Protein AF-0000000074168386 (afdb_homodimer)

Radius of gyration: 26.24 Å; Cα contacts (8 Å, |Δi|>4): 1570; chains: 2; bounding box: 63×74×77 Å

InterPro domains:
  IPR004839 Aminotransferase, class I/classII, large domain [PF00155] (37-364)
  IPR015421 Pyridoxal phosphate-dependent transferase, major domain [G3DSA:3.40.640.10] (59-270)
  IPR015422 Pyridoxal phosphate-dependent transferase, small domain [G3DSA:3.90.1150.10] (2-58)
  IPR015422 Pyridoxal phosphate-dependent transferase, small domain [G3DSA:3.90.1150.10] (271-374)
  IPR015424 Pyridoxal phosphate-dependent transferase [SSF53383] (4-369)
  IPR050087 8-amino-7-oxononanoate synthase class-II [PTHR13693] (8-369)

Structure (mmCIF, N/CA/C/O backbone):
data_AF-0000000074168386-model_v1
#
loop_
_entity.id
_entity.type
_entity.pdbx_description
1 polymer 'Aminotransferase, class II'
#
loop_
_atom_site.group_PDB
_atom_site.id
_atom_site.type_symbol
_atom_site.label_atom_id
_atom_site.label_alt_id
_atom_site.label_comp_id
_atom_site.label_asym_id
_atom_site.label_entity_id
_atom_site.label_seq_id
_atom_site.pdbx_PDB_ins_code
_atom_site.Cartn_x
_atom_site.Cartn_y
_atom_site.Cartn_z
_atom_site.occupancy
_atom_site.B_iso_or_equiv
_atom_site.auth_seq_id
_atom_site.auth_comp_id
_atom_site.auth_asym_id
_atom_site.auth_atom_id
_atom_site.pdbx_PDB_model_num
ATOM 1 N N . MET A 1 1 ? 26.641 -6.391 9.758 1 78.12 1 MET A N 1
ATOM 2 C CA . MET A 1 1 ? 25.781 -5.285 10.156 1 78.12 1 MET A CA 1
ATOM 3 C C . MET A 1 1 ? 25.312 -5.453 11.602 1 78.12 1 MET A C 1
ATOM 5 O O . MET A 1 1 ? 24.922 -6.547 12 1 78.12 1 MET A O 1
ATOM 9 N N . ASP A 1 2 ? 25.531 -4.457 12.367 1 86.94 2 ASP A N 1
ATOM 10 C CA . ASP A 1 2 ? 25.094 -4.504 13.758 1 86.94 2 ASP A CA 1
ATOM 11 C C . ASP A 1 2 ? 23.766 -3.752 13.938 1 86.94 2 ASP A C 1
ATOM 13 O O . ASP A 1 2 ? 23.75 -2.523 14.031 1 86.94 2 ASP A O 1
ATOM 17 N N . ILE A 1 3 ? 22.656 -4.504 13.992 1 91.44 3 ILE A N 1
ATOM 18 C CA . ILE A 1 3 ? 21.297 -3.977 14.102 1 91.44 3 ILE A CA 1
ATOM 19 C C . ILE A 1 3 ? 21.141 -3.234 15.43 1 91.44 3 ILE A C 1
ATOM 21 O O . ILE A 1 3 ? 20.594 -2.131 15.469 1 91.44 3 ILE A O 1
ATOM 25 N N . LYS A 1 4 ? 21.641 -3.781 16.469 1 92.94 4 LYS A N 1
ATOM 26 C CA . LYS A 1 4 ? 21.547 -3.172 17.797 1 92.94 4 LYS A CA 1
ATOM 27 C C . LYS A 1 4 ? 22.312 -1.85 17.844 1 92.94 4 LYS A C 1
ATOM 29 O O . LYS A 1 4 ? 21.859 -0.891 18.469 1 92.94 4 LYS A O 1
ATOM 34 N N . ALA A 1 5 ? 23.422 -1.897 17.172 1 93.69 5 ALA A N 1
ATOM 35 C CA . ALA A 1 5 ? 24.203 -0.673 17.125 1 93.69 5 ALA A CA 1
ATOM 36 C C . ALA A 1 5 ? 23.469 0.43 16.375 1 93.69 5 ALA A C 1
ATOM 38 O O . ALA A 1 5 ? 23.531 1.601 16.75 1 93.69 5 ALA A O 1
ATOM 39 N N . GLN A 1 6 ? 22.781 0.085 15.281 1 94 6 GLN A N 1
ATOM 40 C CA . GLN A 1 6 ? 22 1.057 14.531 1 94 6 GLN A CA 1
ATOM 41 C C . GLN A 1 6 ? 20.875 1.626 15.391 1 94 6 GLN A C 1
ATOM 43 O O . GLN A 1 6 ? 20.641 2.836 15.391 1 94 6 GLN A O 1
ATOM 48 N N . LEU A 1 7 ? 20.203 0.778 16.094 1 95.69 7 LEU A N 1
ATOM 49 C CA . LEU A 1 7 ? 19.109 1.202 16.953 1 95.69 7 LEU A CA 1
ATOM 50 C C . LEU A 1 7 ? 19.625 2.129 18.062 1 95.69 7 LEU A C 1
ATOM 52 O O . LEU A 1 7 ? 19 3.143 18.359 1 95.69 7 LEU A O 1
ATOM 56 N N . LYS A 1 8 ? 20.75 1.78 18.625 1 95.44 8 LYS A N 1
ATOM 57 C CA . LYS A 1 8 ? 21.359 2.607 19.672 1 95.44 8 LYS A CA 1
ATOM 58 C C . LYS A 1 8 ? 21.719 3.99 19.125 1 95.44 8 LYS A C 1
ATOM 60 O O . LYS A 1 8 ? 21.516 4.996 19.812 1 95.44 8 LYS A O 1
ATOM 65 N N . GLN A 1 9 ? 22.219 4.016 17.953 1 93 9 GLN A N 1
ATOM 66 C CA . GLN A 1 9 ? 22.562 5.289 17.328 1 93 9 GLN A CA 1
ATOM 67 C C . GLN A 1 9 ? 21.328 6.164 17.156 1 93 9 GLN A C 1
ATOM 69 O O . GLN A 1 9 ? 21.375 7.371 17.406 1 93 9 GLN A O 1
ATOM 74 N N . ILE A 1 10 ? 20.266 5.543 16.688 1 91.81 10 ILE A N 1
ATOM 75 C CA . ILE A 1 10 ? 19 6.262 16.5 1 91.81 10 ILE A CA 1
ATOM 76 C C . ILE A 1 10 ? 18.516 6.785 17.859 1 91.81 10 ILE A C 1
ATOM 78 O O . ILE A 1 10 ? 18.094 7.941 17.969 1 91.81 10 ILE A O 1
ATOM 82 N N . GLN A 1 11 ? 18.594 5.98 18.875 1 92.12 11 GLN A N 1
ATOM 83 C CA . GLN A 1 11 ? 18.172 6.355 20.234 1 92.12 11 GLN A CA 1
ATOM 84 C C . GLN A 1 11 ? 19.047 7.48 20.781 1 92.12 11 GLN A C 1
ATOM 86 O O . GLN A 1 11 ? 18.547 8.438 21.375 1 92.12 11 GLN A O 1
ATOM 91 N N . ASP A 1 12 ? 20.328 7.367 20.562 1 92 12 ASP A N 1
ATOM 92 C CA . ASP A 1 12 ? 21.281 8.359 21.062 1 92 12 ASP A CA 1
ATOM 93 C C . ASP A 1 12 ? 21.031 9.727 20.422 1 92 12 ASP A C 1
ATOM 95 O O . ASP A 1 12 ? 21.266 10.758 21.062 1 92 12 ASP A O 1
ATOM 99 N N . LYS A 1 13 ? 20.547 9.719 19.219 1 85.69 13 LYS A N 1
ATOM 100 C CA . LYS A 1 13 ? 20.266 10.969 18.516 1 85.69 13 LYS A CA 1
ATOM 101 C C . LYS A 1 13 ? 18.875 11.5 18.875 1 85.69 13 LYS A C 1
ATOM 103 O O . LYS A 1 13 ? 18.484 12.555 18.391 1 85.69 13 LYS A O 1
ATOM 108 N N . GLY A 1 14 ? 18.156 10.75 19.672 1 82.19 14 GLY A N 1
ATOM 109 C CA . GLY A 1 14 ? 16.828 11.172 20.047 1 82.19 14 GLY A CA 1
ATOM 110 C C . GLY A 1 14 ? 15.82 11.039 18.906 1 82.19 14 GLY A C 1
ATOM 111 O O . GLY A 1 14 ? 14.82 11.766 18.875 1 82.19 14 GLY A O 1
ATOM 112 N N . LEU A 1 15 ? 16.062 10.102 17.969 1 85.12 15 LEU A N 1
ATOM 113 C CA . LEU A 1 15 ? 15.242 10.016 16.766 1 85.12 15 LEU A CA 1
ATOM 114 C C . LEU A 1 15 ? 14.391 8.75 16.781 1 85.12 15 LEU A C 1
ATOM 116 O O . LEU A 1 15 ? 13.633 8.492 15.836 1 85.12 15 LEU A O 1
ATOM 120 N N . TYR A 1 16 ? 14.539 7.973 17.859 1 90.81 16 TYR A N 1
ATOM 121 C CA . TYR A 1 16 ? 13.859 6.684 17.938 1 90.81 16 TYR A CA 1
ATOM 122 C C . TYR A 1 16 ? 12.352 6.867 17.953 1 90.81 16 TYR A C 1
ATOM 124 O O . TYR A 1 16 ? 11.82 7.66 18.734 1 90.81 16 TYR A O 1
ATOM 132 N N . ARG A 1 17 ? 11.656 6.18 17.031 1 90.19 17 ARG A N 1
ATOM 133 C CA . ARG A 1 17 ? 10.195 6.203 16.938 1 90.19 17 ARG A CA 1
ATOM 134 C C . ARG A 1 17 ? 9.594 4.883 17.406 1 90.19 17 ARG A C 1
ATOM 136 O O . ARG A 1 17 ? 10.18 3.818 17.188 1 90.19 17 ARG A O 1
ATOM 143 N N . GLU A 1 18 ? 8.5 4.977 18.047 1 92.56 18 GLU A N 1
ATOM 144 C CA . GLU A 1 18 ? 7.719 3.822 18.484 1 92.56 18 GLU A CA 1
ATOM 145 C C . GLU A 1 18 ? 6.23 4.035 18.219 1 92.56 18 GLU A C 1
ATOM 147 O O . GLU A 1 18 ? 5.766 5.172 18.125 1 92.56 18 GLU A O 1
ATOM 152 N N . PHE A 1 19 ? 5.539 2.967 18.109 1 94.94 19 PHE A N 1
ATOM 153 C CA . PHE A 1 19 ? 4.098 3.029 17.906 1 94.94 19 PHE A CA 1
ATOM 154 C C . PHE A 1 19 ? 3.391 3.475 19.188 1 94.94 19 PHE A C 1
ATOM 156 O O . PHE A 1 19 ? 3.674 2.959 20.266 1 94.94 19 PHE A O 1
ATOM 163 N N . GLN A 1 20 ? 2.574 4.5 19.047 1 93.62 20 GLN A N 1
ATOM 164 C CA . GLN A 1 20 ? 1.646 4.852 20.109 1 93.62 20 GLN A CA 1
ATOM 165 C C . GLN A 1 20 ? 0.346 4.062 20 1 93.62 20 GLN A C 1
ATOM 167 O O . GLN A 1 20 ? -0.432 4.273 19.062 1 93.62 20 GLN A O 1
ATOM 172 N N . PRO A 1 21 ? 0.055 3.139 20.969 1 94.44 21 PRO A N 1
ATOM 173 C CA . PRO A 1 21 ? -1.185 2.367 20.859 1 94.44 21 PRO A CA 1
ATOM 174 C C . PRO A 1 21 ? -2.434 3.236 20.984 1 94.44 21 PRO A C 1
ATOM 176 O O . PRO A 1 21 ? -2.521 4.07 21.891 1 94.44 21 PRO A O 1
ATOM 179 N N . ILE A 1 22 ? -3.346 3.094 20.094 1 95.19 22 ILE A N 1
ATOM 180 C CA . ILE A 1 22 ? -4.609 3.82 20.062 1 95.19 22 ILE A CA 1
ATOM 181 C C . ILE A 1 22 ? -5.773 2.836 20.141 1 95.19 22 ILE A C 1
ATOM 183 O O . ILE A 1 22 ? -5.844 1.879 19.375 1 95.19 22 ILE A O 1
ATOM 187 N N . GLN A 1 23 ? -6.707 3.1 20.953 1 92.75 23 GLN A N 1
ATOM 188 C CA . GLN A 1 23 ? -7.867 2.225 21.094 1 92.75 23 GLN A CA 1
ATOM 189 C C . GLN A 1 23 ? -8.953 2.572 20.078 1 92.75 23 GLN A C 1
ATOM 191 O O . GLN A 1 23 ? -9.508 1.685 19.438 1 92.75 23 GLN A O 1
ATOM 196 N N . SER A 1 24 ? -9.195 3.844 19.984 1 92.06 24 SER A N 1
ATOM 197 C CA . SER A 1 24 ? -10.273 4.277 19.094 1 92.06 24 SER A CA 1
ATOM 198 C C . SER A 1 24 ? -10.242 5.789 18.891 1 92.06 24 SER A C 1
ATOM 200 O O . SER A 1 24 ? -9.5 6.5 19.578 1 92.06 24 SER A O 1
ATOM 202 N N . VAL A 1 25 ? -10.922 6.199 17.906 1 92.88 25 VAL A N 1
ATOM 203 C CA . VAL A 1 25 ? -11.18 7.613 17.641 1 92.88 25 VAL A CA 1
ATOM 204 C C . VAL A 1 25 ? -12.688 7.848 17.531 1 92.88 25 VAL A C 1
ATOM 206 O O . VAL A 1 25 ? -13.406 7.043 16.938 1 92.88 25 VAL A O 1
ATOM 209 N N . GLU A 1 26 ? -13.188 8.812 18.156 1 92.81 26 GLU A N 1
ATOM 210 C CA . GLU A 1 26 ? -14.578 9.242 18.109 1 92.81 26 GLU A CA 1
ATOM 211 C C . GLU A 1 26 ? -14.68 10.758 17.938 1 92.81 26 GLU A C 1
ATOM 213 O O . GLU A 1 26 ? -14.406 11.516 18.859 1 92.81 26 GLU A O 1
ATOM 218 N N . LYS A 1 27 ? -15.094 11.086 16.688 1 94.5 27 LYS A N 1
ATOM 219 C CA . LYS A 1 27 ? -15.125 12.508 16.359 1 94.5 27 LYS A CA 1
ATOM 220 C C . LYS A 1 27 ? -13.773 13.164 16.609 1 94.5 27 LYS A C 1
ATOM 222 O O . LYS A 1 27 ? -12.75 12.703 16.094 1 94.5 27 LYS A O 1
ATOM 227 N N . GLN A 1 28 ? -13.711 14.203 17.453 1 96.69 28 GLN A N 1
ATOM 228 C CA . GLN A 1 28 ? -12.461 14.914 17.672 1 96.69 28 GLN A CA 1
ATOM 229 C C . GLN A 1 28 ? -11.633 14.266 18.766 1 96.69 28 GLN A C 1
ATOM 231 O O . GLN A 1 28 ? -10.516 14.703 19.062 1 96.69 28 GLN A O 1
ATOM 236 N N . TYR A 1 29 ? -12.07 13.18 19.344 1 96.5 29 TYR A N 1
ATOM 237 C CA . TYR A 1 29 ? -11.352 12.586 20.469 1 96.5 29 TYR A CA 1
ATOM 238 C C . TYR A 1 29 ? -10.617 11.32 20.031 1 96.5 29 TYR A C 1
ATOM 240 O O . TYR A 1 29 ? -11.094 10.586 19.156 1 96.5 29 TYR A O 1
ATOM 248 N N . ILE A 1 30 ? -9.492 11.109 20.641 1 95.69 30 ILE A N 1
ATOM 249 C CA . ILE A 1 30 ? -8.688 9.898 20.469 1 95.69 30 ILE A CA 1
ATOM 250 C C . ILE A 1 30 ? -8.398 9.273 21.828 1 95.69 30 ILE A C 1
ATOM 252 O O . ILE A 1 30 ? -8.156 9.984 22.812 1 95.69 30 ILE A O 1
ATOM 256 N N . TYR A 1 31 ? -8.492 7.996 21.906 1 95.44 31 TYR A N 1
ATOM 257 C CA . TYR A 1 31 ? -8.391 7.297 23.172 1 95.44 31 TYR A CA 1
ATOM 258 C C . TYR A 1 31 ? -7.082 6.527 23.266 1 95.44 31 TYR A C 1
ATOM 260 O O . TYR A 1 31 ? -6.824 5.621 22.469 1 95.44 31 TYR A O 1
ATOM 268 N N . ILE A 1 32 ? -6.246 6.918 24.25 1 94.19 32 ILE A N 1
ATOM 269 C CA . ILE A 1 32 ? -4.945 6.328 24.547 1 94.19 32 ILE A CA 1
ATOM 270 C C . ILE A 1 32 ? -4.926 5.844 26 1 94.19 32 ILE A C 1
ATOM 272 O O . ILE A 1 32 ? -5.102 6.633 26.922 1 94.19 32 ILE A O 1
ATOM 276 N N . ASN A 1 33 ? -4.68 4.527 26.203 1 91.56 33 ASN A N 1
ATOM 277 C CA . ASN A 1 33 ? -4.684 3.947 27.531 1 91.56 33 ASN A CA 1
ATOM 278 C C . ASN A 1 33 ? -5.934 4.348 28.312 1 91.56 33 ASN A C 1
ATOM 280 O O . ASN A 1 33 ? -5.836 4.848 29.438 1 91.56 33 ASN A O 1
ATOM 284 N N . ASP A 1 34 ? -7.066 4.391 27.656 1 91.12 34 ASP A N 1
ATOM 285 C CA . ASP A 1 34 ? -8.398 4.605 28.219 1 91.12 34 ASP A CA 1
ATOM 286 C C . ASP A 1 34 ? -8.602 6.066 28.609 1 91.12 34 ASP A C 1
ATOM 288 O O . ASP A 1 34 ? -9.508 6.383 29.391 1 91.12 34 ASP A O 1
ATOM 292 N N . GLN A 1 35 ? -7.746 6.844 28.203 1 96 35 GLN A N 1
ATOM 293 C CA . GLN A 1 35 ? -7.895 8.281 28.391 1 96 35 GLN A CA 1
ATOM 294 C C . GLN A 1 35 ? -8.195 8.984 27.078 1 96 35 GLN A C 1
ATOM 296 O O . GLN A 1 35 ? -7.633 8.633 26.031 1 96 35 GLN A O 1
ATOM 301 N N . SER A 1 36 ? -9.062 9.969 27.172 1 96.81 36 SER A N 1
ATOM 302 C CA . SER A 1 36 ? -9.461 10.711 25.984 1 96.81 36 SER A CA 1
ATOM 303 C C . SER A 1 36 ? -8.602 11.961 25.797 1 96.81 36 SER A C 1
ATOM 305 O O . SER A 1 36 ? -8.32 12.672 26.766 1 96.81 36 SER A O 1
ATOM 307 N N . TYR A 1 37 ? -8.18 12.18 24.625 1 97.88 37 TYR A N 1
ATOM 308 C CA . TYR A 1 37 ? -7.434 13.367 24.219 1 97.88 37 TYR A CA 1
ATOM 309 C C . TYR A 1 37 ? -8.125 14.062 23.062 1 97.88 37 TYR A C 1
ATOM 311 O O . TYR A 1 37 ? -8.742 13.414 22.219 1 97.88 37 TYR A O 1
ATOM 319 N N . ILE A 1 38 ? -8.078 15.422 23.031 1 98.44 38 ILE A N 1
ATOM 320 C CA . ILE A 1 38 ? -8.438 16.109 21.797 1 98.44 38 ILE A CA 1
ATOM 321 C C . ILE A 1 38 ? -7.418 15.781 20.703 1 98.44 38 ILE A C 1
ATOM 323 O O . ILE A 1 38 ? -6.215 15.992 20.891 1 98.44 38 ILE A O 1
ATOM 327 N N . ASN A 1 39 ? -7.902 15.281 19.609 1 97.25 39 ASN A N 1
ATOM 328 C CA . ASN A 1 39 ? -7.047 14.766 18.562 1 97.25 39 ASN A CA 1
ATOM 329 C C . ASN A 1 39 ? -6.723 15.836 17.516 1 97.25 39 ASN A C 1
ATOM 331 O O . ASN A 1 39 ? -7.559 16.172 16.672 1 97.25 39 ASN A O 1
ATOM 335 N N . PHE A 1 40 ? -5.492 16.328 17.531 1 97.94 40 PHE A N 1
ATOM 336 C CA . PHE A 1 40 ? -5.035 17.297 16.547 1 97.94 40 PHE A CA 1
ATOM 337 C C . PHE A 1 40 ? -4.008 16.672 15.609 1 97.94 40 PHE A C 1
ATOM 339 O O . PHE A 1 40 ? -3.152 17.359 15.062 1 97.94 40 PHE A O 1
ATOM 346 N N . THR A 1 41 ? -4.078 15.32 15.438 1 95.62 41 THR A N 1
ATOM 347 C CA . THR A 1 41 ? -3.08 14.648 14.617 1 95.62 41 THR A CA 1
ATOM 348 C C . THR A 1 41 ? -3.729 14.039 13.375 1 95.62 41 THR A C 1
ATOM 350 O O . THR A 1 41 ? -3.033 13.617 12.445 1 95.62 41 THR A O 1
ATOM 353 N N . SER A 1 42 ? -5.004 13.953 13.281 1 93.19 42 SER A N 1
ATOM 354 C CA . SER A 1 42 ? -5.711 13.227 12.234 1 93.19 42 SER A CA 1
ATOM 355 C C . SER A 1 42 ? -5.707 14 10.922 1 93.19 42 SER A C 1
ATOM 357 O O . SER A 1 42 ? -5.887 15.219 10.914 1 93.19 42 SER A O 1
ATOM 359 N N . ASN A 1 43 ? -5.484 13.266 9.789 1 95.69 43 ASN A N 1
ATOM 360 C CA . ASN A 1 43 ? -5.613 13.867 8.469 1 95.69 43 ASN A CA 1
ATOM 361 C C . ASN A 1 43 ? -7.035 13.734 7.926 1 95.69 43 ASN A C 1
ATOM 363 O O . ASN A 1 43 ? -7.301 14.07 6.77 1 95.69 43 ASN A O 1
ATOM 367 N N . ASP A 1 44 ? -7.957 13.195 8.781 1 95.31 44 ASP A N 1
ATOM 368 C CA . ASP A 1 44 ? -9.367 13.141 8.398 1 95.31 44 ASP A CA 1
ATOM 369 C C . ASP A 1 44 ? -10.016 14.523 8.5 1 95.31 44 ASP A C 1
ATOM 371 O O . ASP A 1 44 ? -10.914 14.734 9.312 1 95.31 44 ASP A O 1
ATOM 375 N N . TYR A 1 45 ? -9.625 15.383 7.566 1 97.19 45 TYR A N 1
ATOM 376 C CA . TYR A 1 45 ? -9.953 16.797 7.633 1 97.19 45 TYR A CA 1
ATOM 377 C C . TYR A 1 45 ? -11.469 17 7.629 1 97.19 45 TYR A C 1
ATOM 379 O O . TYR A 1 45 ? -11.992 17.812 8.398 1 97.19 45 TYR A O 1
ATOM 387 N N . LEU A 1 46 ? -12.141 16.266 6.812 1 97.31 46 LEU A N 1
ATOM 388 C CA . LEU A 1 46 ? -13.57 16.5 6.621 1 97.31 46 LEU A CA 1
ATOM 389 C C . LEU A 1 46 ? -14.391 15.562 7.508 1 97.31 46 LEU A C 1
ATOM 391 O O . LEU A 1 46 ? -15.625 15.609 7.484 1 97.31 46 LEU A O 1
ATOM 395 N N . GLY A 1 47 ? -13.75 14.703 8.297 1 96.19 47 GLY A N 1
ATOM 396 C CA . GLY A 1 47 ? -14.438 13.789 9.203 1 96.19 47 GLY A CA 1
ATOM 397 C C . GLY A 1 47 ? -15.188 12.688 8.477 1 96.19 47 GLY A C 1
ATOM 398 O O . GLY A 1 47 ? -16.016 12 9.07 1 96.19 47 GLY A O 1
ATOM 399 N N . ILE A 1 48 ? -14.914 12.523 7.238 1 95.5 48 ILE A N 1
ATOM 400 C CA . ILE A 1 48 ? -15.656 11.555 6.43 1 95.5 48 ILE A CA 1
ATOM 401 C C . ILE A 1 48 ? -15.203 10.141 6.777 1 95.5 48 ILE A C 1
ATOM 403 O O . ILE A 1 48 ? -15.961 9.18 6.602 1 95.5 48 ILE A O 1
ATOM 407 N N . GLY A 1 49 ? -13.992 9.938 7.305 1 92.88 49 GLY A N 1
ATOM 408 C CA . GLY A 1 49 ? -13.5 8.641 7.746 1 92.88 49 GLY A CA 1
ATOM 409 C C . GLY A 1 49 ? -14.32 8.055 8.883 1 92.88 49 GLY A C 1
ATOM 410 O O . GLY A 1 49 ? -14.18 6.871 9.203 1 92.88 49 GLY A O 1
ATOM 411 N N . GLN A 1 50 ? -15.258 8.875 9.453 1 91.94 50 GLN A N 1
ATOM 412 C CA . GLN A 1 50 ? -16.047 8.422 10.594 1 91.94 50 GLN A CA 1
ATOM 413 C C . GLN A 1 50 ? -17.531 8.414 10.266 1 91.94 50 GLN A C 1
ATOM 415 O O . GLN A 1 50 ? -18.359 8.258 11.156 1 91.94 50 GLN A O 1
ATOM 420 N N . VAL A 1 51 ? -17.859 8.633 9.047 1 90.56 51 VAL A N 1
ATOM 421 C CA . VAL A 1 51 ? -19.266 8.617 8.672 1 90.56 51 VAL A CA 1
ATOM 422 C C . VAL A 1 51 ? -19.828 7.211 8.836 1 90.56 51 VAL A C 1
ATOM 424 O O . VAL A 1 51 ? -19.156 6.227 8.562 1 90.56 51 VAL A O 1
ATOM 427 N N . GLU A 1 52 ? -21.094 7.27 9.297 1 83.94 52 GLU A N 1
ATOM 428 C CA . GLU A 1 52 ? -21.766 5.984 9.461 1 83.94 52 GLU A CA 1
ATOM 429 C C . GLU A 1 52 ? -22.047 5.328 8.109 1 83.94 52 GLU A C 1
ATOM 431 O O . GLU A 1 52 ? -22.453 6.004 7.16 1 83.94 52 GLU A O 1
ATOM 436 N N . TYR A 1 53 ? -21.656 4.129 7.977 1 79.25 53 TYR A N 1
ATOM 437 C CA . TYR A 1 53 ? -22.047 3.428 6.754 1 79.25 53 TYR A CA 1
ATOM 438 C C . TYR A 1 53 ? -23.297 2.594 6.973 1 79.25 53 TYR A C 1
ATOM 440 O O . TYR A 1 53 ? -23.719 2.371 8.109 1 79.25 53 TYR A O 1
ATOM 448 N N . GLN A 1 54 ? -23.906 2.203 5.949 1 87.12 54 GLN A N 1
ATOM 449 C CA . GLN A 1 54 ? -25.141 1.418 5.965 1 87.12 54 GLN A CA 1
ATOM 450 C C . GLN A 1 54 ? -24.844 -0.07 5.793 1 87.12 54 GLN A C 1
ATOM 452 O O . GLN A 1 54 ? -24.562 -0.532 4.684 1 87.12 54 GLN A O 1
ATOM 457 N N . PRO A 1 55 ? -25 -0.837 6.93 1 88.06 55 PRO A N 1
ATOM 458 C CA . PRO A 1 55 ? -24.609 -2.25 6.891 1 88.06 55 PRO A CA 1
ATOM 459 C C . PRO A 1 55 ? -25.281 -3.016 5.754 1 88.06 55 PRO A C 1
ATOM 461 O O . PRO A 1 55 ? -24.641 -3.848 5.105 1 88.06 55 PRO A O 1
ATOM 464 N N . GLN A 1 56 ? -26.547 -2.727 5.492 1 91.06 56 GLN A N 1
ATOM 465 C CA . GLN A 1 56 ? -27.266 -3.455 4.445 1 91.06 56 GLN A CA 1
ATOM 466 C C . GLN A 1 56 ? -26.703 -3.111 3.066 1 91.06 56 GLN A C 1
ATOM 468 O O . GLN A 1 56 ? -26.562 -3.988 2.211 1 91.06 56 GLN A O 1
ATOM 473 N N . ASN A 1 57 ? -26.391 -1.851 2.883 1 91.69 57 ASN A N 1
ATOM 474 C CA . ASN A 1 57 ? -25.797 -1.445 1.611 1 91.69 57 ASN A CA 1
ATOM 475 C C . ASN A 1 57 ? -24.453 -2.111 1.387 1 91.69 57 ASN A C 1
ATOM 477 O O . ASN A 1 57 ? -24.125 -2.498 0.263 1 91.69 57 ASN A O 1
ATOM 481 N N . PHE A 1 58 ? -23.766 -2.219 2.5 1 90.94 58 PHE A N 1
ATOM 482 C CA . PHE A 1 58 ? -22.453 -2.873 2.436 1 90.94 58 PHE A CA 1
ATOM 483 C C . PHE A 1 58 ? -22.609 -4.348 2.078 1 90.94 58 PHE A C 1
ATOM 485 O O . PHE A 1 58 ? -21.906 -4.855 1.207 1 90.94 58 PHE A O 1
ATOM 492 N N . LEU A 1 59 ? -23.5 -4.969 2.676 1 87.62 59 LEU A N 1
ATOM 493 C CA . LEU A 1 59 ? -23.75 -6.387 2.432 1 87.62 59 LEU A CA 1
ATOM 494 C C . LEU A 1 59 ? -24.203 -6.621 0.992 1 87.62 59 LEU A C 1
ATOM 496 O O . LEU A 1 59 ? -23.75 -7.57 0.346 1 87.62 59 LEU A O 1
ATOM 500 N N . ASP A 1 60 ? -25.094 -5.781 0.533 1 91.06 60 ASP A N 1
ATOM 501 C CA . ASP A 1 60 ? -25.578 -5.898 -0.841 1 91.06 60 ASP A CA 1
ATOM 502 C C . ASP A 1 60 ? -24.438 -5.707 -1.838 1 91.06 60 ASP A C 1
ATOM 504 O O . ASP A 1 60 ? -24.359 -6.398 -2.855 1 91.06 60 ASP A O 1
ATOM 508 N N . PHE A 1 61 ? -23.562 -4.805 -1.504 1 91.44 61 PHE A N 1
ATOM 509 C CA . PHE A 1 61 ? -22.422 -4.504 -2.355 1 91.44 61 PHE A CA 1
ATOM 510 C C . PHE A 1 61 ? -21.484 -5.711 -2.471 1 91.44 61 PHE A C 1
ATOM 512 O O . PHE A 1 61 ? -21.109 -6.102 -3.576 1 91.44 61 PHE A O 1
ATOM 519 N N . ILE A 1 62 ? -21.125 -6.336 -1.386 1 86.88 62 ILE A N 1
ATOM 520 C CA . ILE A 1 62 ? -20.156 -7.422 -1.388 1 86.88 62 ILE A CA 1
ATOM 521 C C . ILE A 1 62 ? -20.781 -8.68 -1.981 1 86.88 62 ILE A C 1
ATOM 523 O O . ILE A 1 62 ? -20.078 -9.531 -2.525 1 86.88 62 ILE A O 1
ATOM 527 N N . LYS A 1 63 ? -22.094 -8.766 -1.865 1 85.56 63 LYS A N 1
ATOM 528 C CA . LYS A 1 63 ? -22.797 -9.875 -2.508 1 85.56 63 LYS A CA 1
ATOM 529 C C . LYS A 1 63 ? -22.766 -9.742 -4.027 1 85.56 63 LYS A C 1
ATOM 531 O O . LYS A 1 63 ? -22.703 -10.742 -4.742 1 85.56 63 LYS A O 1
ATOM 536 N N . THR A 1 64 ? -22.906 -8.516 -4.387 1 87.44 64 THR A N 1
ATOM 537 C CA . THR A 1 64 ? -22.938 -8.242 -5.82 1 87.44 64 THR A CA 1
ATOM 538 C C . THR A 1 64 ? -21.547 -8.367 -6.43 1 87.44 64 THR A C 1
ATOM 540 O O . THR A 1 64 ? -21.391 -8.938 -7.512 1 87.44 64 THR A O 1
ATOM 543 N N . TYR A 1 65 ? -20.625 -7.785 -5.637 1 85.62 65 TYR A N 1
ATOM 544 C CA . TYR A 1 65 ? -19.266 -7.727 -6.148 1 85.62 65 TYR A CA 1
ATOM 545 C C . TYR A 1 65 ? -18.328 -8.602 -5.324 1 85.62 65 TYR A C 1
ATOM 547 O O . TYR A 1 65 ? -18.516 -8.734 -4.109 1 85.62 65 TYR A O 1
ATOM 555 N N . SER A 1 66 ? -17.812 -9.664 -5.848 1 80.06 66 SER A N 1
ATOM 556 C CA . SER A 1 66 ? -16.891 -10.531 -5.117 1 80.06 66 SER A CA 1
ATOM 557 C C . SER A 1 66 ? -16.031 -9.727 -4.148 1 80.06 66 SER A C 1
ATOM 559 O O . SER A 1 66 ? -15.727 -8.555 -4.398 1 80.06 66 SER A O 1
ATOM 561 N N . ILE A 1 67 ? -15.711 -10.242 -2.986 1 76.31 67 ILE A N 1
ATOM 562 C CA . ILE A 1 67 ? -14.953 -9.57 -1.933 1 76.31 67 ILE A CA 1
ATOM 563 C C . ILE A 1 67 ? -13.531 -9.289 -2.412 1 76.31 67 ILE A C 1
ATOM 565 O O . ILE A 1 67 ? -13.039 -8.172 -2.291 1 76.31 67 ILE A O 1
ATOM 569 N N . HIS A 1 68 ? -12.906 -10.289 -2.955 1 80.5 68 HIS A N 1
ATOM 570 C CA . HIS A 1 68 ? -11.492 -10.164 -3.291 1 80.5 68 HIS A CA 1
ATOM 571 C C . HIS A 1 68 ? -11.172 -10.891 -4.59 1 80.5 68 HIS A C 1
ATOM 573 O O . HIS A 1 68 ? -11.609 -12.023 -4.797 1 80.5 68 HIS A O 1
ATOM 579 N N . LEU A 1 69 ? -10.383 -10.188 -5.488 1 82.25 69 LEU A N 1
ATOM 580 C CA . LEU A 1 69 ? -9.938 -10.852 -6.707 1 82.25 69 LEU A CA 1
ATOM 581 C C . LEU A 1 69 ? -8.555 -11.469 -6.52 1 82.25 69 LEU A C 1
ATOM 583 O O . LEU A 1 69 ? -8.086 -12.219 -7.371 1 82.25 69 LEU A O 1
ATOM 587 N N . SER A 1 70 ? -7.883 -11.18 -5.469 1 86.81 70 SER A N 1
ATOM 588 C CA . SER A 1 70 ? -6.668 -11.805 -4.949 1 86.81 70 SER A CA 1
ATOM 589 C C . SER A 1 70 ? -5.543 -11.75 -5.977 1 86.81 70 SER A C 1
ATOM 591 O O . SER A 1 70 ? -4.828 -12.742 -6.172 1 86.81 70 SER A O 1
ATOM 593 N N . SER A 1 71 ? -5.383 -10.75 -6.695 1 90.06 71 SER A N 1
ATOM 594 C CA . SER A 1 71 ? -4.305 -10.492 -7.645 1 90.06 71 SER A CA 1
ATOM 595 C C . SER A 1 71 ? -4.246 -9.016 -8.016 1 90.06 71 SER A C 1
ATOM 597 O O . SER A 1 71 ? -5.023 -8.203 -7.504 1 90.06 71 SER A O 1
ATOM 599 N N . SER A 1 72 ? -3.236 -8.703 -8.82 1 92.69 72 SER A N 1
ATOM 600 C CA . SER A 1 72 ? -3.254 -7.363 -9.398 1 92.69 72 SER A CA 1
ATOM 601 C C . SER A 1 72 ? -4.414 -7.199 -10.375 1 92.69 72 SER A C 1
ATOM 603 O O . SER A 1 72 ? -4.984 -8.188 -10.836 1 92.69 72 SER A O 1
ATOM 605 N N . ARG A 1 73 ? -4.758 -5.992 -10.695 1 94.69 73 ARG A N 1
ATOM 606 C CA . ARG A 1 73 ? -5.863 -5.688 -11.602 1 94.69 73 ARG A CA 1
ATOM 607 C C . ARG A 1 73 ? -5.594 -6.23 -13 1 94.69 73 ARG A C 1
ATOM 609 O O . ARG A 1 73 ? -6.52 -6.387 -13.797 1 94.69 73 ARG A O 1
ATOM 616 N N . LEU A 1 74 ? -4.316 -6.547 -13.289 1 92.44 74 LEU A N 1
ATOM 617 C CA . LEU A 1 74 ? -3.941 -6.957 -14.641 1 92.44 74 LEU A CA 1
ATOM 618 C C . LEU A 1 74 ? -3.881 -8.477 -14.742 1 92.44 74 LEU A C 1
ATOM 620 O O . LEU A 1 74 ? -3.834 -9.023 -15.852 1 92.44 74 LEU A O 1
ATOM 624 N N . VAL A 1 75 ? -3.928 -9.227 -13.594 1 88.94 75 VAL A N 1
ATOM 625 C CA . VAL A 1 75 ? -3.734 -10.672 -13.625 1 88.94 75 VAL A CA 1
ATOM 626 C C . VAL A 1 75 ? -5.09 -11.375 -13.648 1 88.94 75 VAL A C 1
ATOM 628 O O . VAL A 1 75 ? -5.445 -12.016 -14.633 1 88.94 75 VAL A O 1
ATOM 631 N N . SER A 1 76 ? -5.84 -11.141 -12.625 1 88.19 76 SER A N 1
ATOM 632 C CA . SER A 1 76 ? -7.137 -11.797 -12.547 1 88.19 76 SER A CA 1
ATOM 633 C C . SER A 1 76 ? -8.25 -10.898 -13.078 1 88.19 76 SER A C 1
ATOM 635 O O . SER A 1 76 ? -9.422 -11.281 -13.086 1 88.19 76 SER A O 1
ATOM 637 N N . GLY A 1 77 ? -7.855 -9.672 -13.43 1 91.12 77 GLY A N 1
ATOM 638 C CA . GLY A 1 77 ? -8.836 -8.766 -13.992 1 91.12 77 GLY A CA 1
ATOM 639 C C . GLY A 1 77 ? -9.125 -7.57 -13.102 1 91.12 77 GLY A C 1
ATOM 640 O O . GLY A 1 77 ? -8.5 -7.41 -12.055 1 91.12 77 GLY A O 1
ATOM 641 N N . ASN A 1 78 ? -9.961 -6.73 -13.578 1 94.69 78 ASN A N 1
ATOM 642 C CA . ASN A 1 78 ? -10.336 -5.457 -12.969 1 94.69 78 ASN A CA 1
ATOM 643 C C . ASN A 1 78 ? -11.828 -5.398 -12.664 1 94.69 78 ASN A C 1
ATOM 645 O O . ASN A 1 78 ? -12.648 -5.359 -13.578 1 94.69 78 ASN A O 1
ATOM 649 N N . SER A 1 79 ? -12.133 -5.387 -11.32 1 94.56 79 SER A N 1
ATOM 650 C CA . SER A 1 79 ? -13.539 -5.246 -10.961 1 94.56 79 SER A CA 1
ATOM 651 C C . SER A 1 79 ? -14.18 -4.059 -11.672 1 94.56 79 SER A C 1
ATOM 653 O O . SER A 1 79 ? -13.586 -2.984 -11.75 1 94.56 79 SER A O 1
ATOM 655 N N . VAL A 1 80 ? -15.383 -4.195 -12.078 1 95.38 80 VAL A N 1
ATOM 656 C CA . VAL A 1 80 ? -16.094 -3.141 -12.797 1 95.38 80 VAL A CA 1
ATOM 657 C C . VAL A 1 80 ? -16.312 -1.946 -11.867 1 95.38 80 VAL A C 1
ATOM 659 O O . VAL A 1 80 ? -16.516 -0.821 -12.336 1 95.38 80 VAL A O 1
ATOM 662 N N . VAL A 1 81 ? -16.266 -2.191 -10.57 1 96 81 VAL A N 1
ATOM 663 C CA . VAL A 1 81 ? -16.469 -1.125 -9.594 1 96 81 VAL A CA 1
ATOM 664 C C . VAL A 1 81 ? -15.359 -0.081 -9.734 1 96 81 VAL A C 1
ATOM 666 O O . VAL A 1 81 ? -15.602 1.115 -9.555 1 96 81 VAL A O 1
ATOM 669 N N . TYR A 1 82 ? -14.125 -0.517 -10.039 1 97.12 82 TYR A N 1
ATOM 670 C CA . TYR A 1 82 ? -13.031 0.424 -10.266 1 97.12 82 TYR A CA 1
ATOM 671 C C . TYR A 1 82 ? -13.398 1.43 -11.352 1 97.12 82 TYR A C 1
ATOM 673 O O . TYR A 1 82 ? -13.25 2.639 -11.156 1 97.12 82 TYR A O 1
ATOM 681 N N . GLN A 1 83 ? -13.812 0.918 -12.445 1 95.94 83 GLN A N 1
ATOM 682 C CA . GLN A 1 83 ? -14.148 1.773 -13.578 1 95.94 83 GLN A CA 1
ATOM 683 C C . GLN A 1 83 ? -15.266 2.752 -13.219 1 95.94 83 GLN A C 1
ATOM 685 O O . GLN A 1 83 ? -15.203 3.928 -13.586 1 95.94 83 GLN A O 1
ATOM 690 N N . GLN A 1 84 ? -16.25 2.242 -12.547 1 96.56 84 GLN A N 1
ATOM 691 C CA . GLN A 1 84 ? -17.375 3.08 -12.133 1 96.56 84 GLN A CA 1
ATOM 692 C C . GLN A 1 84 ? -16.906 4.223 -11.234 1 96.56 84 GLN A C 1
ATOM 694 O O . GLN A 1 84 ? -17.25 5.383 -11.469 1 96.56 84 GLN A O 1
ATOM 699 N N . LEU A 1 85 ? -16.125 3.893 -10.25 1 97.88 85 LEU A N 1
ATOM 700 C CA . LEU A 1 85 ? -15.641 4.891 -9.305 1 97.88 85 LEU A CA 1
ATOM 701 C C . LEU A 1 85 ? -14.711 5.883 -9.992 1 97.88 85 LEU A C 1
ATOM 703 O O . LEU A 1 85 ? -14.789 7.09 -9.742 1 97.88 85 LEU A O 1
ATOM 707 N N . GLU A 1 86 ? -13.773 5.355 -10.805 1 98.38 86 GLU A N 1
ATOM 708 C CA . GLU A 1 86 ? -12.844 6.207 -11.539 1 98.38 86 GLU A CA 1
ATOM 709 C C . GLU A 1 86 ? -13.586 7.195 -12.43 1 98.38 86 GLU A C 1
ATOM 711 O O . GLU A 1 86 ? -13.227 8.375 -12.492 1 98.38 86 GLU A O 1
ATOM 716 N N . GLN A 1 87 ? -14.617 6.77 -13.086 1 97.81 87 GLN A N 1
ATOM 717 C CA . GLN A 1 87 ? -15.422 7.648 -13.938 1 97.81 87 GLN A CA 1
ATOM 718 C C . GLN A 1 87 ? -16.125 8.711 -13.102 1 97.81 87 GLN A C 1
ATOM 720 O O . GLN A 1 87 ? -16.188 9.883 -13.5 1 97.81 87 GLN A O 1
ATOM 725 N N . GLU A 1 88 ? -16.688 8.328 -12.008 1 97.25 88 GLU A N 1
ATOM 726 C CA . GLU A 1 88 ? -17.359 9.281 -11.133 1 97.25 88 GLU A CA 1
ATOM 727 C C . GLU A 1 88 ? -16.375 10.344 -10.625 1 97.25 88 GLU A C 1
ATOM 729 O O . GLU A 1 88 ? -16.719 11.523 -10.555 1 97.25 88 GLU A O 1
ATOM 734 N N . MET A 1 89 ? -15.219 9.906 -10.281 1 96 89 MET A N 1
ATOM 735 C CA . MET A 1 89 ? -14.203 10.844 -9.812 1 96 89 MET A CA 1
ATOM 736 C C . MET A 1 89 ? -13.805 11.812 -10.914 1 96 89 MET A C 1
ATOM 738 O O . MET A 1 89 ? -13.602 13 -10.664 1 96 89 MET A O 1
ATOM 742 N N . CYS A 1 90 ? -13.648 11.297 -12.141 1 95.12 90 CYS A N 1
ATOM 743 C CA . CYS A 1 90 ? -13.336 12.148 -13.289 1 95.12 90 CYS A CA 1
ATOM 744 C C . CYS A 1 90 ? -14.406 13.219 -13.477 1 95.12 90 CYS A C 1
ATOM 746 O O . CYS A 1 90 ? -14.086 14.391 -13.68 1 95.12 90 CYS A O 1
ATOM 748 N N . ASN A 1 91 ? -15.617 12.805 -13.383 1 94.25 91 ASN A N 1
ATOM 749 C CA . ASN A 1 91 ? -16.734 13.742 -13.539 1 94.25 91 ASN A CA 1
ATOM 750 C C . ASN A 1 91 ? -16.703 14.82 -12.469 1 94.25 91 ASN A C 1
ATOM 752 O O . ASN A 1 91 ? -16.938 16 -12.758 1 94.25 91 ASN A O 1
ATOM 756 N N . TYR A 1 92 ? -16.438 14.469 -11.289 1 92.38 92 TYR A N 1
ATOM 757 C CA . TYR A 1 92 ? -16.438 15.398 -10.164 1 92.38 92 TYR A CA 1
ATOM 758 C C . TYR A 1 92 ? -15.25 16.344 -10.219 1 92.38 92 TYR A C 1
ATOM 760 O O . TYR A 1 92 ? -15.375 17.531 -9.953 1 92.38 92 TYR A O 1
ATOM 768 N N . LEU A 1 93 ? -14.078 15.773 -10.57 1 92.31 93 LEU A N 1
ATOM 769 C CA . LEU A 1 93 ? -12.828 16.531 -10.461 1 92.31 93 LEU A CA 1
ATOM 770 C C . LEU A 1 93 ? -12.453 17.156 -11.797 1 92.31 93 LEU A C 1
ATOM 772 O O . LEU A 1 93 ? -11.469 17.891 -11.891 1 92.31 93 LEU A O 1
ATOM 776 N N . ASN A 1 94 ? -13.242 16.891 -12.844 1 91.19 94 ASN A N 1
ATOM 777 C CA . ASN A 1 94 ? -13.086 17.469 -14.172 1 91.19 94 ASN A CA 1
ATOM 778 C C . ASN A 1 94 ? -11.75 17.062 -14.797 1 91.19 94 ASN A C 1
ATOM 780 O O . ASN A 1 94 ? -10.977 17.938 -15.219 1 91.19 94 ASN A O 1
ATOM 784 N N . PHE A 1 95 ? -11.445 15.828 -14.836 1 94.06 95 PHE A N 1
ATOM 785 C CA . PHE A 1 95 ? -10.312 15.227 -15.531 1 94.06 95 PHE A CA 1
ATOM 786 C C . PHE A 1 95 ? -10.789 14.211 -16.562 1 94.06 95 PHE A C 1
ATOM 788 O O . PHE A 1 95 ? -11.914 13.711 -16.469 1 94.06 95 PHE A O 1
ATOM 795 N N . GLU A 1 96 ? -10.023 14.016 -17.547 1 95.88 96 GLU A N 1
ATOM 796 C CA . GLU A 1 96 ? -10.391 13.086 -18.609 1 95.88 96 GLU A CA 1
ATOM 797 C C . GLU A 1 96 ? -10.445 11.648 -18.094 1 95.88 96 GLU A C 1
ATOM 799 O O . GLU A 1 96 ? -11.352 10.891 -18.438 1 95.88 96 GLU A O 1
ATOM 804 N N . ASP A 1 97 ? -9.5 11.258 -17.25 1 97.38 97 ASP A N 1
ATOM 805 C CA . ASP A 1 97 ? -9.453 9.891 -16.75 1 97.38 97 ASP A CA 1
ATOM 806 C C . ASP A 1 97 ? -8.844 9.844 -15.344 1 97.38 97 ASP A C 1
ATOM 808 O O . ASP A 1 97 ? -8.273 10.836 -14.875 1 97.38 97 ASP A O 1
ATOM 812 N N . ALA A 1 98 ? -9.039 8.703 -14.688 1 97.94 98 ALA A N 1
ATOM 813 C CA . ALA A 1 98 ? -8.578 8.469 -13.32 1 97.94 98 ALA A CA 1
ATOM 814 C C . ALA A 1 98 ? -8.18 7.012 -13.117 1 97.94 98 ALA A C 1
ATOM 816 O O . ALA A 1 98 ? -8.68 6.121 -13.805 1 97.94 98 ALA A O 1
ATOM 817 N N . LEU A 1 99 ? -7.281 6.824 -12.234 1 98.62 99 LEU A N 1
ATOM 818 C CA . LEU A 1 99 ? -6.812 5.488 -11.883 1 98.62 99 LEU A CA 1
ATOM 819 C C . LEU A 1 99 ? -6.648 5.344 -10.375 1 98.62 99 LEU A C 1
ATOM 821 O O . LEU A 1 99 ? -5.891 6.098 -9.758 1 98.62 99 LEU A O 1
ATOM 825 N N . ILE A 1 100 ? -7.359 4.387 -9.789 1 98.44 100 ILE A N 1
ATOM 826 C CA . ILE A 1 100 ? -7.289 4.137 -8.352 1 98.44 100 ILE A CA 1
ATOM 827 C C . ILE A 1 100 ? -6.105 3.221 -8.047 1 98.44 100 ILE A C 1
ATOM 829 O O . ILE A 1 100 ? -5.859 2.25 -8.766 1 98.44 100 ILE A O 1
ATOM 833 N N . PHE A 1 101 ? -5.332 3.564 -7.055 1 98.25 101 PHE A N 1
ATOM 834 C CA . PHE A 1 101 ? -4.188 2.807 -6.566 1 98.25 101 PHE A CA 1
ATOM 835 C C . PHE A 1 101 ? -4.414 2.344 -5.133 1 98.25 101 PHE A C 1
ATOM 837 O O . PHE A 1 101 ? -5.395 2.738 -4.496 1 98.25 101 PHE A O 1
ATOM 844 N N . ASN A 1 102 ? -3.508 1.513 -4.641 1 97.38 102 ASN A N 1
ATOM 845 C CA . ASN A 1 102 ? -3.602 0.989 -3.283 1 97.38 102 ASN A CA 1
ATOM 846 C C . ASN A 1 102 ? -3.389 2.086 -2.244 1 97.38 102 ASN A C 1
ATOM 848 O O . ASN A 1 102 ? -3.922 2.01 -1.136 1 97.38 102 ASN A O 1
ATOM 852 N N . SER A 1 103 ? -2.582 3.059 -2.523 1 97.81 103 SER A N 1
ATOM 853 C CA . SER A 1 103 ? -2.312 4.195 -1.65 1 97.81 103 SER A CA 1
ATOM 854 C C . SER A 1 103 ? -1.778 5.387 -2.441 1 97.81 103 SER A C 1
ATOM 856 O O . SER A 1 103 ? -1.453 5.258 -3.623 1 97.81 103 SER A O 1
ATOM 858 N N . GLY A 1 104 ? -1.789 6.543 -1.781 1 98 104 GLY A N 1
ATOM 859 C CA . GLY A 1 104 ? -1.111 7.676 -2.391 1 98 104 GLY A CA 1
ATOM 860 C C . GLY A 1 104 ? 0.371 7.434 -2.609 1 98 104 GLY A C 1
ATOM 861 O O . GLY A 1 104 ? 0.939 7.898 -3.602 1 98 104 GLY A O 1
ATOM 862 N N . TYR A 1 105 ? 1.021 6.719 -1.682 1 98.38 105 TYR A N 1
ATOM 863 C CA . TYR A 1 105 ? 2.42 6.336 -1.819 1 98.38 105 TYR A CA 1
ATOM 864 C C . TYR A 1 105 ? 2.645 5.547 -3.104 1 98.38 105 TYR A C 1
ATOM 866 O O . TYR A 1 105 ? 3.547 5.859 -3.883 1 98.38 105 TYR A O 1
ATOM 874 N N . ASP A 1 106 ? 1.794 4.602 -3.396 1 98.5 106 ASP A N 1
ATOM 875 C CA . ASP A 1 106 ? 1.905 3.756 -4.582 1 98.5 106 ASP A CA 1
ATOM 876 C C . ASP A 1 106 ? 1.661 4.562 -5.855 1 98.5 106 ASP A C 1
ATOM 878 O O . ASP A 1 106 ? 2.281 4.305 -6.891 1 98.5 106 ASP A O 1
ATOM 882 N N . ALA A 1 107 ? 0.703 5.453 -5.766 1 98.69 107 ALA A N 1
ATOM 883 C CA . ALA A 1 107 ? 0.447 6.316 -6.918 1 98.69 107 ALA A CA 1
ATOM 884 C C . ALA A 1 107 ? 1.691 7.117 -7.293 1 98.69 107 ALA A C 1
ATOM 886 O O . ALA A 1 107 ? 2.055 7.195 -8.469 1 98.69 107 ALA A O 1
ATOM 887 N N . ASN A 1 108 ? 2.363 7.668 -6.305 1 98.69 108 ASN A N 1
ATOM 888 C CA . ASN A 1 108 ? 3.564 8.461 -6.547 1 98.69 108 ASN A CA 1
ATOM 889 C C . ASN A 1 108 ? 4.727 7.594 -7.012 1 98.69 108 ASN A C 1
ATOM 891 O O . ASN A 1 108 ? 5.586 8.047 -7.77 1 98.69 108 ASN A O 1
ATOM 895 N N . LEU A 1 109 ? 4.766 6.359 -6.555 1 98.19 109 LEU A N 1
ATOM 896 C CA . LEU A 1 109 ? 5.777 5.445 -7.066 1 98.19 109 LEU A CA 1
ATOM 897 C C . LEU A 1 109 ? 5.551 5.156 -8.547 1 98.19 109 LEU A C 1
ATOM 899 O O . LEU A 1 109 ? 6.508 5.012 -9.312 1 98.19 109 LEU A O 1
ATOM 903 N N . ALA A 1 110 ? 4.371 5.082 -8.977 1 98.12 110 ALA A N 1
ATOM 904 C CA . ALA A 1 110 ? 4.008 4.605 -10.305 1 98.12 110 ALA A CA 1
ATOM 905 C C . ALA A 1 110 ? 4.148 5.719 -11.344 1 98.12 110 ALA A C 1
ATOM 907 O O . ALA A 1 110 ? 4.539 5.469 -12.484 1 98.12 110 ALA A O 1
ATOM 908 N N . VAL A 1 111 ? 3.855 6.902 -10.945 1 98.12 111 VAL A N 1
ATOM 909 C CA . VAL A 1 111 ? 3.604 7.973 -11.906 1 98.12 111 VAL A CA 1
ATOM 910 C C . VAL A 1 111 ? 4.875 8.273 -12.695 1 98.12 111 VAL A C 1
ATOM 912 O O . VAL A 1 111 ? 4.816 8.57 -13.891 1 98.12 111 VAL A O 1
ATOM 915 N N . PHE A 1 112 ? 6.039 8.117 -12.156 1 97.56 112 PHE A N 1
ATOM 916 C CA . PHE A 1 112 ? 7.281 8.516 -12.805 1 97.56 112 PHE A CA 1
ATOM 917 C C . PHE A 1 112 ? 7.754 7.438 -13.781 1 97.56 112 PHE A C 1
ATOM 919 O O . PHE A 1 112 ? 8.633 7.688 -14.609 1 97.56 112 PHE A O 1
ATOM 926 N N . ASN A 1 113 ? 7.191 6.258 -13.688 1 95.75 113 ASN A N 1
ATOM 927 C CA . ASN A 1 113 ? 7.566 5.164 -14.586 1 95.75 113 ASN A CA 1
ATOM 928 C C . ASN A 1 113 ? 7.301 5.516 -16.047 1 95.75 113 ASN A C 1
ATOM 930 O O . ASN A 1 113 ? 7.965 5 -16.938 1 95.75 113 ASN A O 1
ATOM 934 N N . ILE A 1 114 ? 6.383 6.367 -16.312 1 95.44 114 ILE A N 1
ATOM 935 C CA . ILE A 1 114 ? 5.98 6.668 -17.688 1 95.44 114 ILE A CA 1
ATOM 936 C C . ILE A 1 114 ? 7.09 7.453 -18.391 1 95.44 114 ILE A C 1
ATOM 938 O O . ILE A 1 114 ? 7.102 7.555 -19.625 1 95.44 114 ILE A O 1
ATOM 942 N N . PHE A 1 115 ? 8.055 7.988 -17.625 1 96.06 115 PHE A N 1
ATOM 943 C CA . PHE A 1 115 ? 9.117 8.812 -18.172 1 96.06 115 PHE A CA 1
ATOM 944 C C . PHE A 1 115 ? 10.391 8 -18.375 1 96.06 115 PHE A C 1
ATOM 946 O O . PHE A 1 115 ? 11.375 8.5 -18.922 1 96.06 115 PHE A O 1
ATOM 953 N N . LYS A 1 116 ? 10.391 6.777 -17.859 1 89.62 116 LYS A N 1
ATOM 954 C CA . LYS A 1 116 ? 11.594 5.957 -17.906 1 89.62 116 LYS A CA 1
ATOM 955 C C . LYS A 1 116 ? 12.07 5.77 -19.344 1 89.62 116 LYS A C 1
ATOM 957 O O . LYS A 1 116 ? 11.258 5.672 -20.266 1 89.62 116 LYS A O 1
ATOM 962 N N . ASN A 1 117 ? 13.422 5.648 -19.531 1 83.81 117 ASN A N 1
ATOM 963 C CA . ASN A 1 117 ? 14.094 5.426 -20.812 1 83.81 117 ASN A CA 1
ATOM 964 C C . ASN A 1 117 ? 13.922 6.613 -21.75 1 83.81 117 ASN A C 1
ATOM 966 O O . ASN A 1 117 ? 14.023 6.465 -22.969 1 83.81 117 ASN A O 1
ATOM 970 N N . ASN A 1 118 ? 13.5 7.734 -21.344 1 89.19 118 ASN A N 1
ATOM 971 C CA . ASN A 1 118 ? 13.445 9.008 -22.047 1 89.19 118 ASN A CA 1
ATOM 972 C C . ASN A 1 118 ? 14.391 10.031 -21.438 1 89.19 118 ASN A C 1
ATOM 974 O O . ASN A 1 118 ? 14.883 9.844 -20.328 1 89.19 118 ASN A O 1
ATOM 978 N N . ASN A 1 119 ? 14.773 10.953 -22.25 1 93.44 119 ASN A N 1
ATOM 979 C CA . ASN A 1 119 ? 15.594 12.055 -21.766 1 93.44 119 ASN A CA 1
ATOM 980 C C . ASN A 1 119 ? 14.758 13.07 -20.984 1 93.44 119 ASN A C 1
ATOM 982 O O . ASN A 1 119 ? 14.242 14.023 -21.562 1 93.44 119 ASN A O 1
ATOM 986 N N . VAL A 1 120 ? 14.688 12.844 -19.688 1 96.44 120 VAL A N 1
ATOM 987 C CA . VAL A 1 120 ? 13.789 13.625 -18.828 1 96.44 120 VAL A CA 1
ATOM 988 C C . VAL A 1 120 ? 14.562 14.148 -17.625 1 96.44 120 VAL A C 1
ATOM 990 O O . VAL A 1 120 ? 15.438 13.469 -17.094 1 96.44 120 VAL A O 1
ATOM 993 N N . VAL A 1 121 ? 14.289 15.391 -17.234 1 97.81 121 VAL A N 1
ATOM 994 C CA . VAL A 1 121 ? 14.766 15.961 -15.984 1 97.81 121 VAL A CA 1
ATOM 995 C C . VAL A 1 121 ? 13.578 16.391 -15.117 1 97.81 121 VAL A C 1
ATOM 997 O O . VAL A 1 121 ? 12.688 17.094 -15.594 1 97.81 121 VAL A O 1
ATOM 1000 N N . ILE A 1 122 ? 13.562 15.898 -13.898 1 98.62 122 ILE A N 1
ATOM 1001 C CA . ILE A 1 122 ? 12.492 16.234 -12.961 1 98.62 122 ILE A CA 1
ATOM 1002 C C . ILE A 1 122 ? 12.93 17.406 -12.086 1 98.62 122 ILE A C 1
ATOM 1004 O O . ILE A 1 122 ? 14.016 17.391 -11.508 1 98.62 122 ILE A O 1
ATOM 1008 N N . PHE A 1 123 ? 12.148 18.453 -12.039 1 98.88 123 PHE A N 1
ATOM 1009 C CA . PHE A 1 123 ? 12.336 19.578 -11.133 1 98.88 123 PHE A CA 1
ATOM 1010 C C . PHE A 1 123 ? 11.398 19.469 -9.93 1 98.88 123 PHE A C 1
ATOM 1012 O O . PHE A 1 123 ? 10.188 19.609 -10.07 1 98.88 123 PHE A O 1
ATOM 1019 N N . SER A 1 124 ? 11.969 19.203 -8.789 1 98.81 124 SER A N 1
ATOM 1020 C CA . SER A 1 124 ? 11.211 18.828 -7.598 1 98.81 124 SER A CA 1
ATOM 1021 C C . SER A 1 124 ? 11.43 19.812 -6.465 1 98.81 124 SER A C 1
ATOM 1023 O O . SER A 1 124 ? 12.562 20.219 -6.184 1 98.81 124 SER A O 1
ATOM 1025 N N . ASP A 1 125 ? 10.344 20.219 -5.816 1 98.56 125 ASP A N 1
ATOM 1026 C CA . ASP A 1 125 ? 10.445 21.062 -4.629 1 98.56 125 ASP A CA 1
ATOM 1027 C C . ASP A 1 125 ? 11.242 20.359 -3.527 1 98.56 125 ASP A C 1
ATOM 1029 O O . ASP A 1 125 ? 11.07 19.172 -3.299 1 98.56 125 ASP A O 1
ATOM 1033 N N . GLN A 1 126 ? 11.969 21.125 -2.812 1 96.44 126 GLN A N 1
ATOM 1034 C CA . GLN A 1 126 ? 12.875 20.625 -1.783 1 96.44 126 GLN A CA 1
ATOM 1035 C C . GLN A 1 126 ? 12.109 19.906 -0.674 1 96.44 126 GLN A C 1
ATOM 1037 O O . GLN A 1 126 ? 12.625 18.984 -0.059 1 96.44 126 GLN A O 1
ATOM 1042 N N . GLN A 1 127 ? 10.875 20.266 -0.451 1 95.38 127 GLN A N 1
ATOM 1043 C CA . GLN A 1 127 ? 10.141 19.734 0.694 1 95.38 127 GLN A CA 1
ATOM 1044 C C . GLN A 1 127 ? 9.008 18.812 0.246 1 95.38 127 GLN A C 1
ATOM 1046 O O . GLN A 1 127 ? 8.07 18.562 1.003 1 95.38 127 GLN A O 1
ATOM 1051 N N . ASN A 1 128 ? 9.117 18.328 -0.985 1 97.31 128 ASN A N 1
ATOM 1052 C CA . ASN A 1 128 ? 8.117 17.375 -1.455 1 97.31 128 ASN A CA 1
ATOM 1053 C C . ASN A 1 128 ? 8.023 16.156 -0.536 1 97.31 128 ASN A C 1
ATOM 1055 O O . ASN A 1 128 ? 9.016 15.758 0.079 1 97.31 128 ASN A O 1
ATOM 1059 N N . HIS A 1 129 ? 6.844 15.633 -0.448 1 96.38 129 HIS A N 1
ATOM 1060 C CA . HIS A 1 129 ? 6.574 14.438 0.35 1 96.38 129 HIS A CA 1
ATOM 1061 C C . HIS A 1 129 ? 7.527 13.305 -0.015 1 96.38 129 HIS A C 1
ATOM 1063 O O . HIS A 1 129 ? 7.922 13.172 -1.176 1 96.38 129 HIS A O 1
ATOM 1069 N N . ALA A 1 130 ? 7.805 12.461 0.935 1 95.44 130 ALA A N 1
ATOM 1070 C CA . ALA A 1 130 ? 8.742 11.344 0.805 1 95.44 130 ALA A CA 1
ATOM 1071 C C . ALA A 1 130 ? 8.336 10.414 -0.332 1 95.44 130 ALA A C 1
ATOM 1073 O O . ALA A 1 130 ? 9.188 9.844 -1.013 1 95.44 130 ALA A O 1
ATOM 1074 N N . SER A 1 131 ? 7.031 10.172 -0.544 1 97.56 131 SER A N 1
ATOM 1075 C CA . SER A 1 131 ? 6.578 9.273 -1.597 1 97.56 131 SER A CA 1
ATOM 1076 C C . SER A 1 131 ? 6.957 9.797 -2.977 1 97.56 131 SER A C 1
ATOM 1078 O O . SER A 1 131 ? 7.227 9.016 -3.893 1 97.56 131 SER A O 1
ATOM 1080 N N . ILE A 1 132 ? 6.922 11.117 -3.184 1 98.5 132 ILE A N 1
ATOM 1081 C CA . ILE A 1 132 ? 7.379 11.719 -4.434 1 98.5 132 ILE A CA 1
ATOM 1082 C C . ILE A 1 132 ? 8.883 11.477 -4.598 1 98.5 132 ILE A C 1
ATOM 1084 O O . ILE A 1 132 ? 9.328 11.031 -5.656 1 98.5 132 ILE A O 1
ATOM 1088 N N . ILE A 1 133 ? 9.633 11.758 -3.557 1 97.56 133 ILE A N 1
ATOM 1089 C CA . ILE A 1 133 ? 11.078 11.578 -3.553 1 97.56 133 ILE A CA 1
ATOM 1090 C C . ILE A 1 133 ? 11.414 10.133 -3.902 1 97.56 133 ILE A C 1
ATOM 1092 O O . ILE A 1 133 ? 12.266 9.875 -4.762 1 97.56 133 ILE A O 1
ATOM 1096 N N . ASP A 1 134 ? 10.758 9.227 -3.275 1 97.88 134 ASP A N 1
ATOM 1097 C CA . ASP A 1 134 ? 11 7.805 -3.51 1 97.88 134 ASP A CA 1
ATOM 1098 C C . ASP A 1 134 ? 10.625 7.41 -4.938 1 97.88 134 ASP A C 1
ATOM 1100 O O . ASP A 1 134 ? 11.312 6.598 -5.562 1 97.88 134 ASP A O 1
ATOM 1104 N N . GLY A 1 135 ? 9.461 7.902 -5.422 1 98.12 135 GLY A N 1
ATOM 1105 C CA . GLY A 1 135 ? 9.086 7.641 -6.801 1 98.12 135 GLY A CA 1
ATOM 1106 C C . GLY A 1 135 ? 10.141 8.086 -7.797 1 98.12 135 GLY A C 1
ATOM 1107 O O . GLY A 1 135 ? 10.469 7.352 -8.734 1 98.12 135 GLY A O 1
ATOM 1108 N N . ILE A 1 136 ? 10.688 9.289 -7.605 1 97.94 136 ILE A N 1
ATOM 1109 C CA . ILE A 1 136 ? 11.734 9.812 -8.477 1 97.94 136 ILE A CA 1
ATOM 1110 C C . ILE A 1 136 ? 12.969 8.914 -8.383 1 97.94 136 ILE A C 1
ATOM 1112 O O . ILE A 1 136 ? 13.539 8.523 -9.406 1 97.94 136 ILE A O 1
ATOM 1116 N N . LYS A 1 137 ? 13.352 8.602 -7.188 1 96.56 137 LYS A N 1
ATOM 1117 C CA . LYS A 1 137 ? 14.523 7.762 -6.973 1 96.56 137 LYS A CA 1
ATOM 1118 C C . LYS A 1 137 ? 14.359 6.406 -7.648 1 96.56 137 LYS A C 1
ATOM 1120 O O . LYS A 1 137 ? 15.273 5.926 -8.32 1 96.56 137 LYS A O 1
ATOM 1125 N N . LEU A 1 138 ? 13.25 5.797 -7.453 1 96.31 138 LEU A N 1
ATOM 1126 C CA . LEU A 1 138 ? 12.977 4.473 -8.008 1 96.31 138 LEU A CA 1
ATOM 1127 C C . LEU A 1 138 ? 13 4.504 -9.531 1 96.31 138 LEU A C 1
ATOM 1129 O O . LEU A 1 138 ? 13.398 3.525 -10.164 1 96.31 138 LEU A O 1
ATOM 1133 N N . SER A 1 139 ? 12.562 5.555 -10.117 1 94.81 139 SER A N 1
ATOM 1134 C CA . SER A 1 139 ? 12.516 5.676 -11.57 1 94.81 139 SER A CA 1
ATOM 1135 C C . SER A 1 139 ? 13.914 5.797 -12.156 1 94.81 139 SER A C 1
ATOM 1137 O O . SER A 1 139 ? 14.133 5.5 -13.336 1 94.81 139 SER A O 1
ATOM 1139 N N . GLY A 1 140 ? 14.891 6.297 -11.398 1 94.31 140 GLY A N 1
ATOM 1140 C CA . GLY A 1 140 ? 16.25 6.5 -11.867 1 94.31 140 GLY A CA 1
ATOM 1141 C C . GLY A 1 140 ? 16.406 7.75 -12.711 1 94.31 140 GLY A C 1
ATOM 1142 O O . GLY A 1 140 ? 17.469 7.98 -13.297 1 94.31 140 GLY A O 1
ATOM 1143 N N . LEU A 1 141 ? 15.383 8.586 -12.766 1 96 141 LEU A N 1
ATOM 1144 C CA . LEU A 1 141 ? 15.414 9.789 -13.586 1 96 141 LEU A CA 1
ATOM 1145 C C . LEU A 1 141 ? 16.312 10.852 -12.961 1 96 141 LEU A C 1
ATOM 1147 O O . LEU A 1 141 ? 16.484 10.883 -11.742 1 96 141 LEU A O 1
ATOM 1151 N N . SER A 1 142 ? 16.906 11.664 -13.812 1 96.75 142 SER A N 1
ATOM 1152 C CA . SER A 1 142 ? 17.625 12.828 -13.312 1 96.75 142 SER A CA 1
ATOM 1153 C C . SER A 1 142 ? 16.688 13.82 -12.641 1 96.75 142 SER A C 1
ATOM 1155 O O . SER A 1 142 ? 15.531 13.953 -13.031 1 96.75 142 SER A O 1
ATOM 1157 N N . LYS A 1 143 ? 17.219 14.453 -11.617 1 98.06 143 LYS A N 1
ATOM 1158 C CA . LYS A 1 143 ? 16.375 15.422 -10.914 1 98.06 143 LYS A CA 1
ATOM 1159 C C . LYS A 1 143 ? 17.172 16.656 -10.5 1 98.06 143 LYS A C 1
ATOM 1161 O O . LYS A 1 143 ? 18.391 16.594 -10.367 1 98.06 143 LYS A O 1
ATOM 1166 N N . VAL A 1 144 ? 16.562 17.719 -10.445 1 98.56 144 VAL A N 1
ATOM 1167 C CA . VAL A 1 144 ? 17.031 18.984 -9.875 1 98.56 144 VAL A CA 1
ATOM 1168 C C . VAL A 1 144 ? 16.094 19.422 -8.75 1 98.56 144 VAL A C 1
ATOM 1170 O O . VAL A 1 144 ? 14.875 19.453 -8.922 1 98.56 144 VAL A O 1
ATOM 1173 N N . ILE A 1 145 ? 16.688 19.656 -7.633 1 98.62 145 ILE A N 1
ATOM 1174 C CA . ILE A 1 145 ? 15.906 20.125 -6.492 1 98.62 145 ILE A CA 1
ATOM 1175 C C . ILE A 1 145 ? 15.938 21.641 -6.434 1 98.62 145 ILE A C 1
ATOM 1177 O O . ILE A 1 145 ? 17.016 22.25 -6.438 1 98.62 145 ILE A O 1
ATOM 1181 N N . TYR A 1 146 ? 14.797 22.25 -6.496 1 98.69 146 TYR A N 1
ATOM 1182 C CA . TYR A 1 146 ? 14.75 23.688 -6.293 1 98.69 146 TYR A CA 1
ATOM 1183 C C . TYR A 1 146 ? 14.32 24.031 -4.871 1 98.69 146 TYR A C 1
ATOM 1185 O O . TYR A 1 146 ? 13.68 23.219 -4.203 1 98.69 146 TYR A O 1
ATOM 1193 N N . GLN A 1 147 ? 14.695 25.219 -4.414 1 98.12 147 GLN A N 1
ATOM 1194 C CA . GLN A 1 147 ? 14.414 25.656 -3.051 1 98.12 147 GLN A CA 1
ATOM 1195 C C . GLN A 1 147 ? 12.914 25.719 -2.793 1 98.12 147 GLN A C 1
ATOM 1197 O O . GLN A 1 147 ? 12.141 26.125 -3.664 1 98.12 147 GLN A O 1
ATOM 1202 N N . HIS A 1 148 ? 12.508 25.344 -1.603 1 96.69 148 HIS A N 1
ATOM 1203 C CA . HIS A 1 148 ? 11.109 25.219 -1.219 1 96.69 148 HIS A CA 1
ATOM 1204 C C . HIS A 1 148 ? 10.336 26.5 -1.549 1 96.69 148 HIS A C 1
ATOM 1206 O O . HIS A 1 148 ? 10.648 27.578 -1.034 1 96.69 148 HIS A O 1
ATOM 1212 N N . LEU A 1 149 ? 9.352 26.359 -2.404 1 97.25 149 LEU A N 1
ATOM 1213 C CA . LEU A 1 149 ? 8.406 27.391 -2.811 1 97.25 149 LEU A CA 1
ATOM 1214 C C . LEU A 1 149 ? 9.125 28.578 -3.443 1 97.25 149 LEU A C 1
ATOM 1216 O O . LEU A 1 149 ? 8.594 29.688 -3.482 1 97.25 149 LEU A O 1
ATOM 1220 N N . ASN A 1 150 ? 10.305 28.391 -3.854 1 98.5 150 ASN A N 1
ATOM 1221 C CA . ASN A 1 150 ? 11.07 29.422 -4.547 1 98.5 150 ASN A CA 1
ATOM 1222 C C . ASN A 1 150 ? 10.992 29.266 -6.059 1 98.5 150 ASN A C 1
ATOM 1224 O O . ASN A 1 150 ? 11.844 28.609 -6.668 1 98.5 150 ASN A O 1
ATOM 1228 N N . TYR A 1 151 ? 10.07 29.938 -6.609 1 98.62 151 TYR A N 1
ATOM 1229 C CA . TYR A 1 151 ? 9.75 29.75 -8.016 1 98.62 151 TYR A CA 1
ATOM 1230 C C . TYR A 1 151 ? 10.773 30.469 -8.906 1 98.62 151 TYR A C 1
ATOM 1232 O O . TYR A 1 151 ? 10.938 30.109 -10.078 1 98.62 151 TYR A O 1
ATOM 1240 N N . ASP A 1 152 ? 11.422 31.5 -8.367 1 98.62 152 ASP A N 1
ATOM 1241 C CA . ASP A 1 152 ? 12.531 32.094 -9.109 1 98.62 152 ASP A CA 1
ATOM 1242 C C . ASP A 1 152 ? 13.695 31.125 -9.234 1 98.62 152 ASP A C 1
ATOM 1244 O O . ASP A 1 152 ? 14.328 31.031 -10.289 1 98.62 152 ASP A O 1
ATOM 1248 N N . ASP A 1 153 ? 13.938 30.438 -8.156 1 98.81 153 ASP A N 1
ATOM 1249 C CA . ASP A 1 153 ? 14.953 29.406 -8.203 1 98.81 153 ASP A CA 1
ATOM 1250 C C . ASP A 1 153 ? 14.57 28.297 -9.195 1 98.81 153 ASP A C 1
ATOM 1252 O O . ASP A 1 153 ? 15.398 27.875 -10 1 98.81 153 ASP A O 1
ATOM 1256 N N . LEU A 1 154 ? 13.344 27.844 -9.156 1 98.88 154 LEU A N 1
ATOM 1257 C CA . LEU A 1 154 ? 12.836 26.859 -10.117 1 98.88 154 LEU A CA 1
ATOM 1258 C C . LEU A 1 154 ? 13.039 27.359 -11.547 1 98.88 154 LEU A C 1
ATOM 1260 O O . LEU A 1 154 ? 13.562 26.625 -12.391 1 98.88 154 LEU A O 1
ATOM 1264 N N . GLU A 1 155 ? 12.633 28.547 -11.758 1 98.75 155 GLU A N 1
ATOM 1265 C CA . GLU A 1 155 ? 12.742 29.094 -13.102 1 98.75 155 GLU A CA 1
ATOM 1266 C C . GLU A 1 155 ? 14.195 29.156 -13.555 1 98.75 155 GLU A C 1
ATOM 1268 O O . GLU A 1 155 ? 14.5 28.906 -14.727 1 98.75 155 GLU A O 1
ATOM 1273 N N . SER A 1 156 ? 15.07 29.594 -12.664 1 98.62 156 SER A N 1
ATOM 1274 C CA . SER A 1 156 ? 16.5 29.625 -12.992 1 98.62 156 SER A CA 1
ATOM 1275 C C . SER A 1 156 ? 17 28.266 -13.445 1 98.62 156 SER A C 1
ATOM 1277 O O . SER A 1 156 ? 17.766 28.156 -14.398 1 98.62 156 SER A O 1
ATOM 1279 N N . HIS A 1 157 ? 16.625 27.219 -12.719 1 98.5 157 HIS A N 1
ATOM 1280 C CA . HIS A 1 157 ? 17 25.859 -13.078 1 98.5 157 HIS A CA 1
ATOM 1281 C C . HIS A 1 157 ? 16.406 25.453 -14.43 1 98.5 157 HIS A C 1
ATOM 1283 O O . HIS A 1 157 ? 17.094 24.828 -15.25 1 98.5 157 HIS A O 1
ATOM 1289 N N . LEU A 1 158 ? 15.156 25.766 -14.648 1 98.44 158 LEU A N 1
ATOM 1290 C CA . LEU A 1 158 ? 14.5 25.469 -15.906 1 98.44 158 LEU A CA 1
ATOM 1291 C C . LEU A 1 158 ? 15.219 26.125 -17.078 1 98.44 158 LEU A C 1
ATOM 1293 O O . LEU A 1 158 ? 15.445 25.5 -18.109 1 98.44 158 LEU A O 1
ATOM 1297 N N . ALA A 1 159 ? 15.586 27.375 -16.891 1 97.75 159 ALA A N 1
ATOM 1298 C CA . ALA A 1 159 ? 16.219 28.172 -17.938 1 97.75 159 ALA A CA 1
ATOM 1299 C C . ALA A 1 159 ? 17.578 27.609 -18.312 1 97.75 159 ALA A C 1
ATOM 1301 O O . ALA A 1 159 ? 18.047 27.781 -19.438 1 97.75 159 ALA A O 1
ATOM 1302 N N . ARG A 1 160 ? 18.188 26.938 -17.438 1 96.69 160 ARG A N 1
ATOM 1303 C CA . ARG A 1 160 ? 19.516 26.375 -17.672 1 96.69 160 ARG A CA 1
ATOM 1304 C C . ARG A 1 160 ? 19.438 25.141 -18.547 1 96.69 160 ARG A C 1
ATOM 1306 O O . ARG A 1 160 ? 20.438 24.734 -19.141 1 96.69 160 ARG A O 1
ATOM 1313 N N . HIS A 1 161 ? 18.328 24.5 -18.562 1 94.94 161 HIS A N 1
ATOM 1314 C CA . HIS A 1 161 ? 18.156 23.312 -19.375 1 94.94 161 HIS A CA 1
ATOM 1315 C C . HIS A 1 161 ? 17.562 23.656 -20.734 1 94.94 161 HIS A C 1
ATOM 1317 O O . HIS A 1 161 ? 16.359 23.5 -20.953 1 94.94 161 HIS A O 1
ATOM 1323 N N . THR A 1 162 ? 18.375 23.922 -21.75 1 92 162 THR A N 1
ATOM 1324 C CA . THR A 1 162 ? 17.938 24.5 -23.031 1 92 162 THR A CA 1
ATOM 1325 C C . THR A 1 162 ? 17.875 23.422 -24.109 1 92 162 THR A C 1
ATOM 1327 O O . THR A 1 162 ? 17.344 23.656 -25.188 1 92 162 THR A O 1
ATOM 1330 N N . ASN A 1 163 ? 18.391 22.266 -23.766 1 93 163 ASN A N 1
ATOM 1331 C CA . ASN A 1 163 ? 18.344 21.188 -24.75 1 93 163 ASN A CA 1
ATOM 1332 C C . ASN A 1 163 ? 16.922 20.797 -25.094 1 93 163 ASN A C 1
ATOM 1334 O O . ASN A 1 163 ? 16.188 20.297 -24.234 1 93 163 ASN A O 1
ATOM 1338 N N . PRO A 1 164 ? 16.531 20.969 -26.312 1 89.69 164 PRO A N 1
ATOM 1339 C CA . PRO A 1 164 ? 15.141 20.719 -26.688 1 89.69 164 PRO A CA 1
ATOM 1340 C C . PRO A 1 164 ? 14.789 19.234 -26.641 1 89.69 164 PRO A C 1
ATOM 1342 O O . PRO A 1 164 ? 13.602 18.875 -26.656 1 89.69 164 PRO A O 1
ATOM 1345 N N . ASP A 1 165 ? 15.773 18.406 -26.578 1 91 165 ASP A N 1
ATOM 1346 C CA . ASP A 1 165 ? 15.531 16.969 -26.562 1 91 165 ASP A CA 1
ATOM 1347 C C . ASP A 1 165 ? 15.266 16.484 -25.141 1 91 165 ASP A C 1
ATOM 1349 O O . ASP A 1 165 ? 14.914 15.312 -24.938 1 91 165 ASP A O 1
ATOM 1353 N N . VAL A 1 166 ? 15.383 17.375 -24.234 1 94.12 166 VAL A N 1
ATOM 1354 C CA . VAL A 1 166 ? 15.156 17 -22.844 1 94.12 166 VAL A CA 1
ATOM 1355 C C . VAL A 1 166 ? 13.742 17.406 -22.422 1 94.12 166 VAL A C 1
ATOM 1357 O O . VAL A 1 166 ? 13.359 18.578 -22.562 1 94.12 166 VAL A O 1
ATOM 1360 N N . GLN A 1 167 ? 12.953 16.453 -22 1 95.94 167 GLN A N 1
ATOM 1361 C CA . GLN A 1 167 ? 11.641 16.734 -21.438 1 95.94 167 GLN A CA 1
ATOM 1362 C C . GLN A 1 167 ? 11.75 17.188 -19.984 1 95.94 167 GLN A C 1
ATOM 1364 O O . GLN A 1 167 ? 12.359 16.5 -19.172 1 95.94 167 GLN A O 1
ATOM 1369 N N . LYS A 1 168 ? 11.211 18.375 -19.719 1 97.88 168 LYS A N 1
ATOM 1370 C CA . LYS A 1 168 ? 11.18 18.906 -18.359 1 97.88 168 LYS A CA 1
ATOM 1371 C C . LYS A 1 168 ? 9.891 18.516 -17.656 1 97.88 168 LYS A C 1
ATOM 1373 O O . LYS A 1 168 ? 8.812 18.531 -18.25 1 97.88 168 LYS A O 1
ATOM 1378 N N . VAL A 1 169 ? 10 18.047 -16.375 1 98.44 169 VAL A N 1
ATOM 1379 C CA . VAL A 1 169 ? 8.859 17.719 -15.539 1 98.44 169 VAL A CA 1
ATOM 1380 C C . VAL A 1 169 ? 8.953 18.469 -14.219 1 98.44 169 VAL A C 1
ATOM 1382 O O . VAL A 1 169 ? 9.961 18.375 -13.508 1 98.44 169 VAL A O 1
ATOM 1385 N N . ILE A 1 170 ? 7.941 19.266 -13.914 1 98.75 170 ILE A N 1
ATOM 1386 C CA . ILE A 1 170 ? 7.848 19.938 -12.625 1 98.75 170 ILE A CA 1
ATOM 1387 C C . ILE A 1 170 ? 6.926 19.156 -11.695 1 98.75 170 ILE A C 1
ATOM 1389 O O . ILE A 1 170 ? 5.824 18.766 -12.086 1 98.75 170 ILE A O 1
ATOM 1393 N N . VAL A 1 171 ? 7.406 18.891 -10.453 1 98.75 171 VAL A N 1
ATOM 1394 C CA . VAL A 1 171 ? 6.57 18.172 -9.5 1 98.75 171 VAL A CA 1
ATOM 1395 C C . VAL A 1 171 ? 6.562 18.906 -8.156 1 98.75 171 VAL A C 1
ATOM 1397 O O . VAL A 1 171 ? 7.594 19.406 -7.719 1 98.75 171 VAL A O 1
ATOM 1400 N N . SER A 1 172 ? 5.387 19 -7.531 1 98.06 172 SER A N 1
ATOM 1401 C CA . SER A 1 172 ? 5.242 19.641 -6.23 1 98.06 172 SER A CA 1
ATOM 1402 C C . SER A 1 172 ? 4.027 19.094 -5.48 1 98.06 172 SER A C 1
ATOM 1404 O O . SER A 1 172 ? 3.037 18.703 -6.102 1 98.06 172 SER A O 1
ATOM 1406 N N . ASP A 1 173 ? 4.168 19.078 -4.199 1 97.38 173 ASP A N 1
ATOM 1407 C CA . ASP A 1 173 ? 2.957 19.016 -3.389 1 97.38 173 ASP A CA 1
ATOM 1408 C C . ASP A 1 173 ? 2.1 20.266 -3.58 1 97.38 173 ASP A C 1
ATOM 1410 O O . ASP A 1 173 ? 2.625 21.344 -3.812 1 97.38 173 ASP A O 1
ATOM 1414 N N . SER A 1 174 ? 0.768 20.078 -3.512 1 96.19 174 SER A N 1
ATOM 1415 C CA . SER A 1 174 ? -0.111 21.234 -3.486 1 96.19 174 SER A CA 1
ATOM 1416 C C . SER A 1 174 ? -0.106 21.906 -2.115 1 96.19 174 SER A C 1
ATOM 1418 O O . SER A 1 174 ? -0.095 23.141 -2.018 1 96.19 174 SER A O 1
ATOM 1420 N N . VAL A 1 175 ? -0.252 21.125 -1.082 1 96.25 175 VAL A N 1
ATOM 1421 C CA . VAL A 1 175 ? -0.12 21.516 0.317 1 96.25 175 VAL A CA 1
ATOM 1422 C C . VAL A 1 175 ? 0.933 20.641 1.002 1 96.25 175 VAL A C 1
ATOM 1424 O O . VAL A 1 175 ? 0.893 19.406 0.903 1 96.25 175 VAL A O 1
ATOM 1427 N N . PHE A 1 176 ? 1.871 21.297 1.602 1 95.31 176 PHE A N 1
ATOM 1428 C CA . PHE A 1 176 ? 2.969 20.562 2.221 1 95.31 176 PHE A CA 1
ATOM 1429 C C . PHE A 1 176 ? 2.582 20.094 3.617 1 95.31 176 PHE A C 1
ATOM 1431 O O . PHE A 1 176 ? 2.086 20.875 4.43 1 95.31 176 PHE A O 1
ATOM 1438 N N . SER A 1 177 ? 2.816 18.859 3.941 1 92.81 177 SER A N 1
ATOM 1439 C CA . SER A 1 177 ? 2.248 18.125 5.062 1 92.81 177 SER A CA 1
ATOM 1440 C C . SER A 1 177 ? 2.834 18.594 6.391 1 92.81 177 SER A C 1
ATOM 1442 O O . SER A 1 177 ? 2.24 18.375 7.449 1 92.81 177 SER A O 1
ATOM 1444 N N . THR A 1 178 ? 3.973 19.188 6.434 1 89.38 178 THR A N 1
ATOM 1445 C CA . THR A 1 178 ? 4.676 19.453 7.684 1 89.38 178 THR A CA 1
ATOM 1446 C C . THR A 1 178 ? 4.32 20.844 8.211 1 89.38 178 THR A C 1
ATOM 1448 O O . THR A 1 178 ? 4.336 21.078 9.422 1 89.38 178 THR A O 1
ATOM 1451 N N . ASN A 1 179 ? 3.955 21.75 7.258 1 91.56 179 ASN A N 1
ATOM 1452 C CA . ASN A 1 179 ? 3.75 23.109 7.719 1 91.56 179 ASN A CA 1
ATOM 1453 C C . ASN A 1 179 ? 2.494 23.734 7.109 1 91.56 179 ASN A C 1
ATOM 1455 O O . ASN A 1 179 ? 2.127 24.859 7.441 1 91.56 179 ASN A O 1
ATOM 1459 N N . GLY A 1 180 ? 1.908 23.031 6.25 1 93.75 180 GLY A N 1
ATOM 1460 C CA . GLY A 1 180 ? 0.631 23.484 5.719 1 93.75 180 GLY A CA 1
ATOM 1461 C C . GLY A 1 180 ? 0.771 24.531 4.641 1 93.75 180 GLY A C 1
ATOM 1462 O O . GLY A 1 180 ? -0.228 25.062 4.141 1 93.75 180 GLY A O 1
ATOM 1463 N N . THR A 1 181 ? 1.962 24.875 4.234 1 93.88 181 THR A N 1
ATOM 1464 C CA . THR A 1 181 ? 2.158 25.844 3.166 1 93.88 181 THR A CA 1
ATOM 1465 C C . THR A 1 181 ? 1.611 25.328 1.843 1 93.88 181 THR A C 1
ATOM 1467 O O . THR A 1 181 ? 1.557 24.109 1.628 1 93.88 181 THR A O 1
ATOM 1470 N N . LYS A 1 182 ? 1.171 26.25 0.978 1 94.5 182 LYS A N 1
ATOM 1471 C CA . LYS A 1 182 ? 0.571 25.891 -0.306 1 94.5 182 LYS A CA 1
ATOM 1472 C C . LYS A 1 182 ? 1.494 26.266 -1.464 1 94.5 182 LYS A C 1
ATOM 1474 O O . LYS A 1 182 ? 2.125 27.328 -1.448 1 94.5 182 LYS A O 1
ATOM 1479 N N . ALA A 1 183 ? 1.573 25.375 -2.391 1 95.38 183 ALA A N 1
ATOM 1480 C CA . ALA A 1 183 ? 2.25 25.719 -3.639 1 95.38 183 ALA A CA 1
ATOM 1481 C C . ALA A 1 183 ? 1.453 26.75 -4.426 1 95.38 183 ALA A C 1
ATOM 1483 O O . ALA A 1 183 ? 0.222 26.781 -4.367 1 95.38 183 ALA A O 1
ATOM 1484 N N . ASP A 1 184 ? 2.123 27.672 -5.113 1 94.81 184 ASP A N 1
ATOM 1485 C CA . ASP A 1 184 ? 1.487 28.578 -6.066 1 94.81 184 ASP A CA 1
ATOM 1486 C C . ASP A 1 184 ? 1.249 27.891 -7.406 1 94.81 184 ASP A C 1
ATOM 1488 O O . ASP A 1 184 ? 2.062 28.016 -8.328 1 94.81 184 ASP A O 1
ATOM 1492 N N . ILE A 1 185 ? 0.103 27.266 -7.555 1 95 185 ILE A N 1
ATOM 1493 C CA . ILE A 1 185 ? -0.214 26.438 -8.711 1 95 185 ILE A CA 1
ATOM 1494 C C . ILE A 1 185 ? -0.226 27.312 -9.977 1 95 185 ILE A C 1
ATOM 1496 O O . ILE A 1 185 ? 0.209 26.859 -11.039 1 95 185 ILE A O 1
ATOM 1500 N N . ASN A 1 186 ? -0.736 28.516 -9.859 1 93.81 186 ASN A N 1
ATOM 1501 C CA . ASN A 1 186 ? -0.76 29.422 -11.008 1 93.81 186 ASN A CA 1
ATOM 1502 C C . ASN A 1 186 ? 0.646 29.688 -11.531 1 93.81 186 ASN A C 1
ATOM 1504 O O . ASN A 1 186 ? 0.873 29.672 -12.742 1 93.81 186 ASN A O 1
ATOM 1508 N N . ARG A 1 187 ? 1.507 29.984 -10.617 1 95.88 187 ARG A N 1
ATOM 1509 C CA . ARG A 1 187 ? 2.893 30.219 -11.016 1 95.88 187 ARG A CA 1
ATOM 1510 C C . ARG A 1 187 ? 3.506 28.969 -11.633 1 95.88 187 ARG A C 1
ATOM 1512 O O . ARG A 1 187 ? 4.238 29.047 -12.625 1 95.88 187 ARG A O 1
ATOM 1519 N N . LEU A 1 188 ? 3.246 27.844 -11.086 1 97.19 188 LEU A N 1
ATOM 1520 C CA . LEU A 1 188 ? 3.756 26.578 -11.625 1 97.19 188 LEU A CA 1
ATOM 1521 C C . LEU A 1 188 ? 3.217 26.328 -13.023 1 97.19 188 LEU A C 1
ATOM 1523 O O . LEU A 1 188 ? 3.953 25.875 -13.906 1 97.19 188 LEU A O 1
ATOM 1527 N N . VAL A 1 189 ? 1.925 26.562 -13.227 1 95.81 189 VAL A N 1
ATOM 1528 C CA . VAL A 1 189 ? 1.297 26.406 -14.539 1 95.81 189 VAL A CA 1
ATOM 1529 C C . VAL A 1 189 ? 1.954 27.328 -15.547 1 95.81 189 VAL A C 1
ATOM 1531 O O . VAL A 1 189 ? 2.236 26.938 -16.688 1 95.81 189 VAL A O 1
ATOM 1534 N N . HIS A 1 190 ? 2.158 28.562 -15.125 1 96.81 190 HIS A N 1
ATOM 1535 C CA . HIS A 1 190 ? 2.826 29.531 -15.992 1 96.81 190 HIS A CA 1
ATOM 1536 C C . HIS A 1 190 ? 4.203 29.031 -16.406 1 96.81 190 HIS A C 1
ATOM 1538 O O . HIS A 1 190 ? 4.559 29.094 -17.594 1 96.81 190 HIS A O 1
ATOM 1544 N N . LEU A 1 191 ? 4.949 28.562 -15.492 1 97.94 191 LEU A N 1
ATOM 1545 C CA . LEU A 1 191 ? 6.293 28.062 -15.766 1 97.94 191 LEU A CA 1
ATOM 1546 C C . LEU A 1 191 ? 6.25 26.844 -16.672 1 97.94 191 LEU A C 1
ATOM 1548 O O . LEU A 1 191 ? 7.082 26.688 -17.562 1 97.94 191 LEU A O 1
ATOM 1552 N N . LYS A 1 192 ? 5.293 25.938 -16.391 1 96.88 192 LYS A N 1
ATOM 1553 C CA . LYS A 1 192 ? 5.137 24.75 -17.25 1 96.88 192 LYS A CA 1
ATOM 1554 C C . LYS A 1 192 ? 4.914 25.156 -18.703 1 96.88 192 LYS A C 1
ATOM 1556 O O . LYS A 1 192 ? 5.496 24.562 -19.609 1 96.88 192 LYS A O 1
ATOM 1561 N N . GLN A 1 193 ? 4.078 26.141 -18.922 1 96.31 193 GLN A N 1
ATOM 1562 C CA . GLN A 1 193 ? 3.77 26.609 -20.266 1 96.31 193 GLN A CA 1
ATOM 1563 C C . GLN A 1 193 ? 4.98 27.281 -20.906 1 96.31 193 GLN A C 1
ATOM 1565 O O . GLN A 1 193 ? 5.305 27.016 -22.078 1 96.31 193 GLN A O 1
ATOM 1570 N N . ARG A 1 194 ? 5.598 28.141 -20.172 1 97 194 ARG A N 1
ATOM 1571 C CA . ARG A 1 194 ? 6.734 28.906 -20.672 1 97 194 ARG A CA 1
ATOM 1572 C C . ARG A 1 194 ? 7.875 27.984 -21.078 1 97 194 ARG A C 1
ATOM 1574 O O . ARG A 1 194 ? 8.57 28.234 -22.062 1 97 194 ARG A O 1
ATOM 1581 N N . TYR A 1 195 ? 8.07 26.891 -20.406 1 97.5 195 TYR A N 1
ATOM 1582 C CA . TYR A 1 195 ? 9.25 26.062 -20.625 1 97.5 195 TYR A CA 1
ATOM 1583 C C . TYR A 1 195 ? 8.859 24.703 -21.203 1 97.5 195 TYR A C 1
ATOM 1585 O O . TYR A 1 195 ? 9.672 23.781 -21.234 1 97.5 195 TYR A O 1
ATOM 1593 N N . ASN A 1 196 ? 7.59 24.562 -21.609 1 95.25 196 ASN A N 1
ATOM 1594 C CA . ASN A 1 196 ? 7.074 23.328 -22.203 1 95.25 196 ASN A CA 1
ATOM 1595 C C . ASN A 1 196 ? 7.352 22.125 -21.328 1 95.25 196 ASN A C 1
ATOM 1597 O O . ASN A 1 196 ? 7.922 21.125 -21.781 1 95.25 196 ASN A O 1
ATOM 1601 N N . ALA A 1 197 ? 6.996 22.25 -20.062 1 97.19 197 ALA A N 1
ATOM 1602 C CA . ALA A 1 197 ? 7.191 21.188 -19.078 1 97.19 197 ALA A CA 1
ATOM 1603 C C . ALA A 1 197 ? 5.887 20.438 -18.797 1 97.19 197 ALA A C 1
ATOM 1605 O O . ALA A 1 197 ? 4.809 20.906 -19.156 1 97.19 197 ALA A O 1
ATOM 1606 N N . ILE A 1 198 ? 5.973 19.25 -18.328 1 97.38 198 ILE A N 1
ATOM 1607 C CA . ILE A 1 198 ? 4.859 18.516 -17.734 1 97.38 198 ILE A CA 1
ATOM 1608 C C . ILE A 1 198 ? 4.742 18.875 -16.25 1 97.38 198 ILE A C 1
ATOM 1610 O O . ILE A 1 198 ? 5.75 18.984 -15.547 1 97.38 198 ILE A O 1
ATOM 1614 N N . LEU A 1 199 ? 3.533 19.109 -15.797 1 97.81 199 LEU A N 1
ATOM 1615 C CA . LEU A 1 199 ? 3.307 19.469 -14.406 1 97.81 199 LEU A CA 1
ATOM 1616 C C . LEU A 1 199 ? 2.582 18.359 -13.656 1 97.81 199 LEU A C 1
ATOM 1618 O O . LEU A 1 199 ? 1.494 17.938 -14.055 1 97.81 199 LEU A O 1
ATOM 1622 N N . ILE A 1 200 ? 3.188 17.859 -12.562 1 98.31 200 ILE A N 1
ATOM 1623 C CA . ILE A 1 200 ? 2.613 16.875 -11.648 1 98.31 200 ILE A CA 1
ATOM 1624 C C . ILE A 1 200 ? 2.373 17.516 -10.281 1 98.31 200 ILE A C 1
ATOM 1626 O O . ILE A 1 200 ? 3.289 18.094 -9.688 1 98.31 200 ILE A O 1
ATOM 1630 N N . ILE A 1 201 ? 1.181 17.422 -9.797 1 97.56 201 ILE A N 1
ATOM 1631 C CA . ILE A 1 201 ? 0.84 17.969 -8.484 1 97.56 201 ILE A CA 1
ATOM 1632 C C . ILE A 1 201 ? 0.298 16.859 -7.586 1 97.56 201 ILE A C 1
ATOM 1634 O O . ILE A 1 201 ? -0.658 16.172 -7.949 1 97.56 201 ILE A O 1
ATOM 1638 N N . ASP A 1 202 ? 0.933 16.641 -6.461 1 97.56 202 ASP A N 1
ATOM 1639 C CA . ASP A 1 202 ? 0.346 15.789 -5.43 1 97.56 202 ASP A CA 1
ATOM 1640 C C . ASP A 1 202 ? -0.665 16.562 -4.59 1 97.56 202 ASP A C 1
ATOM 1642 O O . ASP A 1 202 ? -0.291 17.453 -3.828 1 97.56 202 ASP A O 1
ATOM 1646 N N . ALA A 1 203 ? -1.872 16.141 -4.676 1 96.56 203 ALA A N 1
ATOM 1647 C CA . ALA A 1 203 ? -2.963 16.859 -4.027 1 96.56 203 ALA A CA 1
ATOM 1648 C C . ALA A 1 203 ? -3.445 16.125 -2.779 1 96.56 203 ALA A C 1
ATOM 1650 O O . ALA A 1 203 ? -4.59 16.297 -2.359 1 96.56 203 ALA A O 1
ATOM 1651 N N . SER A 1 204 ? -2.645 15.305 -2.135 1 96.62 204 SER A N 1
ATOM 1652 C CA . SER A 1 204 ? -3.047 14.445 -1.026 1 96.62 204 SER A CA 1
ATOM 1653 C C . SER A 1 204 ? -3.629 15.258 0.122 1 96.62 204 SER A C 1
ATOM 1655 O O . SER A 1 204 ? -4.574 14.828 0.785 1 96.62 204 SER A O 1
ATOM 1657 N N . HIS A 1 205 ? -3.076 16.422 0.354 1 96.44 205 HIS A N 1
ATOM 1658 C CA . HIS A 1 205 ? -3.525 17.234 1.482 1 96.44 205 HIS A CA 1
ATOM 1659 C C . HIS A 1 205 ? -4.496 18.312 1.031 1 96.44 205 HIS A C 1
ATOM 1661 O O . HIS A 1 205 ? -4.883 19.188 1.823 1 96.44 205 HIS A O 1
ATOM 1667 N N . SER A 1 206 ? -4.902 18.328 -0.269 1 94.62 206 SER A N 1
ATOM 1668 C CA . SER A 1 206 ? -5.773 19.391 -0.735 1 94.62 206 SER A CA 1
ATOM 1669 C C . SER A 1 206 ? -7.004 18.844 -1.445 1 94.62 206 SER A C 1
ATOM 1671 O O . SER A 1 206 ? -7.996 19.547 -1.625 1 94.62 206 SER A O 1
ATOM 1673 N N . LEU A 1 207 ? -6.902 17.625 -1.917 1 92.12 207 LEU A N 1
ATOM 1674 C CA . LEU A 1 207 ? -8.016 17.062 -2.678 1 92.12 207 LEU A CA 1
ATOM 1675 C C . LEU A 1 207 ? -9.281 17.031 -1.828 1 92.12 207 LEU A C 1
ATOM 1677 O O . LEU A 1 207 ? -9.266 16.531 -0.7 1 92.12 207 LEU A O 1
ATOM 1681 N N . GLY A 1 208 ? -10.344 17.5 -2.324 1 88 208 GLY A N 1
ATOM 1682 C CA . GLY A 1 208 ? -11.617 17.531 -1.614 1 88 208 GLY A CA 1
ATOM 1683 C C . GLY A 1 208 ? -11.797 18.781 -0.778 1 88 208 GLY A C 1
ATOM 1684 O O . GLY A 1 208 ? -12.891 19.047 -0.266 1 88 208 GLY A O 1
ATOM 1685 N N . LEU A 1 209 ? -10.766 19.594 -0.566 1 91.56 209 LEU A N 1
ATOM 1686 C CA . LEU A 1 209 ? -10.82 20.766 0.318 1 91.56 209 LEU A CA 1
ATOM 1687 C C . LEU A 1 209 ? -10.922 22.047 -0.486 1 91.56 209 LEU A C 1
ATOM 1689 O O . LEU A 1 209 ? -10.93 23.141 0.086 1 91.56 209 LEU A O 1
ATOM 1693 N N . ASN A 1 210 ? -11.031 21.984 -1.788 1 81.19 210 ASN A N 1
ATOM 1694 C CA . ASN A 1 210 ? -11.117 23.156 -2.652 1 81.19 210 ASN A CA 1
ATOM 1695 C C . ASN A 1 210 ? -10 24.156 -2.363 1 81.19 210 ASN A C 1
ATOM 1697 O O . ASN A 1 210 ? -10.25 25.344 -2.193 1 81.19 210 ASN A O 1
ATOM 1701 N N . LEU A 1 211 ? -8.859 23.672 -2.27 1 75.38 211 LEU A N 1
ATOM 1702 C CA . LEU A 1 211 ? -7.738 24.516 -1.888 1 75.38 211 LEU A CA 1
ATOM 1703 C C . LEU A 1 211 ? -6.973 24.984 -3.119 1 75.38 211 LEU A C 1
ATOM 1705 O O . LEU A 1 211 ? -5.934 25.641 -2.996 1 75.38 211 LEU A O 1
ATOM 1709 N N . PHE A 1 212 ? -7.297 24.562 -4.277 1 69.06 212 PHE A N 1
ATOM 1710 C CA . PHE A 1 212 ? -6.719 25.188 -5.461 1 69.06 212 PHE A CA 1
ATOM 1711 C C . PHE A 1 212 ? -7.727 25.219 -6.602 1 69.06 212 PHE A C 1
ATOM 1713 O O . PHE A 1 212 ? -8.633 24.391 -6.664 1 69.06 212 PHE A O 1
ATOM 1720 N N . GLU A 1 213 ? -7.766 26.297 -7.32 1 60.41 213 GLU A N 1
ATOM 1721 C CA . GLU A 1 213 ? -8.773 26.656 -8.312 1 60.41 213 GLU A CA 1
ATOM 1722 C C . GLU A 1 213 ? -8.531 25.938 -9.633 1 60.41 213 GLU A C 1
ATOM 1724 O O . GLU A 1 213 ? -9.469 25.719 -10.406 1 60.41 213 GLU A O 1
ATOM 1729 N N . TYR A 1 214 ? -7.223 25.719 -10 1 63.22 214 TYR A N 1
ATOM 1730 C CA . TYR A 1 214 ? -6.988 25.391 -11.398 1 63.22 214 TYR A CA 1
ATOM 1731 C C . TYR A 1 214 ? -6.449 23.969 -11.539 1 63.22 214 TYR A C 1
ATOM 1733 O O . TYR A 1 214 ? -5.281 23.719 -11.234 1 63.22 214 TYR A O 1
ATOM 1741 N N . HIS A 1 215 ? -7.445 23.016 -11.922 1 70.31 215 HIS A N 1
ATOM 1742 C CA . HIS A 1 215 ? -7 21.656 -12.141 1 70.31 215 HIS A CA 1
ATOM 1743 C C . HIS A 1 215 ? -6.789 21.359 -13.625 1 70.31 215 HIS A C 1
ATOM 1745 O O . HIS A 1 215 ? -5.934 20.562 -13.992 1 70.31 215 HIS A O 1
ATOM 1751 N N . ALA A 1 216 ? -7.277 22.266 -14.516 1 77.44 216 ALA A N 1
ATOM 1752 C CA . ALA A 1 216 ? -7.297 21.906 -15.93 1 77.44 216 ALA A CA 1
ATOM 1753 C C . ALA A 1 216 ? -5.906 22.031 -16.547 1 77.44 216 ALA A C 1
ATOM 1755 O O . ALA A 1 216 ? -5.602 21.391 -17.547 1 77.44 216 ALA A O 1
ATOM 1756 N N . ASP A 1 217 ? -5.055 22.781 -15.969 1 89.94 217 ASP A N 1
ATOM 1757 C CA . ASP A 1 217 ? -3.742 22.984 -16.578 1 89.94 217 ASP A CA 1
ATOM 1758 C C . ASP A 1 217 ? -2.688 22.109 -15.914 1 89.94 217 ASP A C 1
ATOM 1760 O O . ASP A 1 217 ? -1.498 22.219 -16.219 1 89.94 217 ASP A O 1
ATOM 1764 N N . ILE A 1 218 ? -3.141 21.281 -15.055 1 95.56 218 ILE A N 1
ATOM 1765 C CA . ILE A 1 218 ? -2.246 20.297 -14.445 1 95.56 218 ILE A CA 1
ATOM 1766 C C . ILE A 1 218 ? -2.287 19 -15.25 1 95.56 218 ILE A C 1
ATOM 1768 O O . ILE A 1 218 ? -3.367 18.484 -15.555 1 95.56 218 ILE A O 1
ATOM 1772 N N . ASP A 1 219 ? -1.167 18.469 -15.656 1 96.75 219 ASP A N 1
ATOM 1773 C CA . ASP A 1 219 ? -1.126 17.297 -16.516 1 96.75 219 ASP A CA 1
ATOM 1774 C C . ASP A 1 219 ? -1.457 16.031 -15.75 1 96.75 219 ASP A C 1
ATOM 1776 O O . ASP A 1 219 ? -2.146 15.148 -16.266 1 96.75 219 ASP A O 1
ATOM 1780 N N . ILE A 1 220 ? -0.918 15.906 -14.562 1 97.56 220 ILE A N 1
ATOM 1781 C CA . ILE A 1 220 ? -1.133 14.742 -13.711 1 97.56 220 ILE A CA 1
ATOM 1782 C C . ILE A 1 220 ? -1.356 15.188 -12.266 1 97.56 220 ILE A C 1
ATOM 1784 O O . ILE A 1 220 ? -0.609 16.016 -11.75 1 97.56 220 ILE A O 1
ATOM 1788 N N . VAL A 1 221 ? -2.355 14.695 -11.656 1 97 221 VAL A N 1
ATOM 1789 C CA . VAL A 1 221 ? -2.59 14.875 -10.227 1 97 221 VAL A CA 1
ATOM 1790 C C . VAL A 1 221 ? -2.52 13.523 -9.523 1 97 221 VAL A C 1
ATOM 1792 O O . VAL A 1 221 ? -3.115 12.547 -9.977 1 97 221 VAL A O 1
ATOM 1795 N N . THR A 1 222 ? -1.724 13.422 -8.516 1 97.88 222 THR A N 1
ATOM 1796 C CA . THR A 1 222 ? -1.753 12.273 -7.613 1 97.88 222 THR A CA 1
ATOM 1797 C C . THR A 1 222 ? -2.373 12.656 -6.27 1 97.88 222 THR A C 1
ATOM 1799 O O . THR A 1 222 ? -2.393 13.836 -5.902 1 97.88 222 THR A O 1
ATOM 1802 N N . SER A 1 223 ? -2.883 11.633 -5.605 1 97.06 223 SER A N 1
ATOM 1803 C CA . SER A 1 223 ? -3.463 11.953 -4.305 1 97.06 223 SER A CA 1
ATOM 1804 C C . SER A 1 223 ? -3.658 10.688 -3.467 1 97.06 223 SER A C 1
ATOM 1806 O O . SER A 1 223 ? -3.869 9.602 -4.012 1 97.06 223 SER A O 1
ATOM 1808 N N . SER A 1 224 ? -3.561 10.852 -2.189 1 97.19 224 SER A N 1
ATOM 1809 C CA . SER A 1 224 ? -4.098 9.883 -1.236 1 97.19 224 SER A CA 1
ATOM 1810 C C . SER A 1 224 ? -5.598 10.07 -1.046 1 97.19 224 SER A C 1
ATOM 1812 O O . SER A 1 224 ? -6.094 11.203 -1.04 1 97.19 224 SER A O 1
ATOM 1814 N N . LEU A 1 225 ? -6.312 9.016 -0.87 1 97 225 LEU A N 1
ATOM 1815 C CA . LEU A 1 225 ? -7.73 9.078 -0.54 1 97 225 LEU A CA 1
ATOM 1816 C C . LEU A 1 225 ? -7.949 8.875 0.957 1 97 225 LEU A C 1
ATOM 1818 O O . LEU A 1 225 ? -9.086 8.906 1.432 1 97 225 LEU A O 1
ATOM 1822 N N . SER A 1 226 ? -6.883 8.797 1.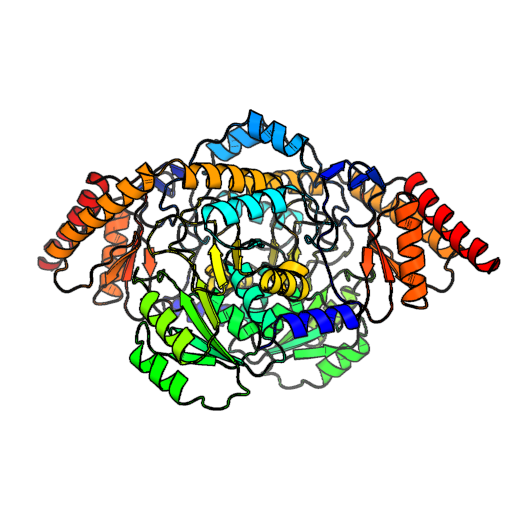709 1 95.56 226 SER A N 1
ATOM 1823 C CA . SER A 1 226 ? -6.969 8.422 3.115 1 95.56 226 SER A CA 1
ATOM 1824 C C . SER A 1 226 ? -7.07 9.648 4.012 1 95.56 226 SER A C 1
ATOM 1826 O O . SER A 1 226 ? -7.102 9.531 5.238 1 95.56 226 SER A O 1
ATOM 1828 N N . LYS A 1 227 ? -7.082 10.852 3.434 1 95.56 227 LYS A N 1
ATOM 1829 C CA . LYS A 1 227 ? -7.074 12.086 4.207 1 95.56 227 LYS A CA 1
ATOM 1830 C C . LYS A 1 227 ? -8.43 12.781 4.152 1 95.56 227 LYS A C 1
ATOM 1832 O O . LYS A 1 227 ? -9.438 12.227 4.605 1 95.56 227 LYS A O 1
ATOM 1837 N N . ALA A 1 228 ? -8.609 13.812 3.439 1 94.94 228 ALA A N 1
ATOM 1838 C CA . ALA A 1 228 ? -9.891 14.523 3.396 1 94.94 228 ALA A CA 1
ATOM 1839 C C . ALA A 1 228 ? -11.008 13.609 2.893 1 94.94 228 ALA A C 1
ATOM 1841 O O . ALA A 1 228 ? -12.156 13.727 3.324 1 94.94 228 ALA A O 1
ATOM 1842 N N . TRP A 1 229 ? -10.672 12.641 2.068 1 94.06 229 TRP A N 1
ATOM 1843 C CA . TRP A 1 229 ? -11.672 11.758 1.476 1 94.06 229 TRP A CA 1
ATOM 1844 C C . TRP A 1 229 ? -12.109 10.695 2.471 1 94.06 229 TRP A C 1
ATOM 1846 O O . TRP A 1 229 ? -13.156 10.062 2.289 1 94.06 229 TRP A O 1
ATOM 1856 N N . GLY A 1 230 ? -11.305 10.391 3.475 1 93.81 230 GLY A N 1
ATOM 1857 C CA . GLY A 1 230 ? -11.695 9.492 4.551 1 93.81 230 GLY A CA 1
ATOM 1858 C C . GLY A 1 230 ? -11.781 8.047 4.121 1 93.81 230 GLY A C 1
ATOM 1859 O O . GLY A 1 230 ? -12.461 7.238 4.766 1 93.81 230 GLY A O 1
ATOM 1860 N N . ALA A 1 231 ? -11.258 7.703 3.07 1 93.88 231 ALA A N 1
ATOM 1861 C CA . ALA A 1 231 ? -11.188 6.332 2.576 1 93.88 231 ALA A CA 1
ATOM 1862 C C . ALA A 1 231 ? -9.75 5.828 2.562 1 93.88 231 ALA A C 1
ATOM 1864 O O . ALA A 1 231 ? -8.883 6.383 3.244 1 93.88 231 ALA A O 1
ATOM 1865 N N . HIS A 1 232 ? -9.445 4.707 2.072 1 94.94 232 HIS A N 1
ATOM 1866 C CA . HIS A 1 232 ? -8.102 4.184 1.854 1 94.94 232 HIS A CA 1
ATOM 1867 C C . HIS A 1 232 ? -7.844 3.938 0.372 1 94.94 232 HIS A C 1
ATOM 1869 O O . HIS A 1 232 ? -8.703 3.416 -0.337 1 94.94 232 HIS A O 1
ATOM 1875 N N . GLY A 1 233 ? -6.695 4.395 -0.083 1 96.62 233 GLY A N 1
ATOM 1876 C CA . GLY A 1 233 ? -6.34 4.254 -1.486 1 96.62 233 GLY A CA 1
ATOM 1877 C C . GLY A 1 233 ? -5.547 5.426 -2.025 1 96.62 233 GLY A C 1
ATOM 1878 O O . GLY A 1 233 ? -5.141 6.309 -1.266 1 96.62 233 GLY A O 1
ATOM 1879 N N . GLY A 1 234 ? -5.188 5.332 -3.219 1 98 234 GLY A N 1
ATOM 1880 C CA . GLY A 1 234 ? -4.551 6.398 -3.977 1 98 234 GLY A CA 1
ATOM 1881 C C . GLY A 1 234 ? -5.258 6.711 -5.281 1 98 234 GLY A C 1
ATOM 1882 O O . GLY A 1 234 ? -6.18 5.996 -5.68 1 98 234 GLY A O 1
ATOM 1883 N N . LEU A 1 235 ? -4.875 7.773 -5.867 1 97.94 235 LEU A N 1
ATOM 1884 C CA . LEU A 1 235 ? -5.539 8.242 -7.074 1 97.94 235 LEU A CA 1
ATOM 1885 C C . LEU A 1 235 ? -4.551 8.938 -8 1 97.94 235 LEU A C 1
ATOM 1887 O O . LEU A 1 235 ? -3.686 9.688 -7.547 1 97.94 235 LEU A O 1
ATOM 1891 N N . ILE A 1 236 ? -4.672 8.648 -9.258 1 98.5 236 ILE A N 1
ATOM 1892 C CA . ILE A 1 236 ? -4.031 9.461 -10.281 1 98.5 236 ILE A CA 1
ATOM 1893 C C . ILE A 1 236 ? -5.086 10 -11.25 1 98.5 236 ILE A C 1
ATOM 1895 O O . ILE A 1 236 ? -5.93 9.242 -11.742 1 98.5 236 ILE A O 1
ATOM 1899 N N . LEU A 1 237 ? -5.129 11.266 -11.438 1 97.06 237 LEU A N 1
ATOM 1900 C CA . LEU A 1 237 ? -5.934 11.938 -12.453 1 97.06 237 LEU A CA 1
ATOM 1901 C C . LEU A 1 237 ? -5.066 12.406 -13.617 1 97.06 237 LEU A C 1
ATOM 1903 O O . LEU A 1 237 ? -4.008 13 -13.406 1 97.06 237 LEU A O 1
ATOM 1907 N N . SER A 1 238 ? -5.496 12.156 -14.844 1 97.12 238 SER A N 1
ATOM 1908 C CA . SER A 1 238 ? -4.691 12.484 -16.016 1 97.12 238 SER A CA 1
ATOM 1909 C C . SER A 1 238 ? -5.508 12.359 -17.297 1 97.12 238 SER A C 1
ATOM 1911 O O . SER A 1 238 ? -6.719 12.141 -17.25 1 97.12 238 SER A O 1
ATOM 1913 N N . SER A 1 239 ? -4.82 12.617 -18.422 1 96.62 239 SER A N 1
ATOM 1914 C CA . SER A 1 239 ? -5.398 12.273 -19.719 1 96.62 239 SER A CA 1
ATOM 1915 C C . SER A 1 239 ? -5.508 10.766 -19.891 1 96.62 239 SER A C 1
ATOM 1917 O O . SER A 1 239 ? -4.891 10 -19.141 1 96.62 239 SER A O 1
ATOM 1919 N N . LYS A 1 240 ? -6.316 10.375 -20.906 1 97.19 240 LYS A N 1
ATOM 1920 C CA . LYS A 1 240 ? -6.504 8.961 -21.203 1 97.19 240 LYS A CA 1
ATOM 1921 C C . LYS A 1 240 ? -5.184 8.305 -21.609 1 97.19 240 LYS A C 1
ATOM 1923 O O . LYS A 1 240 ? -4.883 7.191 -21.172 1 97.19 240 LYS A O 1
ATOM 1928 N N . ASP A 1 241 ? -4.398 8.984 -22.391 1 97.44 241 ASP A N 1
ATOM 1929 C CA . ASP A 1 241 ? -3.133 8.43 -22.875 1 97.44 241 ASP A CA 1
ATOM 1930 C C . ASP A 1 241 ? -2.168 8.195 -21.703 1 97.44 241 ASP A C 1
ATOM 1932 O O . ASP A 1 241 ? -1.467 7.184 -21.672 1 97.44 241 ASP A O 1
ATOM 1936 N N . ILE A 1 242 ? -2.102 9.133 -20.766 1 97.44 242 ILE A N 1
ATOM 1937 C CA . ILE A 1 242 ? -1.225 8.992 -19.609 1 97.44 242 ILE A CA 1
ATOM 1938 C C . ILE A 1 242 ? -1.691 7.824 -18.75 1 97.44 242 ILE A C 1
ATOM 1940 O O . ILE A 1 242 ? -0.877 7.016 -18.297 1 97.44 242 ILE A O 1
ATOM 1944 N N . LYS A 1 243 ? -2.986 7.723 -18.516 1 98.06 243 LYS A N 1
ATOM 1945 C CA . LYS A 1 243 ? -3.535 6.59 -17.781 1 98.06 243 LYS A CA 1
ATOM 1946 C C . LYS A 1 243 ? -3.121 5.266 -18.422 1 98.06 243 LYS A C 1
ATOM 1948 O O . LYS A 1 243 ? -2.662 4.352 -17.734 1 98.06 243 LYS A O 1
ATOM 1953 N N . ASP A 1 244 ? -3.295 5.172 -19.766 1 97.75 244 ASP A N 1
ATOM 1954 C CA . ASP A 1 244 ? -2.947 3.947 -20.469 1 97.75 244 ASP A CA 1
ATOM 1955 C C . ASP A 1 244 ? -1.468 3.611 -20.297 1 97.75 244 ASP A C 1
ATOM 1957 O O . ASP A 1 244 ? -1.104 2.445 -20.141 1 97.75 244 ASP A O 1
ATOM 1961 N N . LEU A 1 245 ? -0.695 4.617 -20.375 1 97.44 245 LEU A N 1
ATOM 1962 C CA . LEU A 1 245 ? 0.737 4.395 -20.219 1 97.44 245 LEU A CA 1
ATOM 1963 C C . LEU A 1 245 ? 1.058 3.92 -18.812 1 97.44 245 LEU A C 1
ATOM 1965 O O . LEU A 1 245 ? 1.929 3.068 -18.609 1 97.44 245 LEU A O 1
ATOM 1969 N N . ILE A 1 246 ? 0.389 4.477 -17.781 1 98 246 ILE A N 1
ATOM 1970 C CA . ILE A 1 246 ? 0.604 4.055 -16.406 1 98 246 ILE A CA 1
ATOM 1971 C C . ILE A 1 246 ? 0.169 2.602 -16.234 1 98 246 ILE A C 1
ATOM 1973 O O . ILE A 1 246 ? 0.841 1.823 -15.547 1 98 246 ILE A O 1
ATOM 1977 N N . ILE A 1 247 ? -0.923 2.205 -16.812 1 97.38 247 ILE A N 1
ATOM 1978 C CA . ILE A 1 247 ? -1.401 0.828 -16.766 1 97.38 247 ILE A CA 1
ATOM 1979 C C . ILE A 1 247 ? -0.324 -0.115 -17.297 1 97.38 247 ILE A C 1
ATOM 1981 O O . ILE A 1 247 ? -0.156 -1.226 -16.781 1 97.38 247 ILE A O 1
ATOM 1985 N N . ASN A 1 248 ? 0.452 0.351 -18.219 1 95.06 248 ASN A N 1
ATOM 1986 C CA . ASN A 1 248 ? 1.424 -0.5 -18.906 1 95.06 248 ASN A CA 1
ATOM 1987 C C . ASN A 1 248 ? 2.809 -0.38 -18.281 1 95.06 248 ASN A C 1
ATOM 1989 O O . ASN A 1 248 ? 3.678 -1.223 -18.516 1 95.06 248 ASN A O 1
ATOM 1993 N N . LYS A 1 249 ? 3.012 0.688 -17.453 1 95.62 249 LYS A N 1
ATOM 1994 C CA . LYS A 1 249 ? 4.375 0.91 -16.969 1 95.62 249 LYS A CA 1
ATOM 1995 C C . LYS A 1 249 ? 4.41 1.088 -15.461 1 95.62 249 LYS A C 1
ATOM 1997 O O . LYS A 1 249 ? 5.473 0.999 -14.844 1 95.62 249 LYS A O 1
ATOM 2002 N N . GLY A 1 250 ? 3.299 1.465 -14.883 1 96.94 250 GLY A N 1
ATOM 2003 C CA . GLY A 1 250 ? 3.266 1.754 -13.461 1 96.94 250 GLY A CA 1
ATOM 2004 C C . GLY A 1 250 ? 3.469 0.523 -12.594 1 96.94 250 GLY A C 1
ATOM 2005 O O . GLY A 1 250 ? 2.516 -0.195 -12.289 1 96.94 250 GLY A O 1
ATOM 2006 N N . ARG A 1 251 ? 4.551 0.292 -12.07 1 96.12 251 ARG A N 1
ATOM 2007 C CA . ARG A 1 251 ? 4.984 -0.974 -11.492 1 96.12 251 ARG A CA 1
ATOM 2008 C C . ARG A 1 251 ? 4.184 -1.302 -10.234 1 96.12 251 ARG A C 1
ATOM 2010 O O . ARG A 1 251 ? 3.816 -2.457 -10.008 1 96.12 251 ARG A O 1
ATOM 2017 N N . SER A 1 252 ? 3.916 -0.243 -9.375 1 97.38 252 SER A N 1
ATOM 2018 C CA . SER A 1 252 ? 3.186 -0.517 -8.141 1 97.38 252 SER A CA 1
ATOM 2019 C C . SER A 1 252 ? 1.739 -0.908 -8.43 1 97.38 252 SER A C 1
ATOM 2021 O O . SER A 1 252 ? 1.046 -1.433 -7.555 1 97.38 252 SER A O 1
ATOM 2023 N N . LEU A 1 253 ? 1.236 -0.587 -9.617 1 97.06 253 LEU A N 1
ATOM 2024 C CA . LEU A 1 253 ? -0.062 -1.067 -10.078 1 97.06 253 LEU A CA 1
ATOM 2025 C C . LEU A 1 253 ? 0.049 -2.48 -10.641 1 97.06 253 LEU A C 1
ATOM 2027 O O . LEU A 1 253 ? -0.761 -3.35 -10.312 1 97.06 253 LEU A O 1
ATOM 2031 N N . ILE A 1 254 ? 1.025 -2.709 -11.445 1 94.5 254 ILE A N 1
ATOM 2032 C CA . ILE A 1 254 ? 1.203 -3.941 -12.203 1 94.5 254 ILE A CA 1
ATOM 2033 C C . ILE A 1 254 ? 1.565 -5.086 -11.258 1 94.5 254 ILE A C 1
ATOM 2035 O O . ILE A 1 254 ? 1.075 -6.207 -11.414 1 94.5 254 ILE A O 1
ATOM 2039 N N . TYR A 1 255 ? 2.381 -4.82 -10.188 1 94.38 255 TYR A N 1
ATOM 2040 C CA . TYR A 1 255 ? 3.021 -5.91 -9.461 1 94.38 255 TYR A CA 1
ATOM 2041 C C . TYR A 1 255 ? 2.537 -5.953 -8.016 1 94.38 255 TYR A C 1
ATOM 2043 O O . TYR A 1 255 ? 3.242 -6.453 -7.133 1 94.38 255 TYR A O 1
ATOM 2051 N N . SER A 1 256 ? 1.388 -5.375 -7.77 1 95.44 256 SER A N 1
ATOM 2052 C CA . SER A 1 256 ? 0.76 -5.449 -6.453 1 95.44 256 SER A CA 1
ATOM 2053 C C . SER A 1 256 ? -0.698 -5.883 -6.559 1 95.44 256 SER A C 1
ATOM 2055 O O . SER A 1 256 ? -1.4 -5.496 -7.496 1 95.44 256 SER A O 1
ATOM 2057 N N . SER A 1 257 ? -1.074 -6.68 -5.574 1 95.12 257 SER A N 1
ATOM 2058 C CA . SER A 1 257 ? -2.484 -7.055 -5.516 1 95.12 257 SER A CA 1
ATOM 2059 C C . SER A 1 257 ? -3.373 -5.828 -5.336 1 95.12 257 SER A C 1
ATOM 2061 O O . SER A 1 257 ? -3.018 -4.898 -4.609 1 95.12 257 SER A O 1
ATOM 2063 N N . SER A 1 258 ? -4.5 -5.855 -5.953 1 94.5 258 SER A N 1
ATOM 2064 C CA . SER A 1 258 ? -5.418 -4.723 -5.938 1 94.5 258 SER A CA 1
ATOM 2065 C C . SER A 1 258 ? -6.203 -4.668 -4.633 1 94.5 258 SER A C 1
ATOM 2067 O O . SER A 1 258 ? -6.297 -5.664 -3.914 1 94.5 258 SER A O 1
ATOM 2069 N N . LEU A 1 259 ? -6.777 -3.477 -4.344 1 95.5 259 LEU A N 1
ATOM 2070 C CA . LEU A 1 259 ? -7.68 -3.326 -3.207 1 95.5 259 LEU A CA 1
ATOM 2071 C C . LEU A 1 259 ? -8.898 -4.234 -3.357 1 95.5 259 LEU A C 1
ATOM 2073 O O . LEU A 1 259 ? -9.445 -4.367 -4.453 1 95.5 259 LEU A O 1
ATOM 2077 N N . PRO A 1 260 ? -9.289 -4.848 -2.281 1 93.62 260 PRO A N 1
ATOM 2078 C CA . PRO A 1 260 ? -10.523 -5.633 -2.314 1 93.62 260 PRO A CA 1
ATOM 2079 C C . PRO A 1 260 ? -11.766 -4.77 -2.531 1 93.62 260 PRO A C 1
ATOM 2081 O O . PRO A 1 260 ? -11.719 -3.555 -2.314 1 93.62 260 PRO A O 1
ATOM 2084 N N . SER A 1 261 ? -12.844 -5.402 -2.908 1 89.94 261 SER A N 1
ATOM 2085 C CA . SER A 1 261 ? -14.078 -4.711 -3.258 1 89.94 261 SER A CA 1
ATOM 2086 C C . SER A 1 261 ? -14.641 -3.955 -2.061 1 89.94 261 SER A C 1
ATOM 2088 O O . SER A 1 261 ? -15.234 -2.885 -2.219 1 89.94 261 SER A O 1
ATOM 2090 N N . TYR A 1 262 ? -14.5 -4.504 -0.892 1 89.75 262 TYR A N 1
ATOM 2091 C CA . TYR A 1 262 ? -15.07 -3.824 0.268 1 89.75 262 TYR A CA 1
ATOM 2092 C C . TYR A 1 262 ? -14.398 -2.475 0.493 1 89.75 262 TYR A C 1
ATOM 2094 O O . TYR A 1 262 ? -15.008 -1.551 1.029 1 89.75 262 TYR A O 1
ATOM 2102 N N . HIS A 1 263 ? -13.148 -2.301 0.107 1 92.19 263 HIS A N 1
ATOM 2103 C CA . HIS A 1 263 ? -12.508 -0.991 0.141 1 92.19 263 HIS A CA 1
ATOM 2104 C C . HIS A 1 263 ? -13.164 -0.033 -0.852 1 92.19 263 HIS A C 1
ATOM 2106 O O . HIS A 1 263 ? -13.344 1.149 -0.552 1 92.19 263 HIS A O 1
ATOM 2112 N N . LEU A 1 264 ? -13.469 -0.605 -1.985 1 95.19 264 LEU A N 1
ATOM 2113 C CA . LEU A 1 264 ? -14.078 0.207 -3.031 1 95.19 264 LEU A CA 1
ATOM 2114 C C . LEU A 1 264 ? -15.453 0.718 -2.594 1 95.19 264 LEU A C 1
ATOM 2116 O O . LEU A 1 264 ? -15.844 1.829 -2.951 1 95.19 264 LEU A O 1
ATOM 2120 N N . TYR A 1 265 ? -16.141 -0.075 -1.798 1 94.25 265 TYR A N 1
ATOM 2121 C CA . TYR A 1 265 ? -17.406 0.377 -1.219 1 94.25 265 TYR A CA 1
ATOM 2122 C C . TYR A 1 265 ? -17.203 1.636 -0.384 1 94.25 265 TYR A C 1
ATOM 2124 O O . TYR A 1 265 ? -17.953 2.605 -0.518 1 94.25 265 TYR A O 1
ATOM 2132 N N . PHE A 1 266 ? -16.188 1.609 0.452 1 93.81 266 PHE A N 1
ATOM 2133 C CA . PHE A 1 266 ? -15.945 2.742 1.339 1 93.81 266 PHE A CA 1
ATOM 2134 C C . PHE A 1 266 ? -15.484 3.959 0.546 1 93.81 266 PHE A C 1
ATOM 2136 O O . PHE A 1 266 ? -15.805 5.094 0.904 1 93.81 266 PHE A O 1
ATOM 2143 N N . ILE A 1 267 ? -14.711 3.742 -0.554 1 96.06 267 ILE A N 1
ATOM 2144 C CA . ILE A 1 267 ? -14.336 4.844 -1.432 1 96.06 267 ILE A CA 1
ATOM 2145 C C . ILE A 1 267 ? -15.586 5.465 -2.047 1 96.06 267 ILE A C 1
ATOM 2147 O O . ILE A 1 267 ? -15.703 6.691 -2.127 1 96.06 267 ILE A O 1
ATOM 2151 N N . GLN A 1 268 ? -16.5 4.613 -2.453 1 95.81 268 GLN A N 1
ATOM 2152 C CA . GLN A 1 268 ? -17.75 5.082 -3.045 1 95.81 268 GLN A CA 1
ATOM 2153 C C . GLN A 1 268 ? -18.531 5.941 -2.059 1 95.81 268 GLN A C 1
ATOM 2155 O O . GLN A 1 268 ? -18.984 7.031 -2.406 1 95.81 268 GLN A O 1
ATOM 2160 N N . VAL A 1 269 ? -18.703 5.438 -0.851 1 95 269 VAL A N 1
ATOM 2161 C CA . VAL A 1 269 ? -19.438 6.148 0.189 1 95 269 VAL A CA 1
ATOM 2162 C C . VAL A 1 269 ? -18.75 7.484 0.486 1 95 269 VAL A C 1
ATOM 2164 O O . VAL A 1 269 ? -19.422 8.516 0.583 1 95 269 VAL A O 1
ATOM 2167 N N . SER A 1 270 ? -17.469 7.445 0.634 1 95.12 270 SER A N 1
ATOM 2168 C CA . SER A 1 270 ? -16.703 8.656 0.922 1 95.12 270 SER A CA 1
ATOM 2169 C C . SER A 1 270 ? -16.859 9.688 -0.187 1 95.12 270 SER A C 1
ATOM 2171 O O . SER A 1 270 ? -17.016 10.875 0.087 1 95.12 270 SER A O 1
ATOM 2173 N N . LEU A 1 271 ? -16.766 9.242 -1.437 1 95.25 271 LEU A N 1
ATOM 2174 C CA . LEU A 1 271 ? -16.906 10.125 -2.592 1 95.25 271 LEU A CA 1
ATOM 2175 C C . LEU A 1 271 ? -18.25 10.852 -2.559 1 95.25 271 LEU A C 1
ATOM 2177 O O . LEU A 1 271 ? -18.312 12.055 -2.812 1 95.25 271 LEU A O 1
ATOM 2181 N N . GLN A 1 272 ? -19.281 10.172 -2.238 1 95.94 272 GLN A N 1
ATOM 2182 C CA . GLN A 1 272 ? -20.609 10.773 -2.166 1 95.94 272 GLN A CA 1
ATOM 2183 C C . GLN A 1 272 ? -20.656 11.891 -1.129 1 95.94 272 GLN A C 1
ATOM 2185 O O . GLN A 1 272 ? -21.203 12.961 -1.387 1 95.94 272 GLN A O 1
ATOM 2190 N N . HIS A 1 273 ? -20.078 11.648 -0.015 1 96.38 273 HIS A N 1
ATOM 2191 C CA . HIS A 1 273 ? -20.062 12.648 1.049 1 96.38 273 HIS A CA 1
ATOM 2192 C C . HIS A 1 273 ? -19.188 13.836 0.682 1 96.38 273 HIS A C 1
ATOM 2194 O O . HIS A 1 273 ? -19.5 14.977 1.017 1 96.38 273 HIS A O 1
ATOM 2200 N N . VAL A 1 274 ? -18.047 13.547 0.026 1 95.5 274 VAL A N 1
ATOM 2201 C CA . VAL A 1 274 ? -17.156 14.625 -0.398 1 95.5 274 VAL A CA 1
ATOM 2202 C C . VAL A 1 274 ? -17.906 15.562 -1.342 1 95.5 274 VAL A C 1
ATOM 2204 O O . VAL A 1 274 ? -17.734 16.781 -1.28 1 95.5 274 VAL A O 1
ATOM 2207 N N . ILE A 1 275 ? -18.719 15.008 -2.188 1 94 275 ILE A N 1
ATOM 2208 C CA . ILE A 1 275 ? -19.453 15.758 -3.197 1 94 275 ILE A CA 1
ATOM 2209 C C . ILE A 1 275 ? -20.609 16.516 -2.543 1 94 275 ILE A C 1
ATOM 2211 O O . ILE A 1 275 ? -20.781 17.719 -2.771 1 94 275 ILE A O 1
ATOM 2215 N N . GLU A 1 276 ? -21.312 15.891 -1.619 1 96.06 276 GLU A N 1
ATOM 2216 C CA . GLU A 1 276 ? -22.609 16.391 -1.192 1 96.06 276 GLU A CA 1
ATOM 2217 C C . GLU A 1 276 ? -22.484 17.219 0.083 1 96.06 276 GLU A C 1
ATOM 2219 O O . GLU A 1 276 ? -23.234 18.188 0.278 1 96.06 276 GLU A O 1
ATOM 2224 N N . ASP A 1 277 ? -21.578 16.859 0.956 1 96.44 277 ASP A N 1
ATOM 2225 C CA . ASP A 1 277 ? -21.531 17.484 2.277 1 96.44 277 ASP A CA 1
ATOM 2226 C C . ASP A 1 277 ? -20.609 18.703 2.285 1 96.44 277 ASP A C 1
ATOM 2228 O O . ASP A 1 277 ? -19.688 18.781 3.088 1 96.44 277 ASP A O 1
ATOM 2232 N N . THR A 1 278 ? -20.938 19.703 1.561 1 95.38 278 THR A N 1
ATOM 2233 C CA . THR A 1 278 ? -20.109 20.875 1.377 1 95.38 278 THR A CA 1
ATOM 2234 C C . THR A 1 278 ? -19.984 21.672 2.68 1 95.38 278 THR A C 1
ATOM 2236 O O . THR A 1 278 ? -19.016 22.406 2.881 1 95.38 278 THR A O 1
ATOM 2239 N N . TYR A 1 279 ? -20.938 21.5 3.588 1 97.25 279 TYR A N 1
ATOM 2240 C CA . TYR A 1 279 ? -20.938 22.203 4.871 1 97.25 279 TYR A CA 1
ATOM 2241 C C . TYR A 1 279 ? -19.719 21.812 5.695 1 97.25 279 TYR A C 1
ATOM 2243 O O . TYR A 1 279 ? -19.25 22.594 6.527 1 97.25 279 TYR A O 1
ATOM 2251 N N . ARG A 1 280 ? -19.188 20.656 5.492 1 97.44 280 ARG A N 1
ATOM 2252 C CA . ARG A 1 280 ? -18 20.219 6.227 1 97.44 280 ARG A CA 1
ATOM 2253 C C . ARG A 1 280 ? -16.781 21.078 5.887 1 97.44 280 ARG A C 1
ATOM 2255 O O . ARG A 1 280 ? -16 21.438 6.77 1 97.44 280 ARG A O 1
ATOM 2262 N N . ARG A 1 281 ? -16.609 21.375 4.586 1 96 281 ARG A N 1
ATOM 2263 C CA . ARG A 1 281 ? -15.508 22.234 4.148 1 96 281 ARG A CA 1
ATOM 2264 C C . ARG A 1 281 ? -15.68 23.656 4.691 1 96 281 ARG A C 1
ATOM 2266 O O . ARG A 1 281 ? -14.695 24.281 5.094 1 96 281 ARG A O 1
ATOM 2273 N N . GLU A 1 282 ? -16.859 24.094 4.633 1 96.12 282 GLU A N 1
ATOM 2274 C CA . GLU A 1 282 ? -17.141 25.438 5.117 1 96.12 282 GLU A CA 1
ATOM 2275 C C . GLU A 1 282 ? -16.797 25.578 6.598 1 96.12 282 GLU A C 1
ATOM 2277 O O . GLU A 1 282 ? -16.141 26.547 6.996 1 96.12 282 GLU A O 1
ATOM 2282 N N . LYS A 1 283 ? -17.188 24.625 7.312 1 97.56 283 LYS A N 1
ATOM 2283 C CA . LYS A 1 283 ? -16.891 24.656 8.742 1 97.56 283 LYS A CA 1
ATOM 2284 C C . LYS A 1 283 ? -15.383 24.578 8.977 1 97.56 283 LYS A C 1
ATOM 2286 O O . LYS A 1 283 ? -14.844 25.281 9.828 1 97.56 283 LYS A O 1
ATOM 2291 N N . LEU A 1 284 ? -14.734 23.672 8.312 1 97.56 284 LEU A N 1
ATOM 2292 C CA . LEU A 1 284 ? -13.297 23.5 8.461 1 97.56 284 LEU A CA 1
ATOM 2293 C C . LEU A 1 284 ? -12.562 24.797 8.133 1 97.56 284 LEU A C 1
ATOM 2295 O O . LEU A 1 284 ? -11.602 25.156 8.812 1 97.56 284 LEU A O 1
ATOM 2299 N N . ASN A 1 285 ? -13.008 25.484 7.098 1 95.44 285 ASN A N 1
ATOM 2300 C CA . ASN A 1 285 ? -12.422 26.766 6.73 1 95.44 285 ASN A CA 1
ATOM 2301 C C . ASN A 1 285 ? -12.609 27.797 7.832 1 95.44 285 ASN A C 1
ATOM 2303 O O . ASN A 1 285 ? -11.688 28.562 8.141 1 95.44 285 ASN A O 1
ATOM 2307 N N . ALA A 1 286 ? -13.766 27.828 8.367 1 97 286 ALA A N 1
ATOM 2308 C CA . ALA A 1 286 ? -14.047 28.766 9.461 1 97 286 ALA A CA 1
ATOM 2309 C C . ALA A 1 286 ? -13.172 28.469 10.672 1 97 286 ALA A C 1
ATOM 2311 O O . ALA A 1 286 ? -12.68 29.375 11.336 1 97 286 ALA A O 1
ATOM 2312 N N . LEU A 1 287 ? -13.039 27.188 10.945 1 97.88 287 LEU A N 1
ATOM 2313 C CA . LEU A 1 287 ? -12.188 26.781 12.055 1 97.88 287 LEU A CA 1
ATOM 2314 C C . LEU A 1 287 ? -10.734 27.188 11.812 1 97.88 287 LEU A C 1
ATOM 2316 O O . LEU A 1 287 ? -10.047 27.609 12.742 1 97.88 287 LEU A O 1
ATOM 2320 N N . SER A 1 288 ? -10.312 27 10.594 1 96.69 288 SER A N 1
ATOM 2321 C CA . SER A 1 288 ? -8.953 27.406 10.234 1 96.69 288 SER A CA 1
ATOM 2322 C C . SER A 1 288 ? -8.734 28.891 10.445 1 96.69 288 SER A C 1
ATOM 2324 O O . SER A 1 288 ? -7.691 29.312 10.953 1 96.69 288 SER A O 1
ATOM 2326 N N . GLU A 1 289 ? -9.656 29.672 10.094 1 96.5 289 GLU A N 1
ATOM 2327 C CA . GLU A 1 289 ? -9.586 31.125 10.297 1 96.5 289 GLU A CA 1
ATOM 2328 C C . GLU A 1 289 ? -9.57 31.484 11.773 1 96.5 289 GLU A C 1
ATOM 2330 O O . GLU A 1 289 ? -8.805 32.344 12.203 1 96.5 289 GLU A O 1
ATOM 2335 N N . TYR A 1 290 ? -10.477 30.859 12.469 1 97.94 290 TYR A N 1
ATOM 2336 C CA . TYR A 1 290 ? -10.531 31.094 13.906 1 97.94 290 TYR A CA 1
ATOM 2337 C C . TYR A 1 290 ? -9.195 30.734 14.562 1 97.94 290 TYR A C 1
ATOM 2339 O O . TYR A 1 290 ? -8.688 31.5 15.398 1 97.94 290 TYR A O 1
ATOM 2347 N N . PHE A 1 291 ? -8.672 29.594 14.227 1 98.25 291 PHE A N 1
ATOM 2348 C CA . PHE A 1 291 ? -7.359 29.188 14.719 1 98.25 291 PHE A CA 1
ATOM 2349 C C . PHE A 1 291 ? -6.316 30.266 14.438 1 98.25 291 PHE A C 1
ATOM 2351 O O . PHE A 1 291 ? -5.523 30.609 15.32 1 98.25 291 PHE A O 1
ATOM 2358 N N . ASN A 1 292 ? -6.277 30.75 13.242 1 97.5 292 ASN A N 1
ATOM 2359 C CA . ASN A 1 292 ? -5.297 31.75 12.828 1 97.5 292 ASN A CA 1
ATOM 2360 C C . ASN A 1 292 ? -5.41 33.031 13.664 1 97.5 292 ASN A C 1
ATOM 2362 O O . ASN A 1 292 ? -4.398 33.656 13.969 1 97.5 292 ASN A O 1
ATOM 2366 N N . HIS A 1 293 ? -6.574 33.344 13.969 1 97.12 293 HIS A N 1
ATOM 2367 C CA . HIS A 1 293 ? -6.773 34.531 14.82 1 97.12 293 HIS A CA 1
ATOM 2368 C C . HIS A 1 293 ? -6.109 34.344 16.172 1 97.12 293 HIS A C 1
ATOM 2370 O O . HIS A 1 293 ? -5.371 35.219 16.641 1 97.12 293 HIS A O 1
ATOM 2376 N N . GLN A 1 294 ? -6.371 33.219 16.812 1 96.56 294 GLN A N 1
ATOM 2377 C CA . GLN A 1 294 ? -5.758 32.906 18.094 1 96.56 294 GLN A CA 1
ATOM 2378 C C . GLN A 1 294 ? -4.246 32.75 17.969 1 96.56 294 GLN A C 1
ATOM 2380 O O . GLN A 1 294 ? -3.496 33.219 18.828 1 96.56 294 GLN A O 1
ATOM 2385 N N . PHE A 1 295 ? -3.857 32.125 16.938 1 96.5 295 PHE A N 1
ATOM 2386 C CA . PHE A 1 295 ? -2.449 31.875 16.656 1 96.5 295 PHE A CA 1
ATOM 2387 C C . PHE A 1 295 ? -1.677 33.188 16.562 1 96.5 295 PHE A C 1
ATOM 2389 O O . PHE A 1 295 ? -0.595 33.312 17.141 1 96.5 295 PHE A O 1
ATOM 2396 N N . MET A 1 296 ? -2.176 34.125 15.867 1 95.81 296 MET A N 1
ATOM 2397 C CA . MET A 1 296 ? -1.53 35.406 15.656 1 95.81 296 MET A CA 1
ATOM 2398 C C . MET A 1 296 ? -1.36 36.156 16.984 1 95.81 296 MET A C 1
ATOM 2400 O O . MET A 1 296 ? -0.386 36.906 17.156 1 95.81 296 MET A O 1
ATOM 2404 N N . GLU A 1 297 ? -2.252 35.969 17.844 1 94 297 GLU A N 1
ATOM 2405 C CA . GLU A 1 297 ? -2.18 36.625 19.156 1 94 297 GLU A CA 1
ATOM 2406 C C . GLU A 1 297 ? -1.027 36.062 19.984 1 94 297 GLU A C 1
ATOM 2408 O O . GLU A 1 297 ? -0.312 36.812 20.641 1 94 297 GLU A O 1
ATOM 2413 N N . LEU A 1 298 ? -0.858 34.812 19.938 1 93.44 298 LEU A N 1
ATOM 2414 C CA . LEU A 1 298 ? 0.144 34.188 20.781 1 93.44 298 LEU A CA 1
ATOM 2415 C C . LEU A 1 298 ? 1.488 34.094 20.062 1 93.44 298 LEU A C 1
ATOM 2417 O O . LEU A 1 298 ? 2.541 34.156 20.703 1 93.44 298 LEU A O 1
ATOM 2421 N N . PHE A 1 299 ? 1.449 33.875 18.734 1 93.5 299 PHE A N 1
ATOM 2422 C CA . PHE A 1 299 ? 2.656 33.75 17.922 1 93.5 299 PHE A CA 1
ATOM 2423 C C . PHE A 1 299 ? 2.676 34.75 16.797 1 93.5 299 PHE A C 1
ATOM 2425 O O . PHE A 1 299 ? 2.721 34.375 15.617 1 93.5 299 PHE A O 1
ATOM 2432 N N . PRO A 1 300 ? 2.85 35.969 17.078 1 92.56 300 PRO A N 1
ATOM 2433 C CA . PRO A 1 300 ? 2.697 37.031 16.078 1 92.56 300 PRO A CA 1
ATOM 2434 C C . PRO A 1 300 ? 3.793 37 15.016 1 92.56 300 PRO A C 1
ATOM 2436 O O . PRO A 1 300 ? 3.605 37.531 13.914 1 92.56 300 PRO A O 1
ATOM 2439 N N . ASN A 1 301 ? 4.855 36.375 15.234 1 92.38 301 ASN A N 1
ATOM 2440 C CA . ASN A 1 301 ? 5.98 36.438 14.297 1 92.38 301 ASN A CA 1
ATOM 2441 C C . ASN A 1 301 ? 6.086 35.156 13.484 1 92.38 301 ASN A C 1
ATOM 2443 O O . ASN A 1 301 ? 7.039 34.969 12.727 1 92.38 301 ASN A O 1
ATOM 2447 N N . GLN A 1 302 ? 5.164 34.25 13.648 1 92.94 302 GLN A N 1
ATOM 2448 C CA . GLN A 1 302 ? 5.191 33 12.883 1 92.94 302 GLN A CA 1
ATOM 2449 C C . GLN A 1 302 ? 4.219 33.062 11.711 1 92.94 302 GLN A C 1
ATOM 2451 O O . GLN A 1 302 ? 3.201 33.75 11.773 1 92.94 302 GLN A O 1
ATOM 2456 N N . PRO A 1 303 ? 4.602 32.344 10.641 1 89.69 303 PRO A N 1
ATOM 2457 C CA . PRO A 1 303 ? 3.738 32.375 9.461 1 89.69 303 PRO A CA 1
ATOM 2458 C C . PRO A 1 303 ? 2.404 31.672 9.688 1 89.69 303 PRO A C 1
ATOM 2460 O O . PRO A 1 303 ? 2.354 30.656 10.383 1 89.69 303 PRO A O 1
ATOM 2463 N N . LEU A 1 304 ? 1.386 32.25 9.047 1 92.38 304 LEU A N 1
ATOM 2464 C CA . LEU A 1 304 ? 0.052 31.672 9.102 1 92.38 304 LEU A CA 1
ATOM 2465 C C . LEU A 1 304 ? -0.14 30.656 7.969 1 92.38 304 LEU A C 1
ATOM 2467 O O . LEU A 1 304 ? 0.499 30.766 6.922 1 92.38 304 LEU A O 1
ATOM 2471 N N . SER A 1 305 ? -0.913 29.656 8.234 1 91.69 305 SER A N 1
ATOM 2472 C CA . SER A 1 305 ? -1.339 28.688 7.227 1 91.69 305 SER A CA 1
ATOM 2473 C C . SER A 1 305 ? -2.848 28.75 7.012 1 91.69 305 SER A C 1
ATOM 2475 O O . SER A 1 305 ? -3.617 28.703 7.973 1 91.69 305 SER A O 1
ATOM 2477 N N . ASN A 1 306 ? -3.266 28.797 5.738 1 90.88 306 ASN A N 1
ATOM 2478 C CA . ASN A 1 306 ? -4.691 28.828 5.434 1 90.88 306 ASN A CA 1
ATOM 2479 C C . ASN A 1 306 ? -5.223 27.438 5.105 1 90.88 306 ASN A C 1
ATOM 2481 O O . ASN A 1 306 ? -6.246 27.297 4.438 1 90.88 306 ASN A O 1
ATOM 2485 N N . THR A 1 307 ? -4.535 26.438 5.418 1 95.38 307 THR A N 1
ATOM 2486 C CA . THR A 1 307 ? -4.945 25.047 5.277 1 95.38 307 THR A CA 1
ATOM 2487 C C . THR A 1 307 ? -5.258 24.438 6.637 1 95.38 307 THR A C 1
ATOM 2489 O O . THR A 1 307 ? -5.023 25.047 7.676 1 95.38 307 THR A O 1
ATOM 2492 N N . PRO A 1 308 ? -5.797 23.234 6.668 1 95.81 308 PRO A N 1
ATOM 2493 C CA . PRO A 1 308 ? -6.082 22.594 7.953 1 95.81 308 PRO A CA 1
ATOM 2494 C C . PRO A 1 308 ? -4.816 22.219 8.719 1 95.81 308 PRO A C 1
ATOM 2496 O O . PRO A 1 308 ? -4.887 21.891 9.914 1 95.81 308 PRO A O 1
ATOM 2499 N N . ILE A 1 309 ? -3.75 22.219 8.109 1 97 309 ILE A N 1
ATOM 2500 C CA . ILE A 1 309 ? -2.469 21.906 8.734 1 97 309 ILE A CA 1
ATOM 2501 C C . ILE A 1 309 ? -1.842 23.188 9.289 1 97 309 ILE A C 1
ATOM 2503 O O . ILE A 1 309 ? -1.566 24.125 8.547 1 97 309 ILE A O 1
ATOM 2507 N N . LYS A 1 310 ? -1.655 23.203 10.594 1 96.88 310 LYS A N 1
ATOM 2508 C CA . LYS A 1 310 ? -1.024 24.312 11.297 1 96.88 310 LYS A CA 1
ATOM 2509 C C . LYS A 1 310 ? 0.292 23.875 11.938 1 96.88 310 LYS A C 1
ATOM 2511 O O . LYS A 1 310 ? 0.503 22.688 12.195 1 96.88 310 LYS A O 1
ATOM 2516 N N . ASN A 1 311 ? 1.167 24.766 12.07 1 93.88 311 ASN A N 1
ATOM 2517 C CA . ASN A 1 311 ? 2.438 24.406 12.688 1 93.88 311 ASN A CA 1
ATOM 2518 C C . ASN A 1 311 ? 2.887 25.453 13.695 1 93.88 311 ASN A C 1
ATOM 2520 O O . ASN A 1 311 ? 2.701 26.656 13.469 1 93.88 311 ASN A O 1
ATOM 2524 N N . ILE A 1 312 ? 3.338 25.078 14.766 1 94.25 312 ILE A N 1
ATOM 2525 C CA . ILE A 1 312 ? 3.945 25.906 15.805 1 94.25 312 ILE A CA 1
ATOM 2526 C C . ILE A 1 312 ? 5.434 25.578 15.914 1 94.25 312 ILE A C 1
ATOM 2528 O O . ILE A 1 312 ? 5.809 24.531 16.453 1 94.25 312 ILE A O 1
ATOM 2532 N N . VAL A 1 313 ? 6.199 26.484 15.469 1 93.19 313 VAL A N 1
ATOM 2533 C CA . VAL A 1 313 ? 7.645 26.297 15.477 1 93.19 313 VAL A CA 1
ATOM 2534 C C . VAL A 1 313 ? 8.195 26.562 16.875 1 93.19 313 VAL A C 1
ATOM 2536 O O . VAL A 1 313 ? 7.805 27.531 17.531 1 93.19 313 VAL A O 1
ATOM 2539 N N . CYS A 1 314 ? 9.055 25.672 17.297 1 92.25 314 CYS A N 1
ATOM 2540 C CA . CYS A 1 314 ? 9.641 25.797 18.625 1 92.25 314 CYS A CA 1
ATOM 2541 C C . CYS A 1 314 ? 11.109 26.188 18.531 1 92.25 314 CYS A C 1
ATOM 2543 O O . CYS A 1 314 ? 11.773 25.922 17.531 1 92.25 314 CYS A O 1
ATOM 2545 N N . ASP A 1 315 ? 11.633 26.797 19.547 1 88.5 315 ASP A N 1
ATOM 2546 C CA . ASP A 1 315 ? 12.977 27.359 19.547 1 88.5 315 ASP A CA 1
ATOM 2547 C C . ASP A 1 315 ? 14.039 26.281 19.688 1 88.5 315 ASP A C 1
ATOM 2549 O O . ASP A 1 315 ? 15.18 26.453 19.25 1 88.5 315 ASP A O 1
ATOM 2553 N N . SER A 1 316 ? 13.695 25.234 20.375 1 89.81 316 SER A N 1
ATOM 2554 C CA . SER A 1 316 ? 14.633 24.141 20.625 1 89.81 316 SER A CA 1
ATOM 2555 C C . SER A 1 316 ? 13.898 22.812 20.781 1 89.81 316 SER A C 1
ATOM 2557 O O . SER A 1 316 ? 12.68 22.781 20.938 1 89.81 316 SER A O 1
ATOM 2559 N N . LEU A 1 317 ? 14.688 21.812 20.641 1 88.44 317 LEU A N 1
ATOM 2560 C CA . LEU A 1 317 ? 14.133 20.484 20.875 1 88.44 317 LEU A CA 1
AT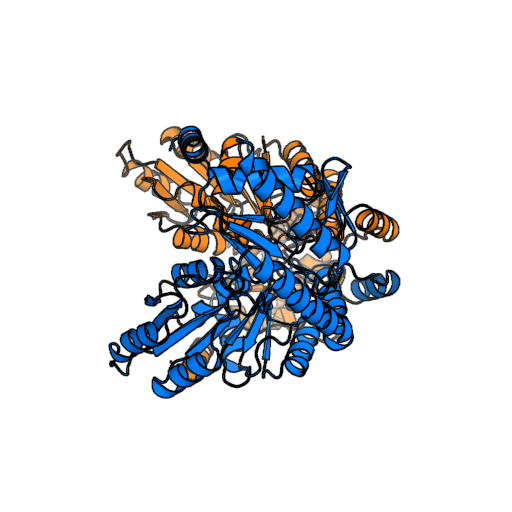OM 2561 C C . LEU A 1 317 ? 13.555 20.359 22.281 1 88.44 317 LEU A C 1
ATOM 2563 O O . LEU A 1 317 ? 12.516 19.719 22.469 1 88.44 317 LEU A O 1
ATOM 2567 N N . ALA A 1 318 ? 14.273 20.922 23.203 1 89.12 318 ALA A N 1
ATOM 2568 C CA . ALA A 1 318 ? 13.828 20.875 24.594 1 89.12 318 ALA A CA 1
ATOM 2569 C C . ALA A 1 318 ? 12.5 21.594 24.781 1 89.12 318 ALA A C 1
ATOM 2571 O O . ALA A 1 318 ? 11.602 21.094 25.453 1 89.12 318 ALA A O 1
ATOM 2572 N N . SER A 1 319 ? 12.414 22.75 24.219 1 90.94 319 SER A N 1
ATOM 2573 C CA . SER A 1 319 ? 11.18 23.516 24.312 1 90.94 319 SER A CA 1
ATOM 2574 C C . SER A 1 319 ? 10.023 22.797 23.625 1 90.94 319 SER A C 1
ATOM 2576 O O . SER A 1 319 ? 8.898 22.781 24.141 1 90.94 319 SER A O 1
ATOM 2578 N N . ALA A 1 320 ? 10.258 22.234 22.453 1 92.69 320 ALA A N 1
ATOM 2579 C CA . ALA A 1 320 ? 9.234 21.5 21.719 1 92.69 320 ALA A CA 1
ATOM 2580 C C . ALA A 1 320 ? 8.734 20.297 22.516 1 92.69 320 ALA A C 1
ATOM 2582 O O . ALA A 1 320 ? 7.523 20.062 22.609 1 92.69 320 ALA A O 1
ATOM 2583 N N . GLN A 1 321 ? 9.672 19.594 23.078 1 91.19 321 GLN A N 1
ATOM 2584 C CA . GLN A 1 321 ? 9.32 18.438 23.891 1 91.19 321 GLN A CA 1
ATOM 2585 C C . GLN A 1 321 ? 8.492 18.859 25.094 1 91.19 321 GLN A C 1
ATOM 2587 O O . GLN A 1 321 ? 7.504 18.188 25.438 1 91.19 321 GLN A O 1
ATOM 2592 N N . ALA A 1 322 ? 8.938 19.875 25.75 1 93.12 322 ALA A N 1
ATOM 2593 C CA . ALA A 1 322 ? 8.227 20.359 26.922 1 93.12 322 ALA A CA 1
ATOM 2594 C C . ALA A 1 322 ? 6.797 20.75 26.578 1 93.12 322 ALA A C 1
ATOM 2596 O O . ALA A 1 322 ? 5.863 20.453 27.328 1 93.12 322 ALA A O 1
ATOM 2597 N N . GLN A 1 323 ? 6.648 21.453 25.516 1 94.56 323 GLN A N 1
ATOM 2598 C CA . GLN A 1 323 ? 5.32 21.859 25.062 1 94.56 323 GLN A CA 1
ATOM 2599 C C . GLN A 1 323 ? 4.465 20.656 24.688 1 94.56 323 GLN A C 1
ATOM 2601 O O . GLN A 1 323 ? 3.279 20.594 25.031 1 94.56 323 GLN A O 1
ATOM 2606 N N . TYR A 1 324 ? 5.055 19.766 23.984 1 94.94 324 TYR A N 1
ATOM 2607 C CA . TYR A 1 324 ? 4.367 18.531 23.609 1 94.94 324 TYR A CA 1
ATOM 2608 C C . TYR A 1 324 ? 3.873 17.797 24.844 1 94.94 324 TYR A C 1
ATOM 2610 O O . TYR A 1 324 ? 2.711 17.391 24.922 1 94.94 324 TYR A O 1
ATOM 2618 N N . ASP A 1 325 ? 4.758 17.594 25.828 1 95.31 325 ASP A N 1
ATOM 2619 C CA . ASP A 1 325 ? 4.422 16.891 27.047 1 95.31 325 ASP A CA 1
ATOM 2620 C C . ASP A 1 325 ? 3.314 17.609 27.812 1 95.31 325 ASP A C 1
ATOM 2622 O O . ASP A 1 325 ? 2.406 16.969 28.359 1 95.31 325 ASP A O 1
ATOM 2626 N N . MET A 1 326 ? 3.479 18.875 27.891 1 95.88 326 MET A N 1
ATOM 2627 C CA . MET A 1 326 ? 2.475 19.672 28.578 1 95.88 326 MET A CA 1
ATOM 2628 C C . MET A 1 326 ? 1.103 19.5 27.938 1 95.88 326 MET A C 1
ATOM 2630 O O . MET A 1 326 ? 0.109 19.281 28.641 1 95.88 326 MET A O 1
ATOM 2634 N N . LEU A 1 327 ? 1.032 19.641 26.625 1 97.62 327 LEU A N 1
ATOM 2635 C CA . LEU A 1 327 ? -0.227 19.469 25.922 1 97.62 327 LEU A CA 1
ATOM 2636 C C . LEU A 1 327 ? -0.807 18.078 26.156 1 97.62 327 LEU A C 1
ATOM 2638 O O . LEU A 1 327 ? -1.997 17.938 26.453 1 97.62 327 LEU A O 1
ATOM 2642 N N . PHE A 1 328 ? 0.04 17.094 26.078 1 96.62 328 PHE A N 1
ATOM 2643 C CA . PHE A 1 328 ? -0.378 15.711 26.297 1 96.62 328 PHE A CA 1
ATOM 2644 C C . PHE A 1 328 ? -0.947 15.531 27.688 1 96.62 328 PHE A C 1
ATOM 2646 O O . PHE A 1 328 ? -1.994 14.906 27.859 1 96.62 328 PHE A O 1
ATOM 2653 N N . GLU A 1 329 ? -0.273 16.047 28.641 1 96.44 329 GLU A N 1
ATOM 2654 C CA . GLU A 1 329 ? -0.702 15.961 30.031 1 96.44 329 GLU A CA 1
ATOM 2655 C C . GLU A 1 329 ? -2.062 16.625 30.234 1 96.44 329 GLU A C 1
ATOM 2657 O O . GLU A 1 329 ? -2.816 16.234 31.125 1 96.44 329 GLU A O 1
ATOM 2662 N N . HIS A 1 330 ? -2.318 17.594 29.438 1 97.25 330 HIS A N 1
ATOM 2663 C CA . HIS A 1 330 ? -3.572 18.328 29.578 1 97.25 330 HIS A CA 1
ATOM 2664 C C . HIS A 1 330 ? -4.625 17.797 28.609 1 97.25 330 HIS A C 1
ATOM 2666 O O . HIS A 1 330 ? -5.59 18.484 28.281 1 97.25 330 HIS A O 1
ATOM 2672 N N . GLY A 1 331 ? -4.395 16.672 28.031 1 97.62 331 GLY A N 1
ATOM 2673 C CA . GLY A 1 331 ? -5.414 15.977 27.25 1 97.62 331 GLY A CA 1
ATOM 2674 C C . GLY A 1 331 ? -5.457 16.422 25.797 1 97.62 331 GLY A C 1
ATOM 2675 O O . GLY A 1 331 ? -6.5 16.344 25.141 1 97.62 331 GLY A O 1
ATOM 2676 N N . ILE A 1 332 ? -4.398 16.969 25.312 1 98.25 332 ILE A N 1
ATOM 2677 C CA . ILE A 1 332 ? -4.312 17.422 23.938 1 98.25 332 ILE A CA 1
ATOM 2678 C C . ILE A 1 332 ? -3.221 16.656 23.203 1 98.25 332 ILE A C 1
ATOM 2680 O O . ILE A 1 332 ? -2.068 16.625 23.641 1 98.25 332 ILE A O 1
ATOM 2684 N N . PHE A 1 333 ? -3.611 15.984 22.125 1 97.12 333 PHE A N 1
ATOM 2685 C CA . PHE A 1 333 ? -2.691 15.148 21.359 1 97.12 333 PHE A CA 1
ATOM 2686 C C . PHE A 1 333 ? -2.336 15.805 20.031 1 97.12 333 PHE A C 1
ATOM 2688 O O . PHE A 1 333 ? -3.197 15.969 19.156 1 97.12 333 PHE A O 1
ATOM 2695 N N . VAL A 1 334 ? -1.106 16.234 19.875 1 96.94 334 VAL A N 1
ATOM 2696 C CA . VAL A 1 334 ? -0.614 16.891 18.672 1 96.94 334 VAL A CA 1
ATOM 2697 C C . VAL A 1 334 ? 0.559 16.109 18.094 1 96.94 334 VAL A C 1
ATOM 2699 O O . VAL A 1 334 ? 1.071 15.18 18.719 1 96.94 334 VAL A O 1
ATOM 2702 N N . SER A 1 335 ? 0.902 16.422 16.844 1 94.5 335 SER A N 1
ATOM 2703 C CA . SER A 1 335 ? 2.066 15.789 16.234 1 94.5 335 SER A CA 1
ATOM 2704 C C . SER A 1 335 ? 3.35 16.547 16.594 1 94.5 335 SER A C 1
ATOM 2706 O O . SER A 1 335 ? 3.387 17.766 16.547 1 94.5 335 SER A O 1
ATOM 2708 N N . TYR A 1 336 ? 4.297 15.766 16.969 1 91.94 336 TYR A N 1
ATOM 2709 C CA . TYR A 1 336 ? 5.621 16.281 17.281 1 91.94 336 TYR A CA 1
ATOM 2710 C C . TYR A 1 336 ? 6.629 15.906 16.203 1 91.94 336 TYR A C 1
ATOM 2712 O O . TYR A 1 336 ? 7.004 14.742 16.078 1 91.94 336 TYR A O 1
ATOM 2720 N N . LEU A 1 337 ? 7.008 16.875 15.422 1 88.62 337 LEU A N 1
ATOM 2721 C CA . LEU A 1 337 ? 7.922 16.641 14.312 1 88.62 337 LEU A CA 1
ATOM 2722 C C . LEU A 1 337 ? 9.312 17.172 14.625 1 88.62 337 LEU A C 1
ATOM 2724 O O . LEU A 1 337 ? 9.453 18.25 15.203 1 88.62 337 LEU A O 1
ATOM 2728 N N . ARG A 1 338 ? 10.297 16.438 14.352 1 83.44 338 ARG A N 1
ATOM 2729 C CA . ARG A 1 338 ? 11.695 16.812 14.562 1 83.44 338 ARG A CA 1
ATOM 2730 C C . ARG A 1 338 ? 12.57 16.344 13.398 1 83.44 338 ARG A C 1
ATOM 2732 O O . ARG A 1 338 ? 12.07 15.734 12.445 1 83.44 338 ARG A O 1
ATOM 2739 N N . TYR A 1 339 ? 13.781 16.703 13.422 1 77.75 339 TYR A N 1
ATOM 2740 C CA . TYR A 1 339 ? 14.719 16.234 12.414 1 77.75 339 TYR A CA 1
ATOM 2741 C C . TYR A 1 339 ? 14.703 14.711 12.32 1 77.75 339 TYR A C 1
ATOM 2743 O O . TYR A 1 339 ? 14.602 14.023 13.336 1 77.75 339 TYR A O 1
ATOM 2751 N N . PRO A 1 340 ? 14.758 14.172 11.109 1 73.88 340 PRO A N 1
ATOM 2752 C CA . PRO A 1 340 ? 15.023 14.773 9.805 1 73.88 340 PRO A CA 1
ATOM 2753 C C . PRO A 1 340 ? 13.758 15.188 9.07 1 73.88 340 PRO A C 1
ATOM 2755 O O . PRO A 1 340 ? 13.82 15.688 7.941 1 73.88 340 PRO A O 1
ATOM 2758 N N . THR A 1 341 ? 12.656 15.039 9.656 1 74.62 341 THR A N 1
ATOM 2759 C CA . THR A 1 341 ? 11.406 15.391 8.984 1 74.62 341 THR A CA 1
ATOM 2760 C C . THR A 1 341 ? 11.32 16.891 8.766 1 74.62 341 THR A C 1
ATOM 2762 O O . THR A 1 341 ? 10.844 17.344 7.723 1 74.62 341 THR A O 1
ATOM 2765 N N . VAL A 1 342 ? 11.758 17.625 9.797 1 80.81 342 VAL A N 1
ATOM 2766 C CA . VAL A 1 342 ? 11.789 19.078 9.711 1 80.81 342 VAL A CA 1
ATOM 2767 C C . VAL A 1 342 ? 13.133 19.609 10.234 1 80.81 342 VAL A C 1
ATOM 2769 O O . VAL A 1 342 ? 13.789 18.953 11.047 1 80.81 342 VAL A O 1
ATOM 2772 N N . SER A 1 343 ? 13.508 20.719 9.766 1 81.19 343 SER A N 1
ATOM 2773 C CA . SER A 1 343 ? 14.758 21.328 10.211 1 81.19 343 SER A CA 1
ATOM 2774 C C . SER A 1 343 ? 14.625 21.938 11.602 1 81.19 343 SER A C 1
ATOM 2776 O O . SER A 1 343 ? 15.562 21.891 12.398 1 81.19 343 SER A O 1
ATOM 2778 N N . GLN A 1 344 ? 13.5 22.5 11.906 1 87.25 344 GLN A N 1
ATOM 2779 C CA . GLN A 1 344 ? 13.18 23.047 13.219 1 87.25 344 GLN A CA 1
ATOM 2780 C C . GLN A 1 344 ? 12.07 22.25 13.891 1 87.25 344 GLN A C 1
ATOM 2782 O O . GLN A 1 344 ? 11.07 21.906 13.258 1 87.25 344 GLN A O 1
ATOM 2787 N N . PRO A 1 345 ? 12.375 21.969 15.18 1 90.75 345 PRO A N 1
ATOM 2788 C CA . PRO A 1 345 ? 11.32 21.234 15.883 1 90.75 345 PRO A CA 1
ATOM 2789 C C . PRO A 1 345 ? 9.969 21.953 15.828 1 90.75 345 PRO A C 1
ATOM 2791 O O . PRO A 1 345 ? 9.914 23.172 15.969 1 90.75 345 PRO A O 1
ATOM 2794 N N . THR A 1 346 ? 8.961 21.172 15.57 1 93.62 346 THR A N 1
ATOM 2795 C CA . THR A 1 346 ? 7.66 21.781 15.305 1 93.62 346 THR A CA 1
ATOM 2796 C C . THR A 1 346 ? 6.539 20.922 15.875 1 93.62 346 THR A C 1
ATOM 2798 O O . THR A 1 346 ? 6.629 19.688 15.859 1 93.62 346 THR A O 1
ATOM 2801 N N . LEU A 1 347 ? 5.539 21.578 16.469 1 95.38 347 LEU A N 1
ATOM 2802 C CA . LEU A 1 347 ? 4.262 20.938 16.75 1 95.38 347 LEU A CA 1
ATOM 2803 C C . LEU A 1 347 ? 3.277 21.172 15.602 1 95.38 347 LEU A C 1
ATOM 2805 O O . LEU A 1 347 ? 3 22.312 15.242 1 95.38 347 LEU A O 1
ATOM 2809 N N . ARG A 1 348 ? 2.861 20.109 15.031 1 96.06 348 ARG A N 1
ATOM 2810 C CA . ARG A 1 348 ? 1.895 20.203 13.945 1 96.06 348 ARG A CA 1
ATOM 2811 C C . ARG A 1 348 ? 0.478 19.953 14.445 1 96.06 348 ARG A C 1
ATOM 2813 O O . ARG A 1 348 ? 0.236 18.969 15.164 1 96.06 348 ARG A O 1
ATOM 2820 N N . ILE A 1 349 ? -0.35 20.875 14.109 1 97.38 349 ILE A N 1
ATOM 2821 C CA . ILE A 1 349 ? -1.766 20.781 14.445 1 97.38 349 ILE A CA 1
ATOM 2822 C C . ILE A 1 349 ? -2.582 20.5 13.188 1 97.38 349 ILE A C 1
ATOM 2824 O O . ILE A 1 349 ? -2.482 21.234 12.203 1 97.38 349 ILE A O 1
ATOM 2828 N N . SER A 1 350 ? -3.318 19.469 13.219 1 97.19 350 SER A N 1
ATOM 2829 C CA . SER A 1 350 ? -4.25 19.156 12.133 1 97.19 350 SER A CA 1
ATOM 2830 C C . SER A 1 350 ? -5.691 19.406 12.555 1 97.19 350 SER A C 1
ATOM 2832 O O . SER A 1 350 ? -6.203 18.734 13.453 1 97.19 350 SER A O 1
ATOM 2834 N N . LEU A 1 351 ? -6.312 20.344 11.922 1 98 351 LEU A N 1
ATOM 2835 C CA . LEU A 1 351 ? -7.715 20.625 12.203 1 98 351 LEU A CA 1
ATOM 2836 C C . LEU A 1 351 ? -8.633 19.688 11.414 1 98 351 LEU A C 1
ATOM 2838 O O . LEU A 1 351 ? -8.32 19.312 10.281 1 98 351 LEU A O 1
ATOM 2842 N N . SER A 1 352 ? -9.711 19.297 12.008 1 96.75 352 SER A N 1
ATOM 2843 C CA . SER A 1 352 ? -10.727 18.5 11.328 1 96.75 352 SER A CA 1
ATOM 2844 C C . SER A 1 352 ? -12.125 19.078 11.531 1 96.75 352 SER A C 1
ATOM 2846 O O . SER A 1 352 ? -12.328 19.906 12.422 1 96.75 352 SER A O 1
ATOM 2848 N N . TYR A 1 353 ? -13.008 18.594 10.711 1 97.25 353 TYR A N 1
ATOM 2849 C CA . TYR A 1 353 ? -14.422 18.969 10.75 1 97.25 353 TYR A CA 1
ATOM 2850 C C . TYR A 1 353 ? -14.984 18.797 12.156 1 97.25 353 TYR A C 1
ATOM 2852 O O . TYR A 1 353 ? -15.875 19.547 12.57 1 97.25 353 TYR A O 1
ATOM 2860 N N . PHE A 1 354 ? -14.508 17.891 12.938 1 97.19 354 PHE A N 1
ATOM 2861 C CA . PHE A 1 354 ? -15.102 17.5 14.211 1 97.19 354 PHE A CA 1
ATOM 2862 C C . PHE A 1 354 ? -14.727 18.484 15.305 1 97.19 354 PHE A C 1
ATOM 2864 O O . PHE A 1 354 ? -15.375 18.547 16.344 1 97.19 354 PHE A O 1
ATOM 2871 N N . HIS A 1 355 ? -13.664 19.281 15.102 1 98.5 355 HIS A N 1
ATOM 2872 C CA . HIS A 1 355 ? -13.258 20.25 16.125 1 98.5 355 HIS A CA 1
ATOM 2873 C C . HIS A 1 355 ? -14.266 21.391 16.219 1 98.5 355 HIS A C 1
ATOM 2875 O O . HIS A 1 355 ? -15.062 21.609 15.312 1 98.5 355 HIS A O 1
ATOM 2881 N N . ASP A 1 356 ? -14.273 22 17.297 1 98 356 ASP A N 1
ATOM 2882 C CA . ASP A 1 356 ? -15 23.266 17.469 1 98 356 ASP A CA 1
ATOM 2883 C C . ASP A 1 356 ? -14.094 24.328 18.078 1 98 356 ASP A C 1
ATOM 2885 O O . ASP A 1 356 ? -12.906 24.094 18.312 1 98 356 ASP A O 1
ATOM 2889 N N . THR A 1 357 ? -14.68 25.547 18.203 1 98.25 357 THR A N 1
ATOM 2890 C CA . THR A 1 357 ? -13.875 26.656 18.688 1 98.25 357 THR A CA 1
ATOM 2891 C C . THR A 1 357 ? -13.391 26.422 20.109 1 98.25 357 THR A C 1
ATOM 2893 O O . THR A 1 357 ? -12.297 26.844 20.484 1 98.25 357 THR A O 1
ATOM 2896 N N . ASP A 1 358 ? -14.133 25.656 20.875 1 98.44 358 ASP A N 1
ATOM 2897 C CA . ASP A 1 358 ? -13.734 25.328 22.25 1 98.44 358 ASP A CA 1
ATOM 2898 C C . ASP A 1 358 ? -12.461 24.484 22.25 1 98.44 358 ASP A C 1
ATOM 2900 O O . ASP A 1 358 ? -11.617 24.641 23.141 1 98.44 358 ASP A O 1
ATOM 2904 N N . ASP A 1 359 ? -12.391 23.547 21.359 1 98.56 359 ASP A N 1
ATOM 2905 C CA . ASP A 1 359 ? -11.188 22.734 21.234 1 98.56 359 ASP A CA 1
ATOM 2906 C C . ASP A 1 359 ? -9.961 23.594 20.969 1 98.56 359 ASP A C 1
ATOM 2908 O O . ASP A 1 359 ? -8.898 23.391 21.547 1 98.56 359 ASP A O 1
ATOM 2912 N N . ILE A 1 360 ? -10.117 24.531 20.078 1 98.38 360 ILE A N 1
ATOM 2913 C CA . ILE A 1 360 ? -9.039 25.453 19.703 1 98.38 360 ILE A CA 1
ATOM 2914 C C . ILE A 1 360 ? -8.688 26.344 20.891 1 98.38 360 ILE A C 1
ATOM 2916 O O . ILE A 1 360 ? -7.508 26.547 21.203 1 98.38 360 ILE A O 1
ATOM 2920 N N . ASP A 1 361 ? -9.734 26.844 21.547 1 98.25 361 ASP A N 1
ATOM 2921 C CA . ASP A 1 361 ? -9.5 27.656 22.734 1 98.25 361 ASP A CA 1
ATOM 2922 C C . ASP A 1 361 ? -8.711 26.891 23.797 1 98.25 361 ASP A C 1
ATOM 2924 O O . ASP A 1 361 ? -7.793 27.422 24.406 1 98.25 361 ASP A O 1
ATOM 2928 N N . ARG A 1 362 ? -9.062 25.688 24 1 97.81 362 ARG A N 1
ATOM 2929 C CA . ARG A 1 362 ? -8.375 24.859 24.984 1 97.81 362 ARG A CA 1
ATOM 2930 C C . ARG A 1 362 ? -6.898 24.703 24.625 1 97.81 362 ARG A C 1
ATOM 2932 O O . ARG A 1 362 ? -6.031 24.797 25.5 1 97.81 362 ARG A O 1
ATOM 2939 N N . LEU A 1 363 ? -6.637 24.422 23.375 1 98 363 LEU A N 1
ATOM 2940 C CA . LEU A 1 363 ? -5.266 24.297 22.906 1 98 363 LEU A CA 1
ATOM 2941 C C . LEU A 1 363 ? -4.461 25.547 23.25 1 98 363 LEU A C 1
ATOM 2943 O O . LEU A 1 363 ? -3.412 25.469 23.891 1 98 363 LEU A O 1
ATOM 2947 N N . PHE A 1 364 ? -4.984 26.719 22.953 1 97.25 364 PHE A N 1
ATOM 2948 C CA . PHE A 1 364 ? -4.23 27.953 23.125 1 97.25 364 PHE A CA 1
ATOM 2949 C C . PHE A 1 364 ? -4.184 28.359 24.578 1 97.25 364 PHE A C 1
ATOM 2951 O O . PHE A 1 364 ? -3.199 28.953 25.047 1 97.25 364 PHE A O 1
ATOM 2958 N N . ASN A 1 365 ? -5.223 28.062 25.328 1 96.5 365 ASN A N 1
ATOM 2959 C CA . ASN A 1 365 ? -5.191 28.328 26.766 1 96.5 365 ASN A CA 1
ATOM 2960 C C . ASN A 1 365 ? -4.078 27.562 27.469 1 96.5 365 ASN A C 1
ATOM 2962 O O . ASN A 1 365 ? -3.377 28.109 28.312 1 96.5 365 ASN A O 1
ATOM 2966 N N . VAL A 1 366 ? -3.949 26.297 27.094 1 96.06 366 VAL A N 1
ATOM 2967 C CA . VAL A 1 366 ? -2.891 25.484 27.688 1 96.06 366 VAL A CA 1
ATOM 2968 C C . VAL A 1 366 ? -1.527 26.016 27.25 1 96.06 366 VAL A C 1
ATOM 2970 O O . VAL A 1 366 ? -0.599 26.094 28.062 1 96.06 366 VAL A O 1
ATOM 2973 N N . MET A 1 367 ? -1.386 26.438 26.047 1 94.62 367 MET A N 1
ATOM 2974 C CA . MET A 1 367 ? -0.116 26.938 25.531 1 94.62 367 MET A CA 1
ATOM 2975 C C . MET A 1 367 ? 0.258 28.25 26.203 1 94.62 367 MET A C 1
ATOM 2977 O O . MET A 1 367 ? 1.438 28.516 26.438 1 94.62 367 MET A O 1
ATOM 2981 N N . LYS A 1 368 ? -0.716 29.062 26.484 1 92.06 368 LYS A N 1
ATOM 2982 C CA . LYS A 1 368 ? -0.482 30.328 27.188 1 92.06 368 LYS A CA 1
ATOM 2983 C C . LYS A 1 368 ? 0.059 30.078 28.594 1 92.06 368 LYS A C 1
ATOM 2985 O O . LYS A 1 368 ? 0.904 30.828 29.078 1 92.06 368 LYS A O 1
ATOM 2990 N N . GLN A 1 369 ? -0.48 29.109 29.203 1 87 369 GLN A N 1
ATOM 2991 C CA . GLN A 1 369 ? -0.025 28.766 30.547 1 87 369 GLN A CA 1
ATOM 2992 C C . GLN A 1 369 ? 1.447 28.359 30.547 1 87 369 GLN A C 1
ATOM 2994 O O . GLN A 1 369 ? 2.184 28.672 31.484 1 87 369 GLN A O 1
ATOM 2999 N N . TYR A 1 370 ? 1.824 27.625 29.609 1 79.19 370 TYR A N 1
ATOM 3000 C CA . TYR A 1 370 ? 3.221 27.219 29.469 1 79.19 370 TYR A CA 1
ATOM 3001 C C . TYR A 1 370 ? 4.117 28.438 29.297 1 79.19 370 TYR A C 1
ATOM 3003 O O . TYR A 1 370 ? 5.203 28.516 29.875 1 79.19 370 TYR A O 1
ATOM 3011 N N . ASP A 1 371 ? 3.721 29.312 28.5 1 75.81 371 ASP A N 1
ATOM 3012 C CA . ASP A 1 371 ? 4.512 30.516 28.234 1 75.81 371 ASP A CA 1
ATOM 3013 C C . ASP A 1 371 ? 4.637 31.375 29.484 1 75.81 371 ASP A C 1
ATOM 3015 O O . ASP A 1 371 ? 5.699 31.953 29.734 1 75.81 371 ASP A O 1
ATOM 3019 N N . GLU A 1 372 ? 3.471 31.375 30.281 1 67.88 372 GLU A N 1
ATOM 3020 C CA . GLU A 1 372 ? 3.475 32.188 31.5 1 67.88 372 GLU A CA 1
ATOM 3021 C C . GLU A 1 372 ? 4.258 31.484 32.625 1 67.88 372 GLU A C 1
ATOM 3023 O O . GLU A 1 372 ? 4.793 32.156 33.5 1 67.88 372 GLU A O 1
ATOM 3028 N N . GLY A 1 373 ? 4.109 30.172 32.688 1 61.25 373 GLY A N 1
ATOM 3029 C CA . GLY A 1 373 ? 4.852 29.453 33.719 1 61.25 373 GLY A CA 1
ATOM 3030 C C . GLY A 1 373 ? 6.348 29.438 33.469 1 61.25 373 GLY A C 1
ATOM 3031 O O . GLY A 1 373 ? 7.133 29.172 34.375 1 61.25 373 GLY A O 1
ATOM 3032 N N . ASP A 1 374 ? 6.766 29.188 32.312 1 49.25 374 ASP A N 1
ATOM 3033 C CA . ASP A 1 374 ? 8.203 29.344 32.094 1 49.25 374 ASP A CA 1
ATOM 3034 C C . ASP A 1 374 ? 8.664 30.734 32.469 1 49.25 374 ASP A C 1
ATOM 3036 O O . ASP A 1 374 ? 9.844 31.078 32.312 1 49.25 374 ASP A O 1
ATOM 3040 N N . SER A 1 375 ? 7.789 31.734 32.688 1 38.25 375 SER A N 1
ATOM 3041 C CA . SER A 1 375 ? 8.367 32.906 33.312 1 38.25 375 SER A CA 1
ATOM 3042 C C . SER A 1 375 ? 8.758 32.656 34.75 1 38.25 375 SER A C 1
ATOM 3044 O O . SER A 1 375 ? 9.336 33.5 35.438 1 38.25 375 SER A O 1
ATOM 3046 N N . TYR A 1 376 ? 8.117 31.766 35.469 1 33.75 376 TYR A N 1
ATOM 3047 C CA . TYR A 1 376 ? 8.586 31.484 36.812 1 33.75 376 TYR A CA 1
ATOM 3048 C C . TYR A 1 376 ? 9.812 30.594 36.781 1 33.75 376 TYR A C 1
ATOM 3050 O O . TYR A 1 376 ? 10.219 30.047 37.812 1 33.75 376 TYR A O 1
ATOM 3058 N N . VAL A 1 377 ? 10.328 30.188 35.719 1 32.31 377 VAL A N 1
ATOM 3059 C CA . VAL A 1 377 ? 11.656 29.703 36.062 1 32.31 377 VAL A CA 1
ATOM 3060 C C . VAL A 1 377 ? 12.625 30.875 36.219 1 32.31 377 VAL A C 1
ATOM 3062 O O . VAL A 1 377 ? 12.648 31.766 35.375 1 32.31 377 VAL A O 1
ATOM 3065 N N . MET B 1 1 ? 8.477 14.641 -24.594 1 78.31 1 MET B N 1
ATOM 3066 C CA . MET B 1 1 ? 8.109 13.234 -24.516 1 78.31 1 MET B CA 1
ATOM 3067 C C . MET B 1 1 ? 6.824 12.969 -25.297 1 78.31 1 MET B C 1
ATOM 3069 O O . MET B 1 1 ? 5.863 13.727 -25.188 1 78.31 1 MET B O 1
ATOM 3073 N N . ASP B 1 2 ? 6.895 12.039 -26.156 1 87.19 2 ASP B N 1
ATOM 3074 C CA . ASP B 1 2 ? 5.711 11.68 -26.938 1 87.19 2 ASP B CA 1
ATOM 3075 C C . ASP B 1 2 ? 5.02 10.453 -26.344 1 87.19 2 ASP B C 1
ATOM 3077 O O . ASP B 1 2 ? 5.441 9.32 -26.594 1 87.19 2 ASP B O 1
ATOM 3081 N N . ILE B 1 3 ? 3.961 10.672 -25.578 1 91.62 3 ILE B N 1
ATOM 3082 C CA . ILE B 1 3 ? 3.197 9.633 -24.875 1 91.62 3 ILE B CA 1
ATOM 3083 C C . ILE B 1 3 ? 2.555 8.695 -25.906 1 91.62 3 ILE B C 1
ATOM 3085 O O . ILE B 1 3 ? 2.607 7.477 -25.75 1 91.62 3 ILE B O 1
ATOM 3089 N N . LYS B 1 4 ? 2.004 9.25 -26.922 1 93.19 4 LYS B N 1
ATOM 3090 C CA . LYS B 1 4 ? 1.353 8.461 -27.953 1 93.19 4 LYS B CA 1
ATOM 3091 C C . LYS B 1 4 ? 2.355 7.559 -28.672 1 93.19 4 LYS B C 1
ATOM 3093 O O . LYS B 1 4 ? 2.041 6.418 -29.016 1 93.19 4 LYS B O 1
ATOM 3098 N N . ALA B 1 5 ? 3.496 8.141 -28.859 1 93.81 5 ALA B N 1
ATOM 3099 C CA . ALA B 1 5 ? 4.547 7.355 -29.5 1 93.81 5 ALA B CA 1
ATOM 3100 C C . ALA B 1 5 ? 4.961 6.176 -28.625 1 93.81 5 ALA B C 1
ATOM 3102 O O . ALA B 1 5 ? 5.227 5.082 -29.141 1 93.81 5 ALA B O 1
ATOM 3103 N N . GLN B 1 6 ? 5.062 6.383 -27.328 1 94.06 6 GLN B N 1
ATOM 3104 C CA . GLN B 1 6 ? 5.398 5.301 -26.406 1 94.06 6 GLN B CA 1
ATOM 3105 C C . GLN B 1 6 ? 4.332 4.207 -26.422 1 94.06 6 GLN B C 1
ATOM 3107 O O . GLN B 1 6 ? 4.656 3.02 -26.469 1 94.06 6 GLN B O 1
ATOM 3112 N N . LEU B 1 7 ? 3.121 4.598 -26.406 1 95.81 7 LEU B N 1
ATOM 3113 C CA . LEU B 1 7 ? 2.014 3.646 -26.438 1 95.81 7 LEU B CA 1
ATOM 3114 C C . LEU B 1 7 ? 2.031 2.844 -27.734 1 95.81 7 LEU B C 1
ATOM 3116 O O . LEU B 1 7 ? 1.823 1.629 -27.719 1 95.81 7 LEU B O 1
ATOM 3120 N N . LYS B 1 8 ? 2.258 3.541 -28.828 1 95.62 8 LYS B N 1
ATOM 3121 C CA . LYS B 1 8 ? 2.332 2.875 -30.125 1 95.62 8 LYS B CA 1
ATOM 3122 C C . LYS B 1 8 ? 3.459 1.847 -30.156 1 95.62 8 LYS B C 1
ATOM 3124 O O . LYS B 1 8 ? 3.299 0.754 -30.703 1 95.62 8 LYS B O 1
ATOM 3129 N N . GLN B 1 9 ? 4.574 2.203 -29.594 1 93 9 GLN B N 1
ATOM 3130 C CA . GLN B 1 9 ? 5.699 1.276 -29.516 1 93 9 GLN B CA 1
ATOM 3131 C C . GLN B 1 9 ? 5.332 0.019 -28.734 1 93 9 GLN B C 1
ATOM 3133 O O . GLN B 1 9 ? 5.691 -1.093 -29.141 1 93 9 GLN B O 1
ATOM 3138 N N . ILE B 1 10 ? 4.676 0.22 -27.609 1 91.88 10 ILE B N 1
ATOM 3139 C CA . ILE B 1 10 ? 4.234 -0.9 -26.781 1 91.88 10 ILE B CA 1
ATOM 3140 C C . ILE B 1 10 ? 3.27 -1.776 -27.578 1 91.88 10 ILE B C 1
ATOM 3142 O O . ILE B 1 10 ? 3.383 -3.004 -27.562 1 91.88 10 ILE B O 1
ATOM 3146 N N . GLN B 1 11 ? 2.348 -1.164 -28.281 1 92.19 11 GLN B N 1
ATOM 3147 C CA . GLN B 1 11 ? 1.371 -1.874 -29.109 1 92.19 11 GLN B CA 1
ATOM 3148 C C . GLN B 1 11 ? 2.053 -2.629 -30.25 1 92.19 11 GLN B C 1
ATOM 3150 O O . GLN B 1 11 ? 1.729 -3.787 -30.516 1 92.19 11 GLN B O 1
ATOM 3155 N N . ASP B 1 12 ? 3.004 -1.983 -30.875 1 92.06 12 ASP B N 1
ATOM 3156 C CA . ASP B 1 12 ? 3.715 -2.578 -32 1 92.06 12 ASP B CA 1
ATOM 3157 C C . ASP B 1 12 ? 4.496 -3.818 -31.578 1 92.06 12 ASP B C 1
ATOM 3159 O O . ASP B 1 12 ? 4.664 -4.758 -32.344 1 92.06 12 ASP B O 1
ATOM 3163 N N . LYS B 1 13 ? 4.926 -3.826 -30.344 1 85.62 13 LYS B N 1
ATOM 3164 C CA . LYS B 1 13 ? 5.68 -4.961 -29.812 1 85.62 13 LYS B CA 1
ATOM 3165 C C . LYS B 1 13 ? 4.746 -6.043 -29.281 1 85.62 13 LYS B C 1
ATOM 3167 O O . LYS B 1 13 ? 5.203 -7.09 -28.812 1 85.62 13 LYS B O 1
ATOM 3172 N N . GLY B 1 14 ? 3.469 -5.773 -29.328 1 82.25 14 GLY B N 1
ATOM 3173 C CA . GLY B 1 14 ? 2.504 -6.738 -28.828 1 82.25 14 GLY B CA 1
ATOM 3174 C C . GLY B 1 14 ? 2.498 -6.848 -27.312 1 82.25 14 GLY B C 1
ATOM 3175 O O . GLY B 1 14 ? 2.154 -7.895 -26.766 1 82.25 14 GLY B O 1
ATOM 3176 N N . LEU B 1 15 ? 2.891 -5.754 -26.594 1 85.25 15 LEU B N 1
ATOM 3177 C CA . LEU B 1 15 ? 3.07 -5.816 -25.156 1 85.25 15 LEU B CA 1
ATOM 3178 C C . LEU B 1 15 ? 1.99 -5.008 -24.438 1 85.25 15 LEU B C 1
ATOM 3180 O O . LEU B 1 15 ? 1.975 -4.938 -23.203 1 85.25 15 LEU B O 1
ATOM 3184 N N . TYR B 1 16 ? 1.086 -4.422 -25.25 1 91 16 TYR B N 1
ATOM 3185 C CA . TYR B 1 16 ? 0.07 -3.539 -24.688 1 91 16 TYR B CA 1
ATOM 3186 C C . TYR B 1 16 ? -0.875 -4.312 -23.781 1 91 16 TYR B C 1
ATOM 3188 O O . TYR B 1 16 ? -1.402 -5.355 -24.156 1 91 16 TYR B O 1
ATOM 3196 N N . ARG B 1 17 ? -1.027 -3.826 -22.531 1 90.31 17 ARG B N 1
ATOM 3197 C CA . ARG B 1 17 ? -1.926 -4.414 -21.547 1 90.31 17 ARG B CA 1
ATOM 3198 C C . ARG B 1 17 ? -3.145 -3.527 -21.312 1 90.31 17 ARG B C 1
ATOM 3200 O O . ARG B 1 17 ? -3.039 -2.299 -21.344 1 90.31 17 ARG B O 1
ATOM 3207 N N . GLU B 1 18 ? -4.246 -4.145 -21.125 1 92.81 18 GLU B N 1
ATOM 3208 C CA . GLU B 1 18 ? -5.496 -3.473 -20.781 1 92.81 18 GLU B CA 1
ATOM 3209 C C . GLU B 1 18 ? -6.23 -4.211 -19.672 1 92.81 18 GLU B C 1
ATOM 3211 O O . GLU B 1 18 ? -6.027 -5.41 -19.469 1 92.81 18 GLU B O 1
ATOM 3216 N N . PHE B 1 19 ? -7.043 -3.512 -19 1 95.06 19 PHE B N 1
ATOM 3217 C CA . PHE B 1 19 ? -7.852 -4.105 -17.938 1 95.06 19 PHE B CA 1
ATOM 3218 C C . PHE B 1 19 ? -8.953 -4.984 -18.531 1 95.06 19 PHE B C 1
ATOM 3220 O O . PHE B 1 19 ? -9.648 -4.578 -19.453 1 95.06 19 PHE B O 1
ATOM 3227 N N . GLN B 1 20 ? -9 -6.207 -18.047 1 93.88 20 GLN B N 1
ATOM 3228 C CA . GLN B 1 20 ? -10.156 -7.062 -18.328 1 93.88 20 GLN B CA 1
ATOM 3229 C C . GLN B 1 20 ? -11.258 -6.848 -17.297 1 93.88 20 GLN B C 1
ATOM 3231 O O . GLN B 1 20 ? -11.094 -7.199 -16.125 1 93.88 20 GLN B O 1
ATOM 3236 N N . PRO B 1 21 ? -12.43 -6.289 -17.703 1 94.75 21 PRO B N 1
ATOM 3237 C CA . PRO B 1 21 ? -13.492 -6.066 -16.719 1 94.75 21 PRO B CA 1
ATOM 3238 C C . PRO B 1 21 ? -14.047 -7.367 -16.141 1 94.75 21 PRO B C 1
ATOM 3240 O O . PRO B 1 21 ? -14.344 -8.297 -16.906 1 94.75 21 PRO B O 1
ATOM 3243 N N . ILE B 1 22 ? -14.141 -7.461 -14.859 1 95.62 22 ILE B N 1
ATOM 3244 C CA . ILE B 1 22 ? -14.672 -8.609 -14.148 1 95.62 22 ILE B CA 1
ATOM 3245 C C . ILE B 1 22 ? -15.891 -8.195 -13.328 1 95.62 22 ILE B C 1
ATOM 3247 O O . ILE B 1 22 ? -15.828 -7.23 -12.555 1 95.62 22 ILE B O 1
ATOM 3251 N N . GLN B 1 23 ? -16.906 -8.93 -13.383 1 93.25 23 GLN B N 1
ATOM 3252 C CA . GLN B 1 23 ? -18.125 -8.617 -12.625 1 93.25 23 GLN B CA 1
ATOM 3253 C C . GLN B 1 23 ? -18.047 -9.203 -11.219 1 93.25 23 GLN B C 1
ATOM 3255 O O . GLN B 1 23 ? -18.359 -8.523 -10.242 1 93.25 23 GLN B O 1
ATOM 3260 N N . SER B 1 24 ? -17.641 -10.43 -11.172 1 92.62 24 SER B N 1
ATOM 3261 C CA . SER B 1 24 ? -17.609 -11.117 -9.883 1 92.62 24 SER B CA 1
ATOM 3262 C C . SER B 1 24 ? -16.859 -12.438 -9.977 1 92.62 24 SER B C 1
ATOM 3264 O O . SER B 1 24 ? -16.516 -12.891 -11.07 1 92.62 24 SER B O 1
ATOM 3266 N N . VAL B 1 25 ? -16.531 -12.945 -8.867 1 93.31 25 VAL B N 1
ATOM 3267 C CA . VAL B 1 25 ? -15.984 -14.289 -8.719 1 93.31 25 VAL B CA 1
ATOM 3268 C C . VAL B 1 25 ? -16.828 -15.078 -7.715 1 93.31 25 VAL B C 1
ATOM 3270 O O . VAL B 1 25 ? -17.25 -14.539 -6.688 1 93.31 25 VAL B O 1
ATOM 3273 N N . GLU B 1 26 ? -17.156 -16.234 -8.016 1 93.19 26 GLU B N 1
ATOM 3274 C CA . GLU B 1 26 ? -17.891 -17.172 -7.16 1 93.19 26 GLU B CA 1
ATOM 3275 C C . GLU B 1 26 ? -17.25 -18.562 -7.188 1 93.19 26 GLU B C 1
ATOM 3277 O O . GLU B 1 26 ? -17.359 -19.281 -8.18 1 93.19 26 GLU B O 1
ATOM 3282 N N . LYS B 1 27 ? -16.594 -18.828 -6.035 1 94.62 27 LYS B N 1
ATOM 3283 C CA . LYS B 1 27 ? -15.844 -20.078 -5.98 1 94.62 27 LYS B CA 1
ATOM 3284 C C . LYS B 1 27 ? -14.844 -20.172 -7.129 1 94.62 27 LYS B C 1
ATOM 3286 O O . LYS B 1 27 ? -14.023 -19.281 -7.32 1 94.62 27 LYS B O 1
ATOM 3291 N N . GLN B 1 28 ? -14.93 -21.219 -7.977 1 96.75 28 GLN B N 1
ATOM 3292 C CA . GLN B 1 28 ? -13.945 -21.406 -9.039 1 96.75 28 GLN B CA 1
ATOM 3293 C C . GLN B 1 28 ? -14.359 -20.656 -10.305 1 96.75 28 GLN B C 1
ATOM 3295 O O . GLN B 1 28 ? -13.633 -20.672 -11.297 1 96.75 28 GLN B O 1
ATOM 3300 N N . TYR B 1 29 ? -15.445 -19.922 -10.281 1 96.62 29 TYR B N 1
ATOM 3301 C CA . TYR B 1 29 ? -15.914 -19.266 -11.5 1 96.62 29 TYR B CA 1
ATOM 3302 C C . TYR B 1 29 ? -15.656 -17.766 -11.445 1 96.62 29 TYR B C 1
ATOM 3304 O O . TYR B 1 29 ? -15.711 -17.172 -10.375 1 96.62 29 TYR B O 1
ATOM 3312 N N . ILE B 1 30 ? -15.375 -17.234 -12.586 1 96 30 ILE B N 1
ATOM 3313 C CA . ILE B 1 30 ? -15.211 -15.797 -12.781 1 96 30 ILE B CA 1
ATOM 3314 C C . ILE B 1 30 ? -16.141 -15.32 -13.898 1 96 30 ILE B C 1
ATOM 3316 O O . ILE B 1 30 ? -16.312 -16.016 -14.906 1 96 30 ILE B O 1
ATOM 3320 N N . TYR B 1 31 ? -16.75 -14.203 -13.703 1 95.81 31 TYR B N 1
ATOM 3321 C CA . TYR B 1 31 ? -17.766 -13.719 -14.633 1 95.81 31 TYR B CA 1
ATOM 3322 C C . TYR B 1 31 ? -17.266 -12.523 -15.422 1 95.81 31 TYR B C 1
ATOM 3324 O O . TYR B 1 31 ? -16.938 -11.484 -14.836 1 95.81 31 TYR B O 1
ATOM 3332 N N . ILE B 1 32 ? -17.172 -12.695 -16.75 1 94.56 32 ILE B N 1
ATOM 3333 C CA . ILE B 1 32 ? -16.734 -11.695 -17.719 1 94.56 32 ILE B CA 1
ATOM 3334 C C . ILE B 1 32 ? -17.828 -11.469 -18.75 1 94.56 32 ILE B C 1
ATOM 3336 O O . ILE B 1 32 ? -18.219 -12.391 -19.469 1 94.56 32 ILE B O 1
ATOM 3340 N N . ASN B 1 33 ? -18.328 -10.211 -18.859 1 91.88 33 ASN B N 1
ATOM 3341 C CA . ASN B 1 33 ? -19.406 -9.891 -19.781 1 91.88 33 ASN B CA 1
ATOM 3342 C C . ASN B 1 33 ? -20.578 -10.867 -19.641 1 91.88 33 ASN B C 1
ATOM 3344 O O . ASN B 1 33 ? -21.031 -11.453 -20.625 1 91.88 33 ASN B O 1
ATOM 3348 N N . ASP B 1 34 ? -20.891 -11.25 -18.438 1 91.38 34 ASP B N 1
ATOM 3349 C CA . ASP B 1 34 ? -22.031 -12.055 -18.031 1 91.38 34 ASP B CA 1
ATOM 3350 C C . ASP B 1 34 ? -21.844 -13.516 -18.438 1 91.38 34 ASP B C 1
ATOM 3352 O O . ASP B 1 34 ? -22.812 -14.273 -18.5 1 91.38 34 ASP B O 1
ATOM 3356 N N . GLN B 1 35 ? -20.703 -13.812 -18.766 1 96.19 35 GLN B N 1
ATOM 3357 C CA . GLN B 1 35 ? -20.359 -15.211 -19.031 1 96.19 35 GLN B CA 1
ATOM 3358 C C . GLN B 1 35 ? -19.438 -15.766 -17.953 1 96.19 35 GLN B C 1
ATOM 3360 O O . GLN B 1 35 ? -18.547 -15.07 -17.469 1 96.19 35 GLN B O 1
ATOM 3365 N N . SER B 1 36 ? -19.688 -17.016 -17.641 1 96.94 36 SER B N 1
ATOM 3366 C CA . SER B 1 36 ? -18.906 -17.672 -16.594 1 96.94 36 SER B CA 1
ATOM 3367 C C . SER B 1 36 ? -17.719 -18.422 -17.188 1 96.94 36 SER B C 1
ATOM 3369 O O . SER B 1 36 ? -17.859 -19.109 -18.203 1 96.94 36 SER B O 1
ATOM 3371 N N . TYR B 1 37 ? -16.609 -18.297 -16.609 1 97.94 37 TYR B N 1
ATOM 3372 C CA . TYR B 1 37 ? -15.383 -19.016 -16.953 1 97.94 37 TYR B CA 1
ATOM 3373 C C . TYR B 1 37 ? -14.82 -19.75 -15.742 1 97.94 37 TYR B C 1
ATOM 3375 O O . TYR B 1 37 ? -14.953 -19.266 -14.609 1 97.94 37 TYR B O 1
ATOM 3383 N N . ILE B 1 38 ? -14.242 -20.953 -15.961 1 98.5 38 ILE B N 1
ATOM 3384 C CA . ILE B 1 38 ? -13.43 -21.531 -14.898 1 98.5 38 ILE B CA 1
ATOM 3385 C C . ILE B 1 38 ? -12.195 -20.656 -14.664 1 98.5 38 ILE B C 1
ATOM 3387 O O . ILE B 1 38 ? -11.43 -20.391 -15.594 1 98.5 38 ILE B O 1
ATOM 3391 N N . ASN B 1 39 ? -12.016 -20.234 -13.453 1 97.38 39 ASN B N 1
ATOM 3392 C CA . ASN B 1 39 ? -10.977 -19.266 -13.117 1 97.38 39 ASN B CA 1
ATOM 3393 C C . ASN B 1 39 ? -9.68 -19.953 -12.703 1 97.38 39 ASN B C 1
ATOM 3395 O O . ASN B 1 39 ? -9.562 -20.438 -11.578 1 97.38 39 ASN B O 1
ATOM 3399 N N . PHE B 1 40 ? -8.688 -19.906 -13.578 1 98 40 PHE B N 1
ATOM 3400 C CA . PHE B 1 40 ? -7.367 -20.453 -13.266 1 98 40 PHE B CA 1
ATOM 3401 C C . PHE B 1 40 ? -6.34 -19.328 -13.117 1 98 40 PHE B C 1
ATOM 3403 O O . PHE B 1 40 ? -5.148 -19.547 -13.359 1 98 40 PHE B O 1
ATOM 3410 N N . THR B 1 41 ? -6.812 -18.125 -12.75 1 95.69 41 THR B N 1
ATOM 3411 C CA . THR B 1 41 ? -5.898 -16.984 -12.664 1 95.69 41 THR B CA 1
ATOM 3412 C C . THR B 1 41 ? -5.781 -16.5 -11.219 1 95.69 41 THR B C 1
ATOM 3414 O O . THR B 1 41 ? -4.91 -15.688 -10.906 1 95.69 41 THR B O 1
ATOM 3417 N N . SER B 1 42 ? -6.594 -16.938 -10.328 1 93.31 42 SER B N 1
ATOM 3418 C CA . SER B 1 42 ? -6.691 -16.391 -8.984 1 93.31 42 SER B CA 1
ATOM 3419 C C . SER B 1 42 ? -5.551 -16.875 -8.102 1 93.31 42 SER B C 1
ATOM 3421 O O . SER B 1 42 ? -5.172 -18.047 -8.164 1 93.31 42 SER B O 1
ATOM 3423 N N . ASN B 1 43 ? -4.984 -15.945 -7.266 1 95.75 43 ASN B N 1
ATOM 3424 C CA . ASN B 1 43 ? -3.996 -16.344 -6.27 1 95.75 43 ASN B CA 1
ATOM 3425 C C . ASN B 1 43 ? -4.652 -16.703 -4.938 1 95.75 43 ASN B C 1
ATOM 3427 O O . ASN B 1 43 ? -3.965 -16.922 -3.939 1 95.75 43 ASN B O 1
ATOM 3431 N N . ASP B 1 44 ? -6.016 -16.719 -4.926 1 95.44 44 ASP B N 1
ATOM 3432 C CA . ASP B 1 44 ? -6.734 -17.172 -3.736 1 95.44 44 ASP B CA 1
ATOM 3433 C C . ASP B 1 44 ? -6.68 -18.688 -3.602 1 95.44 44 ASP B C 1
ATOM 3435 O O . ASP B 1 44 ? -7.711 -19.359 -3.676 1 95.44 44 ASP B O 1
ATOM 3439 N N . TYR B 1 45 ? -5.492 -19.172 -3.273 1 97.31 45 TYR B N 1
ATOM 3440 C CA . TYR B 1 45 ? -5.191 -20.609 -3.316 1 97.31 45 TYR B CA 1
ATOM 3441 C C . TYR B 1 45 ? -6.113 -21.375 -2.383 1 97.31 45 TYR B C 1
ATOM 3443 O O . TYR B 1 45 ? -6.625 -22.438 -2.75 1 97.31 45 TYR B O 1
ATOM 3451 N N . LEU B 1 46 ? -6.332 -20.844 -1.222 1 97.38 46 LEU B N 1
ATOM 3452 C CA . LEU B 1 46 ? -7.066 -21.594 -0.201 1 97.38 46 LEU B CA 1
ATOM 3453 C C . LEU B 1 46 ? -8.547 -21.203 -0.212 1 97.38 46 LEU B C 1
ATOM 3455 O O . LEU B 1 46 ? -9.328 -21.734 0.58 1 97.38 46 LEU B O 1
ATOM 3459 N N . GLY B 1 47 ? -8.961 -20.281 -1.091 1 96.31 47 GLY B N 1
ATOM 3460 C CA . GLY B 1 47 ? -10.352 -19.875 -1.201 1 96.31 47 GLY B CA 1
ATOM 3461 C C . GLY B 1 47 ? -10.828 -19.047 -0.016 1 96.31 47 GLY B C 1
ATOM 3462 O O . GLY B 1 47 ? -12.031 -18.859 0.166 1 96.31 47 GLY B O 1
ATOM 3463 N N . ILE B 1 48 ? -9.922 -18.609 0.765 1 95.62 48 ILE B N 1
ATOM 3464 C CA . ILE B 1 48 ? -10.273 -17.891 1.99 1 95.62 48 ILE B CA 1
ATOM 3465 C C . ILE B 1 48 ? -10.766 -16.484 1.651 1 95.62 48 ILE B C 1
ATOM 3467 O O . ILE B 1 48 ? -11.539 -15.891 2.406 1 95.62 48 ILE B O 1
ATOM 3471 N N . GLY B 1 49 ? -10.375 -15.914 0.516 1 92.94 49 GLY B N 1
ATOM 3472 C CA . GLY B 1 49 ? -10.836 -14.609 0.061 1 92.94 49 GLY B CA 1
ATOM 3473 C C . GLY B 1 49 ? -12.328 -14.57 -0.194 1 92.94 49 GLY B C 1
ATOM 3474 O O . GLY B 1 49 ? -12.906 -13.492 -0.347 1 92.94 49 GLY B O 1
ATOM 3475 N N . GLN B 1 50 ? -12.992 -15.766 -0.148 1 92.19 50 GLN B N 1
ATOM 3476 C CA . GLN B 1 50 ? -14.422 -15.836 -0.445 1 92.19 50 GLN B CA 1
ATOM 3477 C C . GLN B 1 50 ? -15.211 -16.359 0.752 1 92.19 50 GLN B C 1
ATOM 3479 O O . GLN B 1 50 ? -16.391 -16.688 0.63 1 92.19 50 GLN B O 1
ATOM 3484 N N . VAL B 1 51 ? -14.555 -16.5 1.852 1 90.62 51 VAL B N 1
ATOM 3485 C CA . VAL B 1 51 ? -15.258 -16.984 3.039 1 90.62 51 VAL B CA 1
ATOM 3486 C C . VAL B 1 51 ? -16.297 -15.945 3.475 1 90.62 51 VAL B C 1
ATOM 3488 O O . VAL B 1 51 ? -16.047 -14.742 3.395 1 90.62 51 VAL B O 1
ATOM 3491 N N . GLU B 1 52 ? -17.406 -16.547 3.908 1 83.44 52 GLU B N 1
ATOM 3492 C CA . GLU B 1 52 ? -18.453 -15.656 4.383 1 83.44 52 GLU B CA 1
ATOM 3493 C C . GLU B 1 52 ? -18.062 -14.977 5.691 1 83.44 52 GLU B C 1
ATOM 3495 O O . GLU B 1 52 ? -17.484 -15.609 6.578 1 83.44 52 GLU B O 1
ATOM 3500 N N . TYR B 1 53 ? -18.172 -13.727 5.738 1 78.31 53 TYR B N 1
ATOM 3501 C CA . TYR B 1 53 ? -17.938 -13.078 7.023 1 78.31 53 TYR B CA 1
ATOM 3502 C C . TYR B 1 53 ? -19.25 -12.852 7.773 1 78.31 53 TYR B C 1
ATOM 3504 O O . TYR B 1 53 ? -20.328 -12.945 7.188 1 78.31 53 TYR B O 1
ATOM 3512 N N . GLN B 1 54 ? -19.188 -12.609 8.953 1 86.69 54 GLN B N 1
ATOM 3513 C CA . GLN B 1 54 ? -20.328 -12.414 9.844 1 86.69 54 GLN B CA 1
ATOM 3514 C C . GLN B 1 54 ? -20.625 -10.93 10.031 1 86.69 54 GLN B C 1
ATOM 3516 O O . GLN B 1 54 ? -19.938 -10.242 10.789 1 86.69 54 GLN B O 1
ATOM 3521 N N . PRO B 1 55 ? -21.75 -10.492 9.406 1 87.44 55 PRO B N 1
ATOM 3522 C CA . PRO B 1 55 ? -22.031 -9.055 9.422 1 87.44 55 PRO B CA 1
ATOM 3523 C C . PRO B 1 55 ? -22.062 -8.469 10.828 1 87.44 55 PRO B C 1
ATOM 3525 O O . PRO B 1 55 ? -21.562 -7.363 11.055 1 87.44 55 PRO B O 1
ATOM 3528 N N . GLN B 1 56 ? -22.641 -9.203 11.773 1 90.62 56 GLN B N 1
ATOM 3529 C CA . GLN B 1 56 ? -22.734 -8.68 13.133 1 90.62 56 GLN B CA 1
ATOM 3530 C C . GLN B 1 56 ? -21.359 -8.57 13.781 1 90.62 56 GLN B C 1
ATOM 3532 O O . GLN B 1 56 ? -21.078 -7.594 14.484 1 90.62 56 GLN B O 1
ATOM 3537 N N . ASN B 1 57 ? -20.547 -9.531 13.508 1 91.25 57 ASN B N 1
ATOM 3538 C CA . ASN B 1 57 ? -19.188 -9.477 14.047 1 91.25 57 ASN B CA 1
ATOM 3539 C C . ASN B 1 57 ? -18.406 -8.297 13.477 1 91.25 57 ASN B C 1
ATOM 3541 O O . ASN B 1 57 ? -17.641 -7.652 14.188 1 91.25 57 ASN B O 1
ATOM 3545 N N . PHE B 1 58 ? -18.688 -8.086 12.227 1 90.56 58 PHE B N 1
ATOM 3546 C CA . PHE B 1 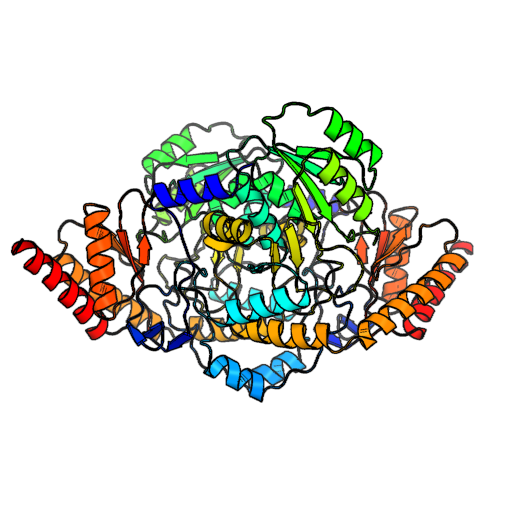58 ? -18.047 -6.965 11.562 1 90.56 58 PHE B CA 1
ATOM 3547 C C . PHE B 1 58 ? -18.516 -5.641 12.164 1 90.56 58 PHE B C 1
ATOM 3549 O O . PHE B 1 58 ? -17.688 -4.77 12.461 1 90.56 58 PHE B O 1
ATOM 3556 N N . LEU B 1 59 ? -19.734 -5.535 12.375 1 87.12 59 LEU B N 1
ATOM 3557 C CA . LEU B 1 59 ? -20.312 -4.32 12.938 1 87.12 59 LEU B CA 1
ATOM 3558 C C . LEU B 1 59 ? -19.797 -4.082 14.352 1 87.12 59 LEU B C 1
ATOM 3560 O O . LEU B 1 59 ? -19.469 -2.947 14.711 1 87.12 59 LEU B O 1
ATOM 3564 N N . ASP B 1 60 ? -19.75 -5.129 15.125 1 90.56 60 ASP B N 1
ATOM 3565 C CA . ASP B 1 60 ? -19.25 -5.02 16.484 1 90.56 60 ASP B CA 1
ATOM 3566 C C . ASP B 1 60 ? -17.781 -4.582 16.5 1 90.56 60 ASP B C 1
ATOM 3568 O O . ASP B 1 60 ? -17.375 -3.783 17.344 1 90.56 60 ASP B O 1
ATOM 3572 N N . PHE B 1 61 ? -17.047 -5.082 15.57 1 90.94 61 PHE B N 1
ATOM 3573 C CA . PHE B 1 61 ? -15.633 -4.766 15.445 1 90.94 61 PHE B CA 1
ATOM 3574 C C . PHE B 1 61 ? -15.43 -3.285 15.148 1 90.94 61 PHE B C 1
ATOM 3576 O O . PHE B 1 61 ? -14.633 -2.615 15.805 1 90.94 61 PHE B O 1
ATOM 3583 N N . ILE B 1 62 ? -16.156 -2.736 14.18 1 86.44 62 ILE B N 1
ATOM 3584 C CA . ILE B 1 62 ? -15.953 -1.361 13.734 1 86.44 62 ILE B CA 1
ATOM 3585 C C . ILE B 1 62 ? -16.484 -0.396 14.797 1 86.44 62 ILE B C 1
ATOM 3587 O O . ILE B 1 62 ? -16 0.734 14.906 1 86.44 62 ILE B O 1
ATOM 3591 N N . LYS B 1 63 ? -17.438 -0.857 15.562 1 84.75 63 LYS B N 1
ATOM 3592 C CA . LYS B 1 63 ? -17.922 -0.045 16.672 1 84.75 63 LYS B CA 1
ATOM 3593 C C . LYS B 1 63 ? -16.891 0.072 17.781 1 84.75 63 LYS B C 1
ATOM 3595 O O . LYS B 1 63 ? -16.797 1.105 18.438 1 84.75 63 LYS B O 1
ATOM 3600 N N . THR B 1 64 ? -16.25 -1.025 17.922 1 86.69 64 THR B N 1
ATOM 3601 C CA . THR B 1 64 ? -15.25 -1.07 18.984 1 86.69 64 THR B CA 1
ATOM 3602 C C . THR B 1 64 ? -13.992 -0.304 18.578 1 86.69 64 THR B C 1
ATOM 3604 O O . THR B 1 64 ? -13.422 0.434 19.391 1 86.69 64 THR B O 1
ATOM 3607 N N . TYR B 1 65 ? -13.672 -0.583 17.312 1 84.94 65 TYR B N 1
ATOM 3608 C CA . TYR B 1 65 ? -12.43 -0.005 16.812 1 84.94 65 TYR B CA 1
ATOM 3609 C C . TYR B 1 65 ? -12.703 1.04 15.742 1 84.94 65 TYR B C 1
ATOM 3611 O O . TYR B 1 65 ? -13.672 0.927 14.992 1 84.94 65 TYR B O 1
ATOM 3619 N N . SER B 1 66 ? -12.398 2.275 15.945 1 78.81 66 SER B N 1
ATOM 3620 C CA . SER B 1 66 ? -12.609 3.314 14.945 1 78.81 66 SER B CA 1
ATOM 3621 C C . SER B 1 66 ? -12.344 2.791 13.539 1 78.81 66 SER B C 1
ATOM 3623 O O . SER B 1 66 ? -11.539 1.874 13.359 1 78.81 66 SER B O 1
ATOM 3625 N N . ILE B 1 67 ? -13.039 3.236 12.547 1 75.31 67 ILE B N 1
ATOM 3626 C CA . ILE B 1 67 ? -12.961 2.781 11.164 1 75.31 67 ILE B CA 1
ATOM 3627 C C . ILE B 1 67 ? -11.602 3.141 10.578 1 75.31 67 ILE B C 1
ATOM 3629 O O . ILE B 1 67 ? -10.922 2.291 9.992 1 75.31 67 ILE B O 1
ATOM 3633 N N . HIS B 1 68 ? -11.211 4.355 10.727 1 79.69 68 HIS B N 1
ATOM 3634 C CA . HIS B 1 68 ? -10.008 4.828 10.062 1 79.69 68 HIS B CA 1
ATOM 3635 C C . HIS B 1 68 ? -9.25 5.832 10.93 1 79.69 68 HIS B C 1
ATOM 3637 O O . HIS B 1 68 ? -9.859 6.719 11.531 1 79.69 68 HIS B O 1
ATOM 3643 N N . LEU B 1 69 ? -7.879 5.648 11 1 81.5 69 LEU B N 1
ATOM 3644 C CA . LEU B 1 69 ? -7.062 6.609 11.742 1 81.5 69 LEU B CA 1
ATOM 3645 C C . LEU B 1 69 ? -6.52 7.688 10.805 1 81.5 69 LEU B C 1
ATOM 3647 O O . LEU B 1 69 ? -5.961 8.688 11.266 1 81.5 69 LEU B O 1
ATOM 3651 N N . SER B 1 70 ? -6.637 7.539 9.539 1 86.62 70 SER B N 1
ATOM 3652 C CA . SER B 1 70 ? -6.406 8.508 8.469 1 86.62 70 SER B CA 1
ATOM 3653 C C . SER B 1 70 ? -4.988 9.062 8.523 1 86.62 70 SER B C 1
ATOM 3655 O O . SER B 1 70 ? -4.781 10.266 8.375 1 86.62 70 SER B O 1
ATOM 3657 N N . SER B 1 71 ? -4.031 8.328 8.82 1 89.75 71 SER B N 1
ATOM 3658 C CA . SER B 1 71 ? -2.609 8.656 8.82 1 89.75 71 SER B CA 1
ATOM 3659 C C . SER B 1 71 ? -1.749 7.402 8.844 1 89.75 71 SER B C 1
ATOM 3661 O O . SER B 1 71 ? -2.271 6.285 8.82 1 89.75 71 SER B O 1
ATOM 3663 N N . SER B 1 72 ? -0.438 7.641 8.75 1 92.56 72 SER B N 1
ATOM 3664 C CA . SER B 1 72 ? 0.446 6.508 9 1 92.56 72 SER B CA 1
ATOM 3665 C C . SER B 1 72 ? 0.356 6.043 10.453 1 92.56 72 SER B C 1
ATOM 3667 O O . SER B 1 72 ? -0.129 6.781 11.32 1 92.56 72 SER B O 1
ATOM 3669 N N . ARG B 1 73 ? 0.812 4.871 10.742 1 94.56 73 ARG B N 1
ATOM 3670 C CA . ARG B 1 73 ? 0.768 4.289 12.078 1 94.56 73 ARG B CA 1
ATOM 3671 C C . ARG B 1 73 ? 1.616 5.102 13.055 1 94.56 73 ARG B C 1
ATOM 3673 O O . ARG B 1 73 ? 1.447 4.992 14.273 1 94.56 73 ARG B O 1
ATOM 3680 N N . LEU B 1 74 ? 2.518 5.938 12.508 1 92.31 74 LEU B N 1
ATOM 3681 C CA . LEU B 1 74 ? 3.457 6.66 13.359 1 92.31 74 LEU B CA 1
ATOM 3682 C C . LEU B 1 74 ? 2.965 8.078 13.633 1 92.31 74 LEU B C 1
ATOM 3684 O O . LEU B 1 74 ? 3.48 8.758 14.523 1 92.31 74 LEU B O 1
ATOM 3688 N N . VAL B 1 75 ? 1.908 8.555 12.914 1 88.94 75 VAL B N 1
ATOM 3689 C CA . VAL B 1 75 ? 1.49 9.945 13.039 1 88.94 75 VAL B CA 1
ATOM 3690 C C . VAL B 1 75 ? 0.325 10.055 14.016 1 88.94 75 VAL B C 1
ATOM 3692 O O . VAL B 1 75 ? 0.46 10.648 15.086 1 88.94 75 VAL B O 1
ATOM 3695 N N . SER B 1 76 ? -0.734 9.398 13.688 1 88.12 76 SER B N 1
ATOM 3696 C CA . SER B 1 76 ? -1.906 9.469 14.555 1 88.12 76 SER B CA 1
ATOM 3697 C C . SER B 1 76 ? -1.95 8.289 15.523 1 88.12 76 SER B C 1
ATOM 3699 O O . SER B 1 76 ? -2.871 8.18 16.328 1 88.12 76 SER B O 1
ATOM 3701 N N . GLY B 1 77 ? -0.965 7.402 15.359 1 90.94 77 GLY B N 1
ATOM 3702 C CA . GLY B 1 77 ? -0.901 6.266 16.266 1 90.94 77 GLY B CA 1
ATOM 3703 C C . GLY B 1 77 ? -1.186 4.941 15.586 1 90.94 77 GLY B C 1
ATOM 3704 O O . GLY B 1 77 ? -1.365 4.887 14.367 1 90.94 77 GLY B O 1
ATOM 3705 N N . ASN B 1 78 ? -1.108 3.912 16.344 1 94.38 78 ASN B N 1
ATOM 3706 C CA . ASN B 1 78 ? -1.237 2.521 15.93 1 94.38 78 ASN B CA 1
ATOM 3707 C C . ASN B 1 78 ? -2.398 1.828 16.641 1 94.38 78 ASN B C 1
ATOM 3709 O O . ASN B 1 78 ? -2.35 1.604 17.844 1 94.38 78 ASN B O 1
ATOM 3713 N N . SER B 1 79 ? -3.443 1.5 15.805 1 94.25 79 SER B N 1
ATOM 3714 C CA . SER B 1 79 ? -4.551 0.761 16.406 1 94.25 79 SER B CA 1
ATOM 3715 C C . SER B 1 79 ? -4.055 -0.466 17.156 1 94.25 79 SER B C 1
ATOM 3717 O O . SER B 1 79 ? -3.184 -1.189 16.672 1 94.25 79 SER B O 1
ATOM 3719 N N . VAL B 1 80 ? -4.645 -0.768 18.25 1 95.06 80 VAL B N 1
ATOM 3720 C CA . VAL B 1 80 ? -4.234 -1.896 19.094 1 95.06 80 VAL B CA 1
ATOM 3721 C C . VAL B 1 80 ? -4.5 -3.205 18.344 1 95.06 80 VAL B C 1
ATOM 3723 O O . VAL B 1 80 ? -3.883 -4.23 18.641 1 95.06 80 VAL B O 1
ATOM 3726 N N . VAL B 1 81 ? -5.398 -3.164 17.375 1 95.69 81 VAL B N 1
ATOM 3727 C CA . VAL B 1 81 ? -5.73 -4.355 16.594 1 95.69 81 VAL B CA 1
ATOM 3728 C C . VAL B 1 81 ? -4.492 -4.84 15.844 1 95.69 81 VAL B C 1
ATOM 3730 O O . VAL B 1 81 ? -4.293 -6.047 15.672 1 95.69 81 VAL B O 1
ATOM 3733 N N . TYR B 1 82 ? -3.643 -3.904 15.352 1 96.94 82 TYR B N 1
ATOM 3734 C CA . TYR B 1 82 ? -2.404 -4.289 14.68 1 96.94 82 TYR B CA 1
ATOM 3735 C C . TYR B 1 82 ? -1.557 -5.184 15.578 1 96.94 82 TYR B C 1
ATOM 3737 O O . TYR B 1 82 ? -1.108 -6.254 15.156 1 96.94 82 TYR B O 1
ATOM 3745 N N . GLN B 1 83 ? -1.331 -4.723 16.75 1 95.69 83 GLN B N 1
ATOM 3746 C CA . GLN B 1 83 ? -0.494 -5.465 17.688 1 95.69 83 GLN B CA 1
ATOM 3747 C C . GLN B 1 83 ? -1.075 -6.844 17.984 1 95.69 83 GLN B C 1
ATOM 3749 O O . GLN B 1 83 ? -0.341 -7.832 18.047 1 95.69 83 GLN B O 1
ATOM 3754 N N . GLN B 1 84 ? -2.357 -6.871 18.172 1 96.31 84 GLN B N 1
ATOM 3755 C CA . GLN B 1 84 ? -3.029 -8.133 18.438 1 96.31 84 GLN B CA 1
ATOM 3756 C C . GLN B 1 84 ? -2.84 -9.117 17.281 1 96.31 84 GLN B C 1
ATOM 3758 O O . GLN B 1 84 ? -2.467 -10.273 17.5 1 96.31 84 GLN B O 1
ATOM 3763 N N . LEU B 1 85 ? -3.082 -8.664 16.094 1 97.75 85 LEU B N 1
ATOM 3764 C CA . LEU B 1 85 ? -2.965 -9.516 14.914 1 97.75 85 LEU B CA 1
ATOM 3765 C C . LEU B 1 85 ? -1.518 -9.945 14.695 1 97.75 85 LEU B C 1
ATOM 3767 O O . LEU B 1 85 ? -1.252 -11.102 14.375 1 97.75 85 LEU B O 1
ATOM 3771 N N . GLU B 1 86 ? -0.589 -8.969 14.797 1 98.38 86 GLU B N 1
ATOM 3772 C CA . GLU B 1 86 ? 0.831 -9.266 14.633 1 98.38 86 GLU B CA 1
ATOM 3773 C C . GLU B 1 86 ? 1.297 -10.32 15.625 1 98.38 86 GLU B C 1
ATOM 3775 O O . GLU B 1 86 ? 2.035 -11.242 15.266 1 98.38 86 GLU B O 1
ATOM 3780 N N . GLN B 1 87 ? 0.855 -10.25 16.844 1 97.75 87 GLN B N 1
ATOM 3781 C CA . GLN B 1 87 ? 1.206 -11.234 17.859 1 97.75 87 GLN B CA 1
ATOM 3782 C C . GLN B 1 87 ? 0.631 -12.609 17.516 1 97.75 87 GLN B C 1
ATOM 3784 O O . GLN B 1 87 ? 1.306 -13.625 17.672 1 97.75 87 GLN B O 1
ATOM 3789 N N . GLU B 1 88 ? -0.577 -12.641 17.109 1 97.31 88 GLU B N 1
ATOM 3790 C CA . GLU B 1 88 ? -1.198 -13.898 16.719 1 97.31 88 GLU B CA 1
ATOM 3791 C C . GLU B 1 88 ? -0.452 -14.547 15.547 1 97.31 88 GLU B C 1
ATOM 3793 O O . GLU B 1 88 ? -0.256 -15.766 15.531 1 97.31 88 GLU B O 1
ATOM 3798 N N . MET B 1 89 ? -0.086 -13.75 14.617 1 96.12 89 MET B N 1
ATOM 3799 C CA . MET B 1 89 ? 0.663 -14.258 13.469 1 96.12 89 MET B CA 1
ATOM 3800 C C . MET B 1 89 ? 2.016 -14.812 13.906 1 96.12 89 MET B C 1
ATOM 3802 O O . MET B 1 89 ? 2.457 -15.844 13.406 1 96.12 89 MET B O 1
ATOM 3806 N N . CYS B 1 90 ? 2.695 -14.102 14.82 1 95.25 90 CYS B N 1
ATOM 3807 C CA . CYS B 1 90 ? 3.967 -14.578 15.352 1 95.25 90 CYS B CA 1
ATOM 3808 C C . CYS B 1 90 ? 3.807 -15.945 16.016 1 95.25 90 CYS B C 1
ATOM 3810 O O . CYS B 1 90 ? 4.613 -16.844 15.781 1 95.25 90 CYS B O 1
ATOM 3812 N N . ASN B 1 91 ? 2.77 -16.062 16.766 1 94.38 91 ASN B N 1
ATOM 3813 C CA . ASN B 1 91 ? 2.512 -17.328 17.438 1 94.38 91 ASN B CA 1
ATOM 3814 C C . ASN B 1 91 ? 2.279 -18.469 16.453 1 94.38 91 ASN B C 1
ATOM 3816 O O . ASN B 1 91 ? 2.789 -19.578 16.625 1 94.38 91 ASN B O 1
ATOM 3820 N N . TYR B 1 92 ? 1.561 -18.219 15.445 1 92.5 92 TYR B N 1
ATOM 3821 C CA . TYR B 1 92 ? 1.211 -19.234 14.461 1 92.5 92 TYR B CA 1
ATOM 3822 C C . TYR B 1 92 ? 2.416 -19.594 13.594 1 92.5 92 TYR B C 1
ATOM 3824 O O . TYR B 1 92 ? 2.641 -20.766 13.289 1 92.5 92 TYR B O 1
ATOM 3832 N N . LEU B 1 93 ? 3.182 -18.562 13.195 1 92.31 93 LEU B N 1
ATOM 3833 C CA . LEU B 1 93 ? 4.246 -18.75 12.219 1 92.31 93 LEU B CA 1
ATOM 3834 C C . LEU B 1 93 ? 5.586 -18.984 12.906 1 92.31 93 LEU B C 1
ATOM 3836 O O . LEU B 1 93 ? 6.598 -19.219 12.242 1 92.31 93 LEU B O 1
ATOM 3840 N N . ASN B 1 94 ? 5.609 -18.906 14.242 1 91.25 94 ASN B N 1
ATOM 3841 C CA . ASN B 1 94 ? 6.781 -19.172 15.07 1 91.25 94 ASN B CA 1
ATOM 3842 C C . ASN B 1 94 ? 7.914 -18.203 14.758 1 91.25 94 ASN B C 1
ATOM 3844 O O . ASN B 1 94 ? 9.031 -18.609 14.453 1 91.25 94 ASN B O 1
ATOM 3848 N N . PHE B 1 95 ? 7.633 -16.953 14.812 1 93.75 95 PHE B N 1
ATOM 3849 C CA . PHE B 1 95 ? 8.594 -15.859 14.711 1 93.75 95 PHE B CA 1
ATOM 3850 C C . PHE B 1 95 ? 8.531 -14.961 15.945 1 93.75 95 PHE B C 1
ATOM 3852 O O . PHE B 1 95 ? 7.535 -14.969 16.672 1 93.75 95 PHE B O 1
ATOM 3859 N N . GLU B 1 96 ? 9.594 -14.312 16.219 1 95.88 96 GLU B N 1
ATOM 3860 C CA . GLU B 1 96 ? 9.664 -13.461 17.406 1 95.88 96 GLU B CA 1
ATOM 3861 C C . GLU B 1 96 ? 8.734 -12.258 17.266 1 95.88 96 GLU B C 1
ATOM 3863 O O . GLU B 1 96 ? 8.055 -11.883 18.219 1 95.88 96 GLU B O 1
ATOM 3868 N N . ASP B 1 97 ? 8.68 -11.656 16.094 1 97.44 97 ASP B N 1
ATOM 3869 C CA . ASP B 1 97 ? 7.848 -10.477 15.891 1 97.44 97 ASP B CA 1
ATOM 3870 C C . ASP B 1 97 ? 7.352 -10.398 14.445 1 97.44 97 ASP B C 1
ATOM 3872 O O . ASP B 1 97 ? 7.82 -11.133 13.578 1 97.44 97 ASP B O 1
ATOM 3876 N N . ALA B 1 98 ? 6.355 -9.523 14.242 1 97.88 98 ALA B N 1
ATOM 3877 C CA . ALA B 1 98 ? 5.707 -9.336 12.953 1 97.88 98 ALA B CA 1
ATOM 3878 C C . ALA B 1 98 ? 5.262 -7.891 12.766 1 97.88 98 ALA B C 1
ATOM 3880 O O . ALA B 1 98 ? 5.008 -7.18 13.742 1 97.88 98 ALA B O 1
ATOM 3881 N N . LEU B 1 99 ? 5.227 -7.5 11.555 1 98.56 99 LEU B N 1
ATOM 3882 C CA . LEU B 1 99 ? 4.785 -6.156 11.195 1 98.56 99 LEU B CA 1
ATOM 3883 C C . LEU B 1 99 ? 3.883 -6.191 9.969 1 98.56 99 LEU B C 1
ATOM 3885 O O . LEU B 1 99 ? 4.293 -6.664 8.906 1 98.56 99 LEU B O 1
ATOM 3889 N N . ILE B 1 100 ? 2.65 -5.691 10.125 1 98.38 100 ILE B N 1
ATOM 3890 C CA . ILE B 1 100 ? 1.687 -5.648 9.031 1 98.38 100 ILE B CA 1
ATOM 3891 C C . ILE B 1 100 ? 1.919 -4.398 8.18 1 98.38 100 ILE B C 1
ATOM 3893 O O . ILE B 1 100 ? 2.152 -3.312 8.719 1 98.38 100 ILE B O 1
ATOM 3897 N N . PHE B 1 101 ? 1.945 -4.551 6.887 1 98.19 101 PHE B N 1
ATOM 3898 C CA . PHE B 1 101 ? 2.094 -3.484 5.902 1 98.19 101 PHE B CA 1
ATOM 3899 C C . PHE B 1 101 ? 0.85 -3.375 5.031 1 98.19 101 PHE B C 1
ATOM 3901 O O . PHE B 1 101 ? -0.044 -4.219 5.105 1 98.19 101 PHE B O 1
ATOM 3908 N N . ASN B 1 102 ? 0.81 -2.334 4.219 1 97.25 102 ASN B N 1
ATOM 3909 C CA . ASN B 1 102 ? -0.325 -2.107 3.33 1 97.25 102 ASN B CA 1
ATOM 3910 C C . ASN B 1 102 ? -0.403 -3.168 2.236 1 97.25 102 ASN B C 1
ATOM 3912 O O . ASN B 1 102 ? -1.489 -3.484 1.748 1 97.25 102 ASN B O 1
ATOM 3916 N N . SER B 1 103 ? 0.697 -3.682 1.787 1 97.75 103 SER B N 1
ATOM 3917 C CA . SER B 1 103 ? 0.774 -4.734 0.78 1 97.75 103 SER B CA 1
ATOM 3918 C C . SER B 1 103 ? 2.104 -5.48 0.86 1 97.75 103 SER B C 1
ATOM 3920 O O . SER B 1 103 ? 3.02 -5.051 1.565 1 97.75 103 SER B O 1
ATOM 3922 N N . GLY B 1 104 ? 2.139 -6.629 0.19 1 98 104 GLY B N 1
ATOM 3923 C CA . GLY B 1 104 ? 3.426 -7.293 0.048 1 98 104 GLY B CA 1
ATOM 3924 C C . GLY B 1 104 ? 4.453 -6.453 -0.689 1 98 104 GLY B C 1
ATOM 3925 O O . GLY B 1 104 ? 5.641 -6.5 -0.371 1 98 104 GLY B O 1
ATOM 3926 N N . TYR B 1 105 ? 4.012 -5.695 -1.69 1 98.31 105 TYR B N 1
ATOM 3927 C CA . TYR B 1 105 ? 4.871 -4.766 -2.416 1 98.31 105 TYR B CA 1
ATOM 3928 C C . TYR B 1 105 ? 5.52 -3.768 -1.464 1 98.31 105 TYR B C 1
ATOM 3930 O O . TYR B 1 105 ? 6.738 -3.572 -1.495 1 98.31 105 TYR B O 1
ATOM 3938 N N . ASP B 1 106 ? 4.762 -3.203 -0.562 1 98.5 106 ASP B N 1
ATOM 3939 C CA . ASP B 1 106 ? 5.25 -2.215 0.396 1 98.5 106 ASP B CA 1
ATOM 3940 C C . ASP B 1 106 ? 6.219 -2.852 1.394 1 98.5 106 ASP B C 1
ATOM 3942 O O . ASP B 1 106 ? 7.18 -2.213 1.825 1 98.5 106 ASP B O 1
ATOM 3946 N N . ALA B 1 107 ? 5.883 -4.051 1.795 1 98.69 107 ALA B N 1
ATOM 3947 C CA . ALA B 1 107 ? 6.785 -4.758 2.699 1 98.69 107 ALA B CA 1
ATOM 3948 C C . ALA B 1 107 ? 8.164 -4.926 2.076 1 98.69 107 ALA B C 1
ATOM 3950 O O . ALA B 1 107 ? 9.18 -4.676 2.727 1 98.69 107 ALA B O 1
ATOM 3951 N N . ASN B 1 108 ? 8.211 -5.312 0.815 1 98.69 108 ASN B N 1
ATOM 3952 C CA . ASN B 1 108 ? 9.477 -5.516 0.12 1 98.69 108 ASN B CA 1
ATOM 3953 C C . ASN B 1 108 ? 10.195 -4.195 -0.133 1 98.69 108 ASN B C 1
ATOM 3955 O O . ASN B 1 108 ? 11.43 -4.148 -0.165 1 98.69 108 ASN B O 1
ATOM 3959 N N . LEU B 1 109 ? 9.43 -3.135 -0.322 1 98.19 109 LEU B N 1
ATOM 3960 C CA . LEU B 1 109 ? 10.062 -1.823 -0.437 1 98.19 109 LEU B CA 1
ATOM 3961 C C . LEU B 1 109 ? 10.734 -1.426 0.874 1 98.19 109 LEU B C 1
ATOM 3963 O O . LEU B 1 109 ? 11.789 -0.787 0.866 1 98.19 109 LEU B O 1
ATOM 3967 N N . ALA B 1 110 ? 10.188 -1.772 1.964 1 98.12 110 ALA B N 1
ATOM 3968 C CA . ALA B 1 110 ? 10.609 -1.286 3.277 1 98.12 110 ALA B CA 1
ATOM 3969 C C . ALA B 1 110 ? 11.797 -2.082 3.805 1 98.12 110 ALA B C 1
ATOM 3971 O O . ALA B 1 110 ? 12.68 -1.529 4.465 1 98.12 110 ALA B O 1
ATOM 3972 N N . VAL B 1 111 ? 11.828 -3.328 3.496 1 98.06 111 VAL B N 1
ATOM 3973 C CA . VAL B 1 111 ? 12.695 -4.254 4.223 1 98.06 111 VAL B CA 1
ATOM 3974 C C . VAL B 1 111 ? 14.156 -3.898 3.975 1 98.06 111 VAL B C 1
ATOM 3976 O O . VAL B 1 111 ? 14.992 -4.016 4.875 1 98.06 111 VAL B O 1
ATOM 3979 N N . PHE B 1 112 ? 14.531 -3.373 2.865 1 97.56 112 PHE B N 1
ATOM 3980 C CA . PHE B 1 112 ? 15.93 -3.143 2.512 1 97.56 112 PHE B CA 1
ATOM 3981 C C . PHE B 1 112 ? 16.422 -1.834 3.111 1 97.56 112 PHE B C 1
ATOM 3983 O O . PHE B 1 112 ? 17.641 -1.584 3.148 1 97.56 112 PHE B O 1
ATOM 3990 N N . ASN B 1 113 ? 15.523 -1.002 3.58 1 95.62 113 ASN B N 1
ATOM 3991 C CA . ASN B 1 113 ? 15.906 0.27 4.184 1 95.62 113 ASN B CA 1
ATOM 3992 C C . ASN B 1 113 ? 16.797 0.067 5.41 1 95.62 113 ASN B C 1
ATOM 3994 O O . ASN B 1 113 ? 17.594 0.936 5.75 1 95.62 113 ASN B O 1
ATOM 3998 N N . ILE B 1 114 ? 16.703 -1.029 6.07 1 95.31 114 ILE B N 1
ATOM 3999 C CA . ILE B 1 114 ? 17.422 -1.255 7.316 1 95.31 114 ILE B CA 1
ATOM 4000 C C . ILE B 1 114 ? 18.906 -1.416 7.027 1 95.31 114 ILE B C 1
ATOM 4002 O O . ILE B 1 114 ? 19.734 -1.328 7.934 1 95.31 114 ILE B O 1
ATOM 4006 N N . PHE B 1 115 ? 19.281 -1.627 5.742 1 95.94 115 PHE B N 1
ATOM 4007 C CA . PHE B 1 115 ? 20.656 -1.864 5.359 1 95.94 115 PHE B CA 1
ATOM 4008 C C . PHE B 1 115 ? 21.297 -0.59 4.82 1 95.94 115 PHE B C 1
ATOM 4010 O O . PHE B 1 115 ? 22.5 -0.562 4.539 1 95.94 115 PHE B O 1
ATOM 4017 N N . LYS B 1 116 ? 20.484 0.442 4.633 1 89.31 116 LYS B N 1
ATOM 4018 C CA . LYS B 1 116 ? 20.984 1.675 4.031 1 89.31 116 LYS B CA 1
ATOM 4019 C C . LYS B 1 116 ? 22.141 2.252 4.844 1 89.31 116 LYS B C 1
ATOM 4021 O O . LYS B 1 116 ? 22.156 2.154 6.074 1 89.31 116 LYS B O 1
ATOM 4026 N N . ASN B 1 117 ? 23.094 2.922 4.152 1 82.94 117 ASN B N 1
ATOM 4027 C CA . ASN B 1 117 ? 24.266 3.582 4.723 1 82.94 117 ASN B CA 1
ATOM 4028 C C . ASN B 1 117 ? 25.219 2.578 5.359 1 82.94 117 ASN B C 1
ATOM 4030 O O . ASN B 1 117 ? 26.016 2.938 6.23 1 82.94 117 ASN B O 1
ATOM 4034 N N . ASN B 1 118 ? 25.125 1.335 5.137 1 88.94 118 ASN B N 1
ATOM 4035 C CA . ASN B 1 118 ? 26.062 0.269 5.508 1 88.94 118 ASN B CA 1
ATOM 4036 C C . ASN B 1 118 ? 26.703 -0.371 4.281 1 88.94 118 ASN B C 1
ATOM 4038 O O . ASN B 1 118 ? 26.234 -0.163 3.156 1 88.94 118 ASN B O 1
ATOM 4042 N N . ASN B 1 119 ? 27.844 -0.931 4.523 1 93.44 119 ASN B N 1
ATOM 4043 C CA . ASN B 1 119 ? 28.516 -1.669 3.453 1 93.44 119 ASN B CA 1
ATOM 4044 C C . ASN B 1 119 ? 27.875 -3.039 3.238 1 93.44 119 ASN B C 1
ATOM 4046 O O . ASN B 1 119 ? 28.281 -4.023 3.852 1 93.44 119 ASN B O 1
ATOM 4050 N N . VAL B 1 120 ? 26.906 -3.066 2.336 1 96.44 120 VAL B N 1
ATOM 4051 C CA . VAL B 1 120 ? 26.078 -4.258 2.141 1 96.44 120 VAL B CA 1
ATOM 4052 C C . VAL B 1 120 ? 26.031 -4.617 0.657 1 96.44 120 VAL B C 1
ATOM 4054 O O . VAL B 1 120 ? 26.016 -3.73 -0.202 1 96.44 120 VAL B O 1
ATOM 4057 N N . VAL B 1 121 ? 26.094 -5.906 0.351 1 97.81 121 VAL B N 1
ATOM 4058 C CA . VAL B 1 121 ? 25.844 -6.426 -0.989 1 97.81 121 VAL B CA 1
ATOM 4059 C C . VAL B 1 121 ? 24.688 -7.414 -0.949 1 97.81 121 VAL B C 1
ATOM 4061 O O . VAL B 1 121 ? 24.672 -8.336 -0.132 1 97.81 121 VAL B O 1
ATOM 4064 N N . ILE B 1 122 ? 23.719 -7.176 -1.792 1 98.62 122 ILE B N 1
ATOM 4065 C CA . ILE B 1 122 ? 22.547 -8.047 -1.874 1 98.62 122 ILE B CA 1
ATOM 4066 C C . ILE B 1 122 ? 22.75 -9.07 -2.988 1 98.62 122 ILE B C 1
ATOM 4068 O O . ILE B 1 122 ? 23.094 -8.719 -4.117 1 98.62 122 ILE B O 1
ATOM 4072 N N . PHE B 1 123 ? 22.609 -10.328 -2.686 1 98.88 123 PHE B N 1
ATOM 4073 C CA . PHE B 1 123 ? 22.609 -11.414 -3.66 1 98.88 123 PHE B CA 1
ATOM 4074 C C . PHE B 1 123 ? 21.188 -11.867 -3.957 1 98.88 123 PHE B C 1
ATOM 4076 O O . PHE B 1 123 ? 20.516 -12.461 -3.102 1 98.88 123 PHE B O 1
ATOM 4083 N N . SER B 1 124 ? 20.734 -11.57 -5.148 1 98.81 124 SER B N 1
ATOM 4084 C CA . SER B 1 124 ? 19.328 -11.719 -5.508 1 98.81 124 SER B CA 1
ATOM 4085 C C . SER B 1 124 ? 19.141 -12.703 -6.652 1 98.81 124 SER B C 1
ATOM 4087 O O . SER B 1 124 ? 19.875 -12.656 -7.645 1 98.81 124 SER B O 1
ATOM 4089 N N . ASP B 1 125 ? 18.172 -13.594 -6.516 1 98.56 125 ASP B N 1
ATOM 4090 C CA . ASP B 1 125 ? 17.828 -14.492 -7.605 1 98.56 125 ASP B CA 1
ATOM 4091 C C . ASP B 1 125 ? 17.375 -13.719 -8.836 1 98.56 125 ASP B C 1
ATOM 4093 O O . ASP B 1 125 ? 16.625 -12.734 -8.727 1 98.56 125 ASP B O 1
ATOM 4097 N N . GLN B 1 126 ? 17.703 -14.234 -9.969 1 96.38 126 GLN B N 1
ATOM 4098 C CA . GLN B 1 126 ? 17.453 -13.586 -11.25 1 96.38 126 GLN B CA 1
ATOM 4099 C C . GLN B 1 126 ? 15.953 -13.414 -11.492 1 96.38 126 GLN B C 1
ATOM 4101 O O . GLN B 1 126 ? 15.531 -12.453 -12.148 1 96.38 126 GLN B O 1
ATOM 4106 N N . GLN B 1 127 ? 15.133 -14.242 -10.914 1 95.38 127 GLN B N 1
ATOM 4107 C CA . GLN B 1 127 ? 13.711 -14.234 -11.242 1 95.38 127 GLN B CA 1
ATOM 4108 C C . GLN B 1 127 ? 12.875 -13.773 -10.047 1 95.38 127 GLN B C 1
ATOM 4110 O O . GLN B 1 127 ? 11.672 -14.031 -9.984 1 95.38 127 GLN B O 1
ATOM 4115 N N . ASN B 1 128 ? 13.539 -13.109 -9.117 1 97.25 128 ASN B N 1
ATOM 4116 C CA . ASN B 1 128 ? 12.797 -12.57 -7.98 1 97.25 128 ASN B CA 1
A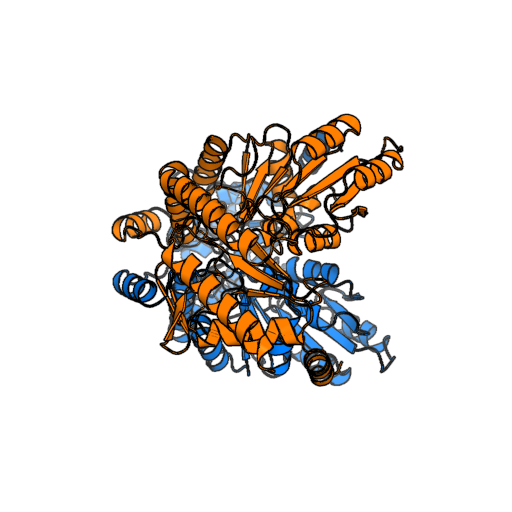TOM 4117 C C . ASN B 1 128 ? 11.672 -11.641 -8.438 1 97.25 128 ASN B C 1
ATOM 4119 O O . ASN B 1 128 ? 11.789 -10.984 -9.469 1 97.25 128 ASN B O 1
ATOM 4123 N N . HIS B 1 129 ? 10.617 -11.641 -7.676 1 96.31 129 HIS B N 1
ATOM 4124 C CA . HIS B 1 129 ? 9.461 -10.789 -7.93 1 96.31 129 HIS B CA 1
ATOM 4125 C C . HIS B 1 129 ? 9.875 -9.328 -8.086 1 96.31 129 HIS B C 1
ATOM 4127 O O . HIS B 1 129 ? 10.82 -8.875 -7.438 1 96.31 129 HIS B O 1
ATOM 4133 N N . ALA B 1 130 ? 9.117 -8.586 -8.859 1 95.38 130 ALA B N 1
ATOM 4134 C CA . ALA B 1 130 ? 9.383 -7.184 -9.18 1 95.38 130 ALA B CA 1
ATOM 4135 C C . ALA B 1 130 ? 9.461 -6.336 -7.914 1 95.38 130 ALA B C 1
ATOM 4137 O O . ALA B 1 130 ? 10.234 -5.375 -7.852 1 95.38 130 ALA B O 1
ATOM 4138 N N . SER B 1 131 ? 8.641 -6.629 -6.883 1 97.5 131 SER B N 1
ATOM 4139 C CA . SER B 1 131 ? 8.648 -5.84 -5.656 1 97.5 131 SER B CA 1
ATOM 4140 C C . SER B 1 131 ? 9.984 -5.953 -4.934 1 97.5 131 SER B C 1
ATOM 4142 O O . SER B 1 131 ? 10.438 -5 -4.293 1 97.5 131 SER B O 1
ATOM 4144 N N . ILE B 1 132 ? 10.617 -7.109 -4.969 1 98.44 132 ILE B N 1
ATOM 4145 C CA . ILE B 1 132 ? 11.953 -7.277 -4.402 1 98.44 132 ILE B CA 1
ATOM 4146 C C . ILE B 1 132 ? 12.953 -6.438 -5.191 1 98.44 132 ILE B C 1
ATOM 4148 O O . ILE B 1 132 ? 13.75 -5.699 -4.609 1 98.44 132 ILE B O 1
ATOM 4152 N N . ILE B 1 133 ? 12.914 -6.562 -6.496 1 97.5 133 ILE B N 1
ATOM 4153 C CA . ILE B 1 133 ? 13.797 -5.816 -7.387 1 97.5 133 ILE B CA 1
ATOM 4154 C C . ILE B 1 133 ? 13.664 -4.32 -7.113 1 97.5 133 ILE B C 1
ATOM 4156 O O . ILE B 1 133 ? 14.672 -3.621 -6.965 1 97.5 133 ILE B O 1
ATOM 4160 N N . ASP B 1 134 ? 12.461 -3.854 -7.043 1 97.81 134 ASP B N 1
ATOM 4161 C CA . ASP B 1 134 ? 12.203 -2.438 -6.801 1 97.81 134 ASP B CA 1
ATOM 4162 C C . ASP B 1 134 ? 12.711 -2.016 -5.422 1 97.81 134 ASP B C 1
ATOM 4164 O O . ASP B 1 134 ? 13.234 -0.912 -5.262 1 97.81 134 ASP B O 1
ATOM 4168 N N . GLY B 1 135 ? 12.438 -2.857 -4.379 1 98.12 135 GLY B N 1
ATOM 4169 C CA . GLY B 1 135 ? 12.969 -2.561 -3.057 1 98.12 135 GLY B CA 1
ATOM 4170 C C . GLY B 1 135 ? 14.477 -2.393 -3.045 1 98.12 135 GLY B C 1
ATOM 4171 O O . GLY B 1 135 ? 15 -1.458 -2.43 1 98.12 135 GLY B O 1
ATOM 4172 N N . ILE B 1 136 ? 15.188 -3.285 -3.725 1 97.94 136 ILE B N 1
ATOM 4173 C CA . ILE B 1 136 ? 16.641 -3.209 -3.814 1 97.94 136 ILE B CA 1
ATOM 4174 C C . ILE B 1 136 ? 17.047 -1.923 -4.531 1 97.94 136 ILE B C 1
ATOM 4176 O O . ILE B 1 136 ? 17.922 -1.188 -4.059 1 97.94 136 ILE B O 1
ATOM 4180 N N . LYS B 1 137 ? 16.406 -1.669 -5.621 1 96.56 137 LYS B N 1
ATOM 4181 C CA . LYS B 1 137 ? 16.719 -0.472 -6.398 1 96.56 137 LYS B CA 1
ATOM 4182 C C . LYS B 1 137 ? 16.5 0.792 -5.574 1 96.56 137 LYS B C 1
ATOM 4184 O O . LYS B 1 137 ? 17.344 1.692 -5.57 1 96.56 137 LYS B O 1
ATOM 4189 N N . LEU B 1 138 ? 15.398 0.868 -4.93 1 96.25 138 LEU B N 1
ATOM 4190 C CA . LEU B 1 138 ? 15.039 2.037 -4.137 1 96.25 138 LEU B CA 1
ATOM 4191 C C . LEU B 1 138 ? 16.031 2.252 -3.004 1 96.25 138 LEU B C 1
ATOM 4193 O O . LEU B 1 138 ? 16.312 3.393 -2.627 1 96.25 138 LEU B O 1
ATOM 4197 N N . SER B 1 139 ? 16.547 1.222 -2.443 1 94.81 139 SER B N 1
ATOM 4198 C CA . SER B 1 139 ? 17.484 1.318 -1.334 1 94.81 139 SER B CA 1
ATOM 4199 C C . SER B 1 139 ? 18.828 1.851 -1.801 1 94.81 139 SER B C 1
ATOM 4201 O O . SER B 1 139 ? 19.609 2.379 -1.001 1 94.81 139 SER B O 1
ATOM 4203 N N . GLY B 1 140 ? 19.188 1.671 -3.064 1 94.25 140 GLY B N 1
ATOM 4204 C CA . GLY B 1 140 ? 20.469 2.096 -3.607 1 94.25 140 GLY B CA 1
ATOM 4205 C C . GLY B 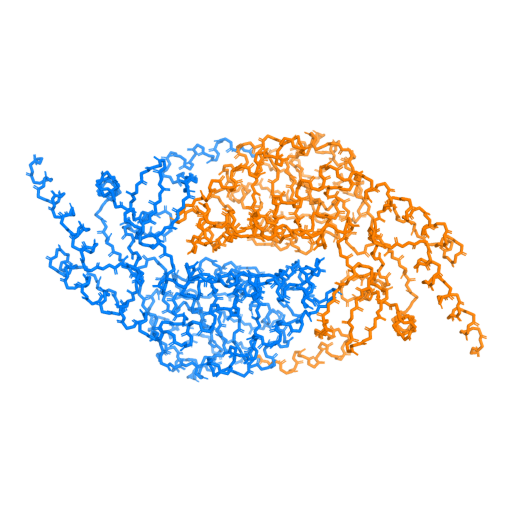1 140 ? 21.594 1.153 -3.262 1 94.25 140 GLY B C 1
ATOM 4206 O O . GLY B 1 140 ? 22.766 1.456 -3.527 1 94.25 140 GLY B O 1
ATOM 4207 N N . LEU B 1 141 ? 21.281 0.002 -2.705 1 95.94 141 LEU B N 1
ATOM 4208 C CA . LEU B 1 141 ? 22.312 -0.951 -2.285 1 95.94 141 LEU B CA 1
ATOM 4209 C C . LEU B 1 141 ? 22.922 -1.653 -3.49 1 95.94 141 LEU B C 1
ATOM 4211 O O . LEU B 1 141 ? 22.266 -1.803 -4.527 1 95.94 141 LEU B O 1
ATOM 4215 N N . SER B 1 142 ? 24.188 -2.023 -3.34 1 96.69 142 SER B N 1
ATOM 4216 C CA . SER B 1 142 ? 24.828 -2.865 -4.355 1 96.69 142 SER B CA 1
ATOM 4217 C C . SER B 1 142 ? 24.156 -4.238 -4.418 1 96.69 142 SER B C 1
ATOM 4219 O O . SER B 1 142 ? 23.688 -4.754 -3.402 1 96.69 142 SER B O 1
ATOM 4221 N N . LYS B 1 143 ? 24.109 -4.77 -5.625 1 98.06 143 LYS B N 1
ATOM 4222 C CA . LYS B 1 143 ? 23.484 -6.082 -5.762 1 98.06 143 LYS B CA 1
ATOM 4223 C C . LY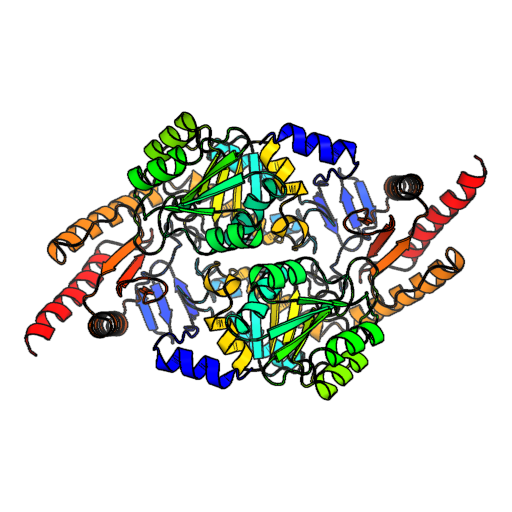S B 1 143 ? 24.25 -6.945 -6.77 1 98.06 143 LYS B C 1
ATOM 4225 O O . LYS B 1 143 ? 24.953 -6.426 -7.637 1 98.06 143 LYS B O 1
ATOM 4230 N N . VAL B 1 144 ? 24.234 -8.164 -6.582 1 98.56 144 VAL B N 1
ATOM 4231 C CA . VAL B 1 144 ? 24.688 -9.211 -7.492 1 98.56 144 VAL B CA 1
ATOM 4232 C C . VAL B 1 144 ? 23.516 -10.148 -7.824 1 98.56 144 VAL B C 1
ATOM 4234 O O . VAL B 1 144 ? 22.828 -10.633 -6.922 1 98.56 144 VAL B O 1
ATOM 4237 N N . ILE B 1 145 ? 23.297 -10.297 -9.102 1 98.62 145 ILE B N 1
ATOM 4238 C CA . ILE B 1 145 ? 22.25 -11.203 -9.539 1 98.62 145 ILE B CA 1
ATOM 4239 C C . ILE B 1 145 ? 22.844 -12.586 -9.828 1 98.62 145 ILE B C 1
ATOM 4241 O O . ILE B 1 145 ? 23.797 -12.703 -10.594 1 98.62 145 ILE B O 1
ATOM 4245 N N . TYR B 1 146 ? 22.359 -13.57 -9.133 1 98.69 146 TYR B N 1
ATOM 4246 C CA . TYR B 1 146 ? 22.781 -14.922 -9.477 1 98.69 146 TYR B CA 1
ATOM 4247 C C . TYR B 1 146 ? 21.719 -15.617 -10.328 1 98.69 146 TYR B C 1
ATOM 4249 O O . TYR B 1 146 ? 20.547 -15.234 -10.305 1 98.69 146 TYR B O 1
ATOM 4257 N N . GLN B 1 147 ? 22.156 -16.609 -11.102 1 98.06 147 GLN B N 1
ATOM 4258 C CA . GLN B 1 147 ? 21.281 -17.328 -12.023 1 98.06 147 GLN B CA 1
ATOM 4259 C C . GLN B 1 147 ? 20.141 -18.016 -11.273 1 98.06 147 GLN B C 1
ATOM 4261 O O . GLN B 1 147 ? 20.344 -18.562 -10.188 1 98.06 147 GLN B O 1
ATOM 4266 N N . HIS B 1 148 ? 18.969 -18.031 -11.859 1 96.69 148 HIS B N 1
ATOM 4267 C CA . HIS B 1 148 ? 17.75 -18.547 -11.242 1 96.69 148 HIS B CA 1
ATOM 4268 C C . HIS B 1 148 ? 17.953 -19.938 -10.688 1 96.69 148 HIS B C 1
ATOM 4270 O O . HIS B 1 148 ? 18.25 -20.875 -11.438 1 96.69 148 HIS B O 1
ATOM 4276 N N . LEU B 1 149 ? 17.781 -20.078 -9.398 1 97.31 149 LEU B N 1
ATOM 4277 C CA . LEU B 1 149 ? 17.828 -21.328 -8.641 1 97.31 149 LEU B CA 1
ATOM 4278 C C . LEU B 1 149 ? 19.188 -22.016 -8.805 1 97.31 149 LEU B C 1
ATOM 4280 O O . LEU B 1 149 ? 19.297 -23.219 -8.609 1 97.31 149 LEU B O 1
ATOM 4284 N N . ASN B 1 150 ? 20.156 -21.312 -9.211 1 98.5 150 ASN B N 1
ATOM 4285 C CA . ASN B 1 150 ? 21.5 -21.844 -9.336 1 98.5 150 ASN B CA 1
ATOM 4286 C C . ASN B 1 150 ? 22.344 -21.5 -8.109 1 98.5 150 ASN B C 1
ATOM 4288 O O . ASN B 1 150 ? 23.047 -20.484 -8.094 1 98.5 150 ASN B O 1
ATOM 4292 N N . TYR B 1 151 ? 22.359 -22.391 -7.207 1 98.56 151 TYR B N 1
ATOM 4293 C CA . TYR B 1 151 ? 22.969 -22.125 -5.91 1 98.56 151 TYR B CA 1
ATOM 4294 C C . TYR B 1 151 ? 24.484 -22.234 -5.992 1 98.56 151 TYR B C 1
ATOM 4296 O O . TYR B 1 151 ? 25.203 -21.656 -5.164 1 98.56 151 TYR B O 1
ATOM 4304 N N . ASP B 1 152 ? 24.984 -23 -6.969 1 98.62 152 ASP B N 1
ATOM 4305 C CA . ASP B 1 152 ? 26.438 -23 -7.207 1 98.62 152 ASP B CA 1
ATOM 4306 C C . ASP B 1 152 ? 26.891 -21.625 -7.699 1 98.62 152 ASP B C 1
ATOM 4308 O O . ASP B 1 152 ? 27.953 -21.141 -7.293 1 98.62 152 ASP B O 1
ATOM 4312 N N . ASP B 1 153 ? 26.109 -21.078 -8.562 1 98.81 153 ASP B N 1
ATOM 4313 C CA . ASP B 1 153 ? 26.391 -19.719 -9.023 1 98.81 153 ASP B CA 1
ATOM 4314 C C . ASP B 1 153 ? 26.344 -18.734 -7.859 1 98.81 153 ASP B C 1
ATOM 4316 O O . ASP B 1 153 ? 27.234 -17.891 -7.711 1 98.81 153 ASP B O 1
ATOM 4320 N N . LEU B 1 154 ? 25.312 -18.812 -7.035 1 98.88 154 LEU B N 1
ATOM 4321 C CA . LEU B 1 154 ? 25.203 -17.984 -5.84 1 98.88 154 LEU B CA 1
ATOM 4322 C C . LEU B 1 154 ? 26.438 -18.125 -4.961 1 98.88 154 LEU B C 1
ATOM 4324 O O . LEU B 1 154 ? 27.031 -17.125 -4.543 1 98.88 154 LEU B O 1
ATOM 4328 N N . GLU B 1 155 ? 26.781 -19.328 -4.734 1 98.75 155 GLU B N 1
ATOM 4329 C CA . GLU B 1 155 ? 27.922 -19.562 -3.865 1 98.75 155 GLU B CA 1
ATOM 4330 C C . GLU B 1 155 ? 29.203 -18.969 -4.461 1 98.75 155 GLU B C 1
ATOM 4332 O O . GLU B 1 155 ? 30.047 -18.438 -3.732 1 98.75 155 GLU B O 1
ATOM 4337 N N . SER B 1 156 ? 29.391 -19.156 -5.742 1 98.69 156 SER B N 1
ATOM 4338 C CA . SER B 1 156 ? 30.547 -18.578 -6.406 1 98.69 156 SER B CA 1
ATOM 4339 C C . SER B 1 156 ? 30.625 -17.062 -6.18 1 98.69 156 SER B C 1
ATOM 4341 O O . SER B 1 156 ? 31.703 -16.516 -5.934 1 98.69 156 SER B O 1
ATOM 4343 N N . HIS B 1 157 ? 29.5 -16.375 -6.336 1 98.56 157 HIS B N 1
ATOM 4344 C CA . HIS B 1 157 ? 29.438 -14.945 -6.102 1 98.56 157 HIS B CA 1
ATOM 4345 C C . HIS B 1 157 ? 29.75 -14.609 -4.645 1 98.56 157 HIS B C 1
ATOM 4347 O O . HIS B 1 157 ? 30.469 -13.648 -4.359 1 98.56 157 HIS B O 1
ATOM 4353 N N . LEU B 1 158 ? 29.188 -15.367 -3.73 1 98.44 158 LEU B N 1
ATOM 4354 C CA . LEU B 1 158 ? 29.422 -15.156 -2.307 1 98.44 158 LEU B CA 1
ATOM 4355 C C . LEU B 1 158 ? 30.906 -15.289 -1.982 1 98.44 158 LEU B C 1
ATOM 4357 O O . LEU B 1 158 ? 31.469 -14.469 -1.247 1 98.44 158 LEU B O 1
ATOM 4361 N N . ALA B 1 159 ? 31.531 -16.297 -2.539 1 97.81 159 ALA B N 1
ATOM 4362 C CA . ALA B 1 159 ? 32.938 -16.609 -2.268 1 97.81 159 ALA B CA 1
ATOM 4363 C C . ALA B 1 159 ? 33.844 -15.5 -2.775 1 97.81 159 ALA B C 1
ATOM 4365 O O . ALA B 1 159 ? 34.938 -15.297 -2.242 1 97.81 159 ALA B O 1
ATOM 4366 N N . ARG B 1 160 ? 33.438 -14.789 -3.725 1 96.69 160 ARG B N 1
ATOM 4367 C CA . ARG B 1 160 ? 34.219 -13.719 -4.312 1 96.69 160 ARG B CA 1
ATOM 4368 C C . ARG B 1 160 ? 34.25 -12.484 -3.41 1 96.69 160 ARG B C 1
ATOM 4370 O O . ARG B 1 160 ? 35.125 -11.633 -3.529 1 96.69 160 ARG B O 1
ATOM 4377 N N . HIS B 1 161 ? 33.25 -12.352 -2.6 1 94.88 161 HIS B N 1
ATOM 4378 C CA . HIS B 1 161 ? 33.156 -11.219 -1.687 1 94.88 161 HIS B CA 1
ATOM 4379 C C . HIS B 1 161 ? 33.781 -11.555 -0.333 1 94.88 161 HIS B C 1
ATOM 4381 O O . HIS B 1 161 ? 33.062 -11.875 0.619 1 94.88 161 HIS B O 1
ATOM 4387 N N . THR B 1 162 ? 35.094 -11.297 -0.134 1 91.81 162 THR B N 1
ATOM 4388 C CA . THR B 1 162 ? 35.844 -11.789 1.018 1 91.81 162 THR B CA 1
ATOM 4389 C C . THR B 1 162 ? 36.031 -10.672 2.039 1 91.81 162 THR B C 1
ATOM 4391 O O . THR B 1 162 ? 36.469 -10.93 3.162 1 91.81 162 THR B O 1
ATOM 4394 N N . ASN B 1 163 ? 35.719 -9.484 1.641 1 93 163 ASN B N 1
ATOM 4395 C CA . ASN B 1 163 ? 35.875 -8.367 2.572 1 93 163 ASN B CA 1
ATOM 4396 C C . ASN B 1 163 ? 34.969 -8.531 3.799 1 93 163 ASN B C 1
ATOM 4398 O O . ASN B 1 163 ? 33.75 -8.492 3.688 1 93 163 ASN B O 1
ATOM 4402 N N . PRO B 1 164 ? 35.562 -8.656 4.938 1 89.75 164 PRO B N 1
ATOM 4403 C CA . PRO B 1 164 ? 34.781 -8.906 6.148 1 89.75 164 PRO B CA 1
ATOM 4404 C C . PRO B 1 164 ? 33.938 -7.715 6.555 1 89.75 164 PRO B C 1
ATOM 4406 O O . PRO B 1 164 ? 33 -7.859 7.367 1 89.75 164 PRO B O 1
ATOM 4409 N N . ASP B 1 165 ? 34.219 -6.594 6.012 1 91.06 165 ASP B N 1
ATOM 4410 C CA . ASP B 1 165 ? 33.469 -5.387 6.359 1 91.06 165 ASP B CA 1
ATOM 4411 C C . ASP B 1 165 ? 32.188 -5.273 5.527 1 91.06 165 ASP B C 1
ATOM 4413 O O . ASP B 1 165 ? 31.375 -4.387 5.766 1 91.06 165 ASP B O 1
ATOM 4417 N N . VAL B 1 166 ? 32.062 -6.172 4.637 1 94.19 166 VAL B N 1
ATOM 4418 C CA . VAL B 1 166 ? 30.875 -6.148 3.783 1 94.19 166 VAL B CA 1
ATOM 4419 C C . VAL B 1 166 ? 29.844 -7.145 4.305 1 94.19 166 VAL B C 1
ATOM 4421 O O . VAL B 1 166 ? 30.141 -8.328 4.469 1 94.19 166 VAL B O 1
ATOM 4424 N N . GLN B 1 167 ? 28.672 -6.645 4.641 1 95.94 167 GLN B N 1
ATOM 4425 C CA . GLN B 1 167 ? 27.562 -7.52 5.004 1 95.94 167 GLN B CA 1
ATOM 4426 C C . GLN B 1 167 ? 26.891 -8.109 3.766 1 95.94 167 GLN B C 1
ATOM 4428 O O . GLN B 1 167 ? 26.5 -7.379 2.859 1 95.94 167 GLN B O 1
ATOM 4433 N N . LYS B 1 168 ? 26.844 -9.438 3.723 1 97.88 168 LYS B N 1
ATOM 4434 C CA . LYS B 1 168 ? 26.172 -10.133 2.633 1 97.88 168 LYS B CA 1
ATOM 4435 C C . LYS B 1 168 ? 24.703 -10.406 2.979 1 97.88 168 LYS B C 1
ATOM 4437 O O . LYS B 1 168 ? 24.391 -10.758 4.113 1 97.88 168 LYS B O 1
ATOM 4442 N N . VAL B 1 169 ? 23.797 -10.141 2.018 1 98.44 169 VAL B N 1
ATOM 4443 C CA . VAL B 1 169 ? 22.375 -10.422 2.158 1 98.44 169 VAL B CA 1
ATOM 4444 C C . VAL B 1 169 ? 21.891 -11.273 0.983 1 98.44 169 VAL B C 1
ATOM 4446 O O . VAL B 1 169 ? 22.078 -10.898 -0.177 1 98.44 169 VAL B O 1
ATOM 4449 N N . ILE B 1 170 ? 21.344 -12.438 1.281 1 98.62 170 ILE B N 1
ATOM 4450 C CA . ILE B 1 170 ? 20.734 -13.289 0.264 1 98.62 170 ILE B CA 1
ATOM 4451 C C . ILE B 1 170 ? 19.219 -13.086 0.265 1 98.62 170 ILE B C 1
ATOM 4453 O O . ILE B 1 170 ? 18.578 -13.102 1.323 1 98.62 170 ILE B O 1
ATOM 4457 N N . VAL B 1 171 ? 18.641 -12.844 -0.939 1 98.75 171 VAL B N 1
ATOM 4458 C CA . VAL B 1 171 ? 17.188 -12.672 -1.019 1 98.75 171 VAL B CA 1
ATOM 4459 C C . VAL B 1 171 ? 16.625 -13.547 -2.139 1 98.75 171 VAL B C 1
ATOM 4461 O O . VAL B 1 171 ? 17.234 -13.664 -3.207 1 98.75 171 VAL B O 1
ATOM 4464 N N . SER B 1 172 ? 15.492 -14.188 -1.874 1 98.12 172 SER B N 1
ATOM 4465 C CA . SER B 1 172 ? 14.82 -15.031 -2.865 1 98.12 172 SER B CA 1
ATOM 4466 C C . SER B 1 172 ? 13.328 -15.133 -2.58 1 98.12 172 SER B C 1
ATOM 4468 O O . SER B 1 172 ? 12.906 -15.07 -1.424 1 98.12 172 SER B O 1
ATOM 4470 N N . ASP B 1 173 ? 12.602 -15.266 -3.645 1 97.56 173 ASP B N 1
ATOM 4471 C CA . ASP B 1 173 ? 11.258 -15.812 -3.48 1 97.56 173 ASP B CA 1
ATOM 4472 C C . ASP B 1 173 ? 11.305 -17.25 -2.979 1 97.56 173 ASP B C 1
ATOM 4474 O O . ASP B 1 173 ? 12.234 -18 -3.295 1 97.56 173 ASP B O 1
ATOM 4478 N N . SER B 1 174 ? 10.297 -17.625 -2.156 1 96.38 174 SER B N 1
ATOM 4479 C CA . SER B 1 174 ? 10.156 -19.031 -1.793 1 96.38 174 SER B CA 1
ATOM 4480 C C . SER B 1 174 ? 9.555 -19.828 -2.938 1 96.38 174 SER B C 1
ATOM 4482 O O . SER B 1 174 ? 9.984 -20.969 -3.199 1 96.38 174 SER B O 1
ATOM 4484 N N . VAL B 1 175 ? 8.5 -19.328 -3.514 1 96.62 175 VAL B N 1
ATOM 4485 C CA . VAL B 1 175 ? 7.852 -19.844 -4.715 1 96.62 175 VAL B CA 1
ATOM 4486 C C . VAL B 1 175 ? 7.773 -18.75 -5.773 1 96.62 175 VAL B C 1
ATOM 4488 O O . VAL B 1 175 ? 7.324 -17.641 -5.488 1 96.62 175 VAL B O 1
ATOM 4491 N N . PHE B 1 176 ? 8.273 -19.078 -6.934 1 95.5 176 PHE B N 1
ATOM 4492 C CA . PHE B 1 176 ? 8.32 -18.078 -7.992 1 95.5 176 PHE B CA 1
ATOM 4493 C C . PHE B 1 176 ? 6.992 -18.016 -8.742 1 95.5 176 PHE B C 1
ATOM 4495 O O . PHE B 1 176 ? 6.473 -19.047 -9.172 1 95.5 176 PHE B O 1
ATOM 4502 N N . SER B 1 177 ? 6.449 -16.859 -8.945 1 92.88 177 SER B N 1
ATOM 4503 C CA . SER B 1 177 ? 5.062 -16.594 -9.32 1 92.88 177 SER B CA 1
ATOM 4504 C C . SER B 1 177 ? 4.805 -16.984 -10.773 1 92.88 177 SER B C 1
ATOM 4506 O O . SER B 1 177 ? 3.654 -17.203 -11.164 1 92.88 177 SER B O 1
ATOM 4508 N N . THR B 1 178 ? 5.777 -17.062 -11.625 1 89.5 178 THR B N 1
ATOM 4509 C CA . THR B 1 178 ? 5.555 -17.219 -13.055 1 89.5 178 THR B CA 1
ATOM 4510 C C . THR B 1 178 ? 5.539 -18.703 -13.438 1 89.5 178 THR B C 1
ATOM 4512 O O . THR B 1 178 ? 4.871 -19.094 -14.398 1 89.5 178 THR B O 1
ATOM 4515 N N . ASN B 1 179 ? 6.262 -19.516 -12.617 1 91.56 179 ASN B N 1
ATOM 4516 C CA . ASN B 1 179 ? 6.375 -20.906 -13.039 1 91.56 179 ASN B CA 1
ATOM 4517 C C . ASN B 1 179 ? 6.168 -21.859 -11.875 1 91.56 179 ASN B C 1
ATOM 4519 O O . ASN B 1 179 ? 6.16 -23.078 -12.055 1 91.56 179 ASN B O 1
ATOM 4523 N N . GLY B 1 180 ? 6.051 -21.344 -10.75 1 93.94 180 GLY B N 1
ATOM 4524 C CA . GLY B 1 180 ? 5.711 -22.172 -9.602 1 93.94 180 GLY B CA 1
ATOM 4525 C C . GLY B 1 180 ? 6.906 -22.906 -9.031 1 93.94 180 GLY B C 1
ATOM 4526 O O . GLY B 1 180 ? 6.762 -23.703 -8.094 1 93.94 180 GLY B O 1
ATOM 4527 N N . THR B 1 181 ? 8.094 -22.672 -9.516 1 94.19 181 THR B N 1
ATOM 4528 C CA . THR B 1 181 ? 9.289 -23.312 -8.977 1 94.19 181 THR B CA 1
ATOM 4529 C C . THR B 1 181 ? 9.547 -22.859 -7.547 1 94.19 181 THR B C 1
ATOM 4531 O O . THR B 1 181 ? 9.156 -21.75 -7.164 1 94.19 181 THR B O 1
ATOM 4534 N N . LYS B 1 182 ? 10.172 -23.734 -6.754 1 94.81 182 LYS B N 1
ATOM 4535 C CA . LYS B 1 182 ? 10.445 -23.453 -5.344 1 94.81 182 LYS B CA 1
ATOM 4536 C C . LYS B 1 182 ? 11.938 -23.25 -5.102 1 94.81 182 LYS B C 1
ATOM 4538 O O . LYS B 1 182 ? 12.766 -23.969 -5.672 1 94.81 182 LYS B O 1
ATOM 4543 N N . ALA B 1 183 ? 12.227 -22.266 -4.316 1 95.69 183 ALA B N 1
ATOM 4544 C CA . ALA B 1 183 ? 13.609 -22.109 -3.85 1 95.69 183 ALA B CA 1
ATOM 4545 C C . ALA B 1 183 ? 13.992 -23.25 -2.902 1 95.69 183 ALA B C 1
ATOM 4547 O O . ALA B 1 183 ? 13.141 -23.766 -2.166 1 95.69 183 ALA B O 1
ATOM 4548 N N . ASP B 1 184 ? 15.234 -23.703 -2.949 1 94.75 184 ASP B N 1
ATOM 4549 C CA . ASP B 1 184 ? 15.781 -24.625 -1.959 1 94.75 184 ASP B CA 1
ATOM 4550 C C . ASP B 1 184 ? 16.203 -23.891 -0.693 1 94.75 184 ASP B C 1
ATOM 4552 O O . ASP B 1 184 ? 17.375 -23.547 -0.536 1 94.75 184 ASP B O 1
ATOM 4556 N N . ILE B 1 185 ? 15.297 -23.75 0.241 1 95.06 185 ILE B N 1
ATOM 4557 C CA . ILE B 1 185 ? 15.5 -22.938 1.435 1 95.06 185 ILE B CA 1
ATOM 4558 C C . ILE B 1 185 ? 16.625 -23.531 2.283 1 95.06 185 ILE B C 1
ATOM 4560 O O . ILE B 1 185 ? 17.406 -22.797 2.895 1 95.06 185 ILE B O 1
ATOM 4564 N N . ASN B 1 186 ? 16.688 -24.844 2.334 1 93.88 186 ASN B N 1
ATOM 4565 C CA . ASN B 1 186 ? 17.75 -25.5 3.09 1 93.88 186 ASN B CA 1
ATOM 4566 C C . ASN B 1 186 ? 19.125 -25.109 2.557 1 93.88 186 ASN B C 1
ATOM 4568 O O . ASN B 1 186 ? 20.031 -24.812 3.334 1 93.88 186 ASN B O 1
ATOM 4572 N N . ARG B 1 187 ? 19.25 -25.203 1.276 1 95.69 187 ARG B N 1
ATOM 4573 C CA . ARG B 1 187 ? 20.516 -24.812 0.66 1 95.69 187 ARG B CA 1
ATOM 4574 C C . ARG B 1 187 ? 20.812 -23.344 0.924 1 95.69 187 ARG B C 1
ATOM 4576 O O . ARG B 1 187 ? 21.969 -22.984 1.188 1 95.69 187 ARG B O 1
ATOM 4583 N N . LEU B 1 188 ? 19.844 -22.5 0.845 1 97.06 188 LEU B N 1
ATOM 4584 C CA . LEU B 1 188 ? 20.031 -21.078 1.112 1 97.06 188 LEU B CA 1
ATOM 4585 C C . LEU B 1 188 ? 20.469 -20.844 2.555 1 97.06 188 LEU B C 1
ATOM 4587 O O . LEU B 1 188 ? 21.328 -20.016 2.82 1 97.06 188 LEU B O 1
ATOM 4591 N N . VAL B 1 189 ? 19.828 -21.531 3.502 1 95.75 189 VAL B N 1
ATOM 4592 C CA . VAL B 1 189 ? 20.188 -21.438 4.914 1 95.75 189 VAL B CA 1
ATOM 4593 C C . VAL B 1 189 ? 21.641 -21.859 5.121 1 95.75 189 VAL B C 1
ATOM 4595 O O . VAL B 1 189 ? 22.391 -21.219 5.855 1 95.75 189 VAL B O 1
ATOM 4598 N N . HIS B 1 190 ? 21.984 -22.969 4.484 1 96.69 190 HIS B N 1
ATOM 4599 C CA . HIS B 1 190 ? 23.359 -23.438 4.57 1 96.69 190 HIS B CA 1
ATOM 4600 C C . HIS B 1 190 ? 24.344 -22.391 4.082 1 96.69 190 HIS B C 1
ATOM 4602 O O . HIS B 1 190 ? 25.359 -22.125 4.738 1 96.69 190 HIS B O 1
ATOM 4608 N N . LEU B 1 191 ? 24.062 -21.812 2.977 1 97.69 191 LEU B N 1
ATOM 4609 C CA . LEU B 1 191 ? 24.938 -20.797 2.402 1 97.69 191 LEU B CA 1
ATOM 4610 C C . LEU B 1 191 ? 25 -19.562 3.297 1 97.69 191 LEU B C 1
ATOM 4612 O O . LEU B 1 191 ? 26.062 -18.953 3.467 1 97.69 191 LEU B O 1
ATOM 4616 N N . LYS B 1 192 ? 23.844 -19.156 3.842 1 96.69 192 LYS B N 1
ATOM 4617 C CA . LYS B 1 192 ? 23.812 -18.031 4.766 1 96.69 192 LYS B CA 1
ATOM 4618 C C . LYS B 1 192 ? 24.75 -18.25 5.945 1 96.69 192 LYS B C 1
ATOM 4620 O O . LYS B 1 192 ? 25.469 -17.344 6.352 1 96.69 192 LYS B O 1
ATOM 4625 N N . GLN B 1 193 ? 24.719 -19.438 6.496 1 96.19 193 GLN B N 1
ATOM 4626 C CA . GLN B 1 193 ? 25.547 -19.766 7.645 1 96.19 193 GLN B CA 1
ATOM 4627 C C . GLN B 1 193 ? 27.031 -19.797 7.258 1 96.19 193 GLN B C 1
ATOM 4629 O O . GLN B 1 193 ? 27.875 -19.25 7.969 1 96.19 193 GLN B O 1
ATOM 4634 N N . ARG B 1 194 ? 27.312 -20.453 6.176 1 96.81 194 ARG B N 1
ATOM 4635 C CA . ARG B 1 194 ? 28.688 -20.609 5.719 1 96.81 194 ARG B CA 1
ATOM 4636 C C . ARG B 1 194 ? 29.328 -19.25 5.438 1 96.81 194 ARG B C 1
ATOM 4638 O O . ARG B 1 194 ? 30.516 -19.062 5.711 1 96.81 194 ARG B O 1
ATOM 4645 N N . TYR B 1 195 ? 28.578 -18.297 4.969 1 97.5 195 TYR B N 1
ATOM 4646 C CA . TYR B 1 195 ? 29.172 -17.047 4.508 1 97.5 195 TYR B CA 1
ATOM 4647 C C . TYR B 1 195 ? 28.734 -15.883 5.395 1 97.5 195 TYR B C 1
ATOM 4649 O O . TYR B 1 195 ? 28.922 -14.719 5.035 1 97.5 195 TYR B O 1
ATOM 4657 N N . ASN B 1 196 ? 28.109 -16.188 6.527 1 95.25 196 ASN B N 1
ATOM 4658 C CA . ASN B 1 196 ? 27.656 -15.188 7.492 1 95.25 196 ASN B CA 1
ATOM 4659 C C . ASN B 1 196 ? 26.797 -14.117 6.828 1 95.25 196 ASN B C 1
ATOM 4661 O O . ASN B 1 196 ? 27.078 -12.922 6.961 1 95.25 196 ASN B O 1
ATOM 4665 N N . ALA B 1 197 ? 25.797 -14.57 6.09 1 97.06 197 ALA B N 1
ATOM 4666 C CA . ALA B 1 197 ? 24.891 -13.68 5.375 1 97.06 197 ALA B CA 1
ATOM 4667 C C . ALA B 1 197 ? 23.547 -13.57 6.109 1 97.06 197 ALA B C 1
ATOM 4669 O O . ALA B 1 197 ? 23.25 -14.375 6.992 1 97.06 197 ALA B O 1
ATOM 4670 N N . ILE B 1 198 ? 22.844 -12.523 5.875 1 97.31 198 ILE B N 1
ATOM 4671 C CA . ILE B 1 198 ? 21.438 -12.398 6.242 1 97.31 198 ILE B CA 1
ATOM 4672 C C . ILE B 1 198 ? 20.547 -12.992 5.145 1 97.31 198 ILE B C 1
ATOM 4674 O O . ILE B 1 198 ? 20.812 -12.805 3.955 1 97.31 198 ILE B O 1
ATOM 4678 N N . LEU B 1 199 ? 19.562 -13.75 5.539 1 97.75 199 LEU B N 1
ATOM 4679 C CA . LEU B 1 199 ? 18.672 -14.391 4.574 1 97.75 199 LEU B CA 1
ATOM 4680 C C . LEU B 1 199 ? 17.266 -13.789 4.637 1 97.75 199 LEU B C 1
ATOM 4682 O O . LEU B 1 199 ? 16.641 -13.781 5.695 1 97.75 199 LEU B O 1
ATOM 4686 N N . ILE B 1 200 ? 16.781 -13.273 3.49 1 98.25 200 ILE B N 1
ATOM 4687 C CA . ILE B 1 200 ? 15.438 -12.758 3.314 1 98.25 200 ILE B CA 1
ATOM 4688 C C . ILE B 1 200 ? 14.664 -13.641 2.34 1 98.25 200 ILE B C 1
ATOM 4690 O O . ILE B 1 200 ? 15.125 -13.891 1.223 1 98.25 200 ILE B O 1
ATOM 4694 N N . ILE B 1 201 ? 13.516 -14.102 2.75 1 97.69 201 ILE B N 1
ATOM 4695 C CA . ILE B 1 201 ? 12.672 -14.938 1.895 1 97.69 201 ILE B CA 1
ATOM 4696 C C . ILE B 1 201 ? 11.305 -14.281 1.726 1 97.69 201 ILE B C 1
ATOM 4698 O O . ILE B 1 201 ? 10.625 -13.984 2.713 1 97.69 201 ILE B O 1
ATOM 4702 N N . ASP B 1 202 ? 10.93 -14.008 0.494 1 97.75 202 ASP B N 1
ATOM 4703 C CA . ASP B 1 202 ? 9.547 -13.625 0.218 1 97.75 202 ASP B CA 1
ATOM 4704 C C . ASP B 1 202 ? 8.648 -14.852 0.098 1 97.75 202 ASP B C 1
ATOM 4706 O O . ASP B 1 202 ? 8.766 -15.625 -0.855 1 97.75 202 ASP B O 1
ATOM 4710 N N . ALA B 1 203 ? 7.727 -14.922 0.999 1 96.62 203 ALA B N 1
ATOM 4711 C CA . ALA B 1 203 ? 6.879 -16.109 1.09 1 96.62 203 ALA B CA 1
ATOM 4712 C C . ALA B 1 203 ? 5.48 -15.828 0.553 1 96.62 203 ALA B C 1
ATOM 4714 O O . ALA B 1 203 ? 4.516 -16.5 0.931 1 96.62 203 ALA B O 1
ATOM 4715 N N . SER B 1 204 ? 5.281 -14.859 -0.316 1 96.75 204 SER B N 1
ATOM 4716 C CA . SER B 1 204 ? 3.973 -14.406 -0.773 1 96.75 204 SER B CA 1
ATOM 4717 C C . SER B 1 204 ? 3.182 -15.547 -1.401 1 96.75 204 SER B C 1
ATOM 4719 O O . SER B 1 204 ? 1.963 -15.625 -1.238 1 96.75 204 SER B O 1
ATOM 4721 N N . HIS B 1 205 ? 3.855 -16.422 -2.1 1 96.56 205 HIS B N 1
ATOM 4722 C CA . HIS B 1 205 ? 3.158 -17.5 -2.795 1 96.56 205 HIS B CA 1
ATOM 4723 C C . HIS B 1 205 ? 3.219 -18.797 -1.998 1 96.56 205 HIS B C 1
ATOM 4725 O O . HIS B 1 205 ? 2.787 -19.844 -2.479 1 96.56 205 HIS B O 1
ATOM 4731 N N . SER B 1 206 ? 3.783 -18.766 -0.765 1 94.88 206 SER B N 1
ATOM 4732 C CA . SER B 1 206 ? 3.916 -20.016 -0.016 1 94.88 206 SER B CA 1
ATOM 4733 C C . SER B 1 206 ? 3.311 -19.891 1.379 1 94.88 206 SER B C 1
ATOM 4735 O O . SER B 1 206 ? 3.047 -20.891 2.041 1 94.88 206 SER B O 1
ATOM 4737 N N . LEU B 1 207 ? 3.18 -18.688 1.85 1 92.38 207 LEU B N 1
ATOM 4738 C CA . LEU B 1 207 ? 2.709 -18.5 3.219 1 92.38 207 LEU B CA 1
ATOM 4739 C C . LEU B 1 207 ? 1.326 -19.125 3.402 1 92.38 207 LEU B C 1
ATOM 4741 O O . LEU B 1 207 ? 0.405 -18.828 2.635 1 92.38 207 LEU B O 1
ATOM 4745 N N . GLY B 1 208 ? 1.171 -19.906 4.367 1 88 208 GLY B N 1
ATOM 4746 C CA . GLY B 1 208 ? -0.094 -20.562 4.656 1 88 208 GLY B CA 1
ATOM 4747 C C . GLY B 1 208 ? -0.257 -21.891 3.936 1 88 208 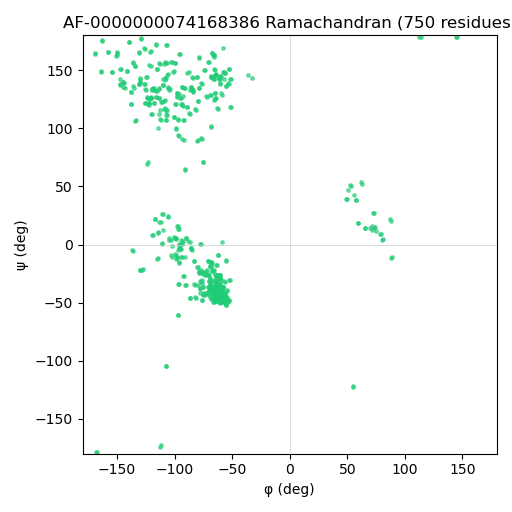GLY B C 1
ATOM 4748 O O . GLY B 1 208 ? -1.197 -22.641 4.207 1 88 208 GLY B O 1
ATOM 4749 N N . LEU B 1 209 ? 0.582 -22.25 2.98 1 91.94 209 LEU B N 1
ATOM 4750 C CA . LEU B 1 209 ? 0.424 -23.438 2.148 1 91.94 209 LEU B CA 1
ATOM 4751 C C . LEU B 1 209 ? 1.351 -24.547 2.617 1 91.94 209 LEU B C 1
ATOM 4753 O O . LEU B 1 209 ? 1.346 -25.641 2.047 1 91.94 209 LEU B O 1
ATOM 4757 N N . ASN B 1 210 ? 2.137 -24.344 3.594 1 82.94 210 ASN B N 1
ATOM 4758 C CA . ASN B 1 210 ? 3.066 -25.328 4.133 1 82.94 210 ASN B CA 1
ATOM 4759 C C . ASN B 1 210 ? 3.996 -25.859 3.049 1 82.94 210 ASN B C 1
ATOM 4761 O O . ASN B 1 210 ? 4.168 -27.078 2.926 1 82.94 210 ASN B O 1
ATOM 4765 N N . LEU B 1 211 ? 4.473 -25.016 2.238 1 81 211 LEU B N 1
ATOM 4766 C CA . LEU B 1 211 ? 5.312 -25.438 1.115 1 81 211 LEU B CA 1
ATOM 4767 C C . LEU B 1 211 ? 6.785 -25.438 1.511 1 81 211 LEU B C 1
ATOM 4769 O O . LEU B 1 211 ? 7.637 -25.875 0.731 1 81 211 LEU B O 1
ATOM 4773 N N . PHE B 1 212 ? 7.184 -24.969 2.51 1 68.94 212 PHE B N 1
ATOM 4774 C CA . PHE B 1 212 ? 8.531 -25.125 3.043 1 68.94 212 PHE B CA 1
ATOM 4775 C C . PHE B 1 212 ? 8.516 -25.125 4.566 1 68.94 212 PHE B C 1
ATOM 4777 O O . PHE B 1 212 ? 7.555 -24.656 5.184 1 68.94 212 PHE B O 1
ATOM 4784 N N . GLU B 1 213 ? 9.539 -26.109 4.992 1 62.84 213 GLU B N 1
ATOM 4785 C CA . GLU B 1 213 ? 9.641 -26.281 6.438 1 62.84 213 GLU B CA 1
ATOM 4786 C C . GLU B 1 213 ? 9.961 -24.969 7.129 1 62.84 213 GLU B C 1
ATOM 4788 O O . GLU B 1 213 ? 10.359 -24 6.48 1 62.84 213 GLU B O 1
ATOM 4793 N N . TYR B 1 214 ? 9.844 -25.016 8.406 1 59.62 214 TYR B N 1
ATOM 4794 C CA . TYR B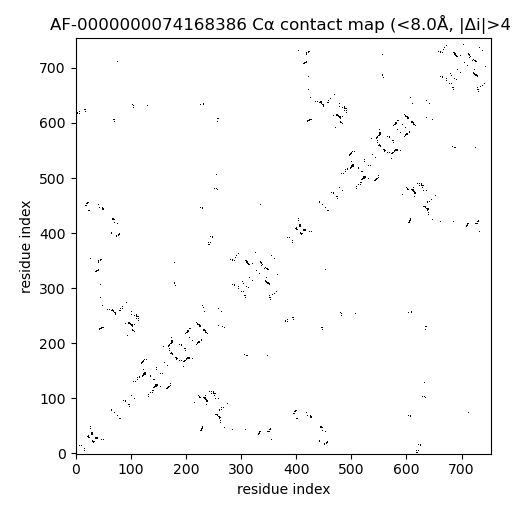 1 214 ? 9.82 -23.906 9.359 1 59.62 214 TYR B CA 1
ATOM 4795 C C . TYR B 1 214 ? 11.078 -23.047 9.234 1 59.62 214 TYR B C 1
ATOM 4797 O O . TYR B 1 214 ? 12.141 -23.547 8.859 1 59.62 214 TYR B O 1
ATOM 4805 N N . HIS B 1 215 ? 10.836 -21.625 9.414 1 65.06 215 HIS B N 1
ATOM 4806 C CA . HIS B 1 215 ? 11.266 -20.234 9.391 1 65.06 215 HIS B CA 1
ATOM 4807 C C . HIS B 1 215 ? 12.453 -20.016 10.328 1 65.06 215 HIS B C 1
ATOM 4809 O O . HIS B 1 215 ? 13.133 -18.984 10.242 1 65.06 215 HIS B O 1
ATOM 4815 N N . ALA B 1 216 ? 12.961 -21.094 10.984 1 72.75 216 ALA B N 1
ATOM 4816 C CA . ALA B 1 216 ? 13.828 -20.766 12.109 1 72.75 216 ALA B CA 1
ATOM 4817 C C . ALA B 1 216 ? 15.156 -20.188 11.633 1 72.75 216 ALA B C 1
ATOM 4819 O O . ALA B 1 216 ? 15.766 -19.359 12.32 1 72.75 216 ALA B O 1
ATOM 4820 N N . ASP B 1 217 ? 15.57 -20.5 10.445 1 89.25 217 ASP B N 1
ATOM 4821 C CA . ASP B 1 217 ? 16.891 -20.016 10.055 1 89.25 217 ASP B CA 1
ATOM 4822 C C . ASP B 1 217 ? 16.781 -18.922 8.984 1 89.25 217 ASP B C 1
ATOM 4824 O O . ASP B 1 217 ? 17.797 -18.5 8.422 1 89.25 217 ASP B O 1
ATOM 4828 N N . ILE B 1 218 ? 15.602 -18.5 8.859 1 95.31 218 ILE B N 1
ATOM 4829 C CA . ILE B 1 218 ? 15.391 -17.359 7.992 1 95.31 218 ILE B CA 1
ATOM 4830 C C . ILE B 1 218 ? 15.359 -16.078 8.828 1 95.31 218 ILE B C 1
ATOM 4832 O O . ILE B 1 218 ? 14.656 -16.016 9.844 1 95.31 218 ILE B O 1
ATOM 4836 N N . ASP B 1 219 ? 16.109 -15.055 8.492 1 96.69 219 ASP B N 1
ATOM 4837 C CA . ASP B 1 219 ? 16.219 -13.852 9.305 1 96.69 219 ASP B CA 1
ATOM 4838 C C . ASP B 1 219 ? 15 -12.953 9.125 1 96.69 219 ASP B C 1
ATOM 4840 O O . ASP B 1 219 ? 14.508 -12.359 10.094 1 96.69 219 ASP B O 1
ATOM 4844 N N . ILE B 1 220 ? 14.562 -12.82 7.902 1 97.5 220 ILE B N 1
ATOM 4845 C CA . ILE B 1 220 ? 13.414 -11.984 7.578 1 97.5 220 ILE B CA 1
ATOM 4846 C C . ILE B 1 220 ? 12.523 -12.695 6.559 1 97.5 220 ILE B C 1
ATOM 4848 O O . ILE B 1 220 ? 13.016 -13.219 5.559 1 97.5 220 ILE B O 1
ATOM 4852 N N . VAL B 1 221 ? 11.281 -12.742 6.824 1 97.19 221 VAL B N 1
ATOM 4853 C CA . VAL B 1 221 ? 10.289 -13.227 5.867 1 97.19 221 VAL B CA 1
ATOM 4854 C C . VAL B 1 221 ? 9.344 -12.086 5.492 1 97.19 221 VAL B C 1
ATOM 4856 O O . VAL B 1 221 ? 8.852 -11.367 6.363 1 97.19 221 VAL B O 1
ATOM 4859 N N . THR B 1 222 ? 9.188 -11.836 4.223 1 97.88 222 THR B N 1
ATOM 4860 C CA . THR B 1 222 ? 8.148 -10.945 3.73 1 97.88 222 THR B CA 1
ATOM 4861 C C . THR B 1 222 ? 7.035 -11.742 3.049 1 97.88 222 THR B C 1
ATOM 4863 O O . THR B 1 222 ? 7.254 -12.867 2.607 1 97.88 222 THR B O 1
ATOM 4866 N N . SER B 1 223 ? 5.863 -11.109 3.023 1 97.19 223 SER B N 1
ATOM 4867 C CA . SER B 1 223 ? 4.777 -11.812 2.355 1 97.19 223 SER B CA 1
ATOM 4868 C C . SER B 1 223 ? 3.619 -10.875 2.033 1 97.19 223 SER B C 1
ATOM 4870 O O . SER B 1 223 ? 3.393 -9.898 2.744 1 97.19 223 SER B O 1
ATOM 4872 N N . SER B 1 224 ? 2.957 -11.18 0.967 1 97.25 224 SER B N 1
ATOM 4873 C CA . SER B 1 224 ? 1.614 -10.664 0.729 1 97.25 224 SER B CA 1
ATOM 4874 C C . SER B 1 224 ? 0.57 -11.461 1.506 1 97.25 224 SER B C 1
ATOM 4876 O O . SER B 1 224 ? 0.688 -12.68 1.644 1 97.25 224 SER B O 1
ATOM 4878 N N . LEU B 1 225 ? -0.448 -10.805 1.989 1 97 225 LEU B N 1
ATOM 4879 C CA . LEU B 1 225 ? -1.576 -11.477 2.625 1 97 225 LEU B CA 1
ATOM 4880 C C . LEU B 1 225 ? -2.748 -11.602 1.659 1 97 225 LEU B C 1
ATOM 4882 O O . LEU B 1 225 ? -3.795 -12.156 2.014 1 97 225 LEU B O 1
ATOM 4886 N N . SER B 1 226 ? -2.547 -11.219 0.427 1 95.56 226 SER B N 1
ATOM 4887 C CA . SER B 1 226 ? -3.646 -11.117 -0.526 1 95.56 226 SER B CA 1
ATOM 4888 C C . SER B 1 226 ? -3.805 -12.398 -1.332 1 95.56 226 SER B C 1
ATOM 4890 O O . SER B 1 226 ? -4.648 -12.477 -2.227 1 95.56 226 SER B O 1
ATOM 4892 N N . LYS B 1 227 ? -2.984 -13.406 -1.069 1 95.62 227 LYS B N 1
ATOM 4893 C CA . LYS B 1 227 ? -2.982 -14.641 -1.852 1 95.62 227 LYS B CA 1
ATOM 4894 C C . LYS B 1 227 ? -3.582 -15.797 -1.057 1 95.62 227 LYS B C 1
ATOM 4896 O O . LYS B 1 227 ? -4.758 -15.758 -0.691 1 95.62 227 LYS B O 1
ATOM 4901 N N . ALA B 1 228 ? -2.838 -16.703 -0.549 1 95 228 ALA B N 1
ATOM 4902 C CA . ALA B 1 228 ? -3.387 -17.844 0.182 1 95 228 ALA B CA 1
ATOM 4903 C C . ALA B 1 228 ? -4.16 -17.391 1.413 1 95 228 ALA B C 1
ATOM 4905 O O . ALA B 1 228 ? -5.156 -18.016 1.798 1 95 228 ALA B O 1
ATOM 4906 N N . TRP B 1 229 ? -3.789 -16.266 1.969 1 93.94 229 TRP B N 1
ATOM 4907 C CA . TRP B 1 229 ? -4.418 -15.781 3.191 1 93.94 229 TRP B CA 1
ATOM 4908 C C . TRP B 1 229 ? -5.77 -15.141 2.891 1 93.94 229 TRP B C 1
ATOM 4910 O O . TRP B 1 229 ? -6.594 -14.961 3.791 1 93.94 229 TRP B O 1
ATOM 4920 N N . GLY B 1 230 ? -5.992 -14.672 1.672 1 93.69 230 GLY B N 1
ATOM 4921 C CA . GLY B 1 230 ? -7.293 -14.188 1.244 1 93.69 230 GLY B CA 1
ATOM 4922 C C . GLY B 1 230 ? -7.645 -12.836 1.837 1 93.69 230 GLY B C 1
ATOM 4923 O O . GLY B 1 230 ? -8.82 -12.469 1.897 1 93.69 230 GLY B O 1
ATOM 4924 N N . ALA B 1 231 ? -6.766 -12.172 2.357 1 93.69 231 ALA B N 1
ATOM 4925 C CA . ALA B 1 231 ? -6.945 -10.812 2.877 1 93.69 231 ALA B CA 1
ATOM 4926 C C . ALA B 1 231 ? -6.18 -9.797 2.037 1 93.69 231 ALA B C 1
ATOM 4928 O O . ALA B 1 231 ? -5.855 -10.062 0.875 1 93.69 231 ALA B O 1
ATOM 4929 N N . HIS B 1 232 ? -6.07 -8.594 2.367 1 94.44 232 HIS B N 1
ATOM 4930 C CA . HIS B 1 232 ? -5.23 -7.57 1.757 1 94.44 232 HIS B CA 1
ATOM 4931 C C . HIS B 1 232 ? -4.207 -7.031 2.75 1 94.44 232 HIS B C 1
ATOM 4933 O O . HIS B 1 232 ? -4.52 -6.848 3.93 1 94.44 232 HIS B O 1
ATOM 4939 N N . GLY B 1 233 ? -2.996 -6.914 2.281 1 96.31 233 GLY B N 1
ATOM 4940 C CA . GLY B 1 233 ? -1.938 -6.426 3.15 1 96.31 233 GLY B CA 1
ATOM 4941 C C . GLY B 1 233 ? -0.6 -7.09 2.893 1 96.31 233 GLY B C 1
ATOM 4942 O O . GLY B 1 233 ? -0.451 -7.848 1.931 1 96.31 233 GLY B O 1
ATOM 4943 N N . GLY B 1 234 ? 0.346 -6.676 3.596 1 97.94 234 GLY B N 1
ATOM 4944 C CA . GLY B 1 234 ? 1.673 -7.27 3.619 1 97.94 234 GLY B CA 1
ATOM 4945 C C . GLY B 1 234 ? 2.139 -7.641 5.016 1 97.94 234 GLY B C 1
ATOM 4946 O O . GLY B 1 234 ? 1.489 -7.289 6.004 1 97.94 234 GLY B O 1
ATOM 4947 N N . LEU B 1 235 ? 3.178 -8.359 5.059 1 97.94 235 LEU B N 1
ATOM 4948 C CA . LEU B 1 235 ? 3.688 -8.859 6.328 1 97.94 235 LEU B CA 1
ATOM 4949 C C . LEU B 1 235 ? 5.211 -8.961 6.301 1 97.94 235 LEU B C 1
ATOM 4951 O O . LEU B 1 235 ? 5.789 -9.375 5.297 1 97.94 235 LEU B O 1
ATOM 4955 N N . ILE B 1 236 ? 5.797 -8.562 7.375 1 98.44 236 ILE B N 1
ATOM 4956 C CA . ILE B 1 236 ? 7.195 -8.891 7.625 1 98.44 236 ILE B CA 1
ATOM 4957 C C . ILE B 1 236 ? 7.32 -9.656 8.945 1 98.44 236 ILE B C 1
ATOM 4959 O O . ILE B 1 236 ? 6.773 -9.227 9.969 1 98.44 236 ILE B O 1
ATOM 4963 N N . LEU B 1 237 ? 7.922 -10.781 8.914 1 97.06 237 LEU B N 1
ATOM 4964 C CA . LEU B 1 237 ? 8.297 -11.555 10.094 1 97.06 237 LEU B CA 1
ATOM 4965 C C . LEU B 1 237 ? 9.797 -11.453 10.359 1 97.06 237 LEU B C 1
ATOM 4967 O O . LEU B 1 237 ? 10.602 -11.609 9.438 1 97.06 237 LEU B O 1
ATOM 4971 N N . SER B 1 238 ? 10.18 -11.188 11.602 1 97.19 238 SER B N 1
ATOM 4972 C CA . SER B 1 238 ? 11.586 -10.992 11.93 1 97.19 238 SER B CA 1
ATOM 4973 C C . SER B 1 238 ? 11.812 -11.016 13.438 1 97.19 238 SER B C 1
ATOM 4975 O O . SER B 1 238 ? 10.883 -11.297 14.203 1 97.19 238 SER B O 1
ATOM 4977 N N . SER B 1 239 ? 13.094 -10.812 13.812 1 96.62 239 SER B N 1
ATOM 4978 C CA . SER B 1 239 ? 13.383 -10.539 15.219 1 96.62 239 SER B CA 1
ATOM 4979 C C . SER B 1 239 ? 12.82 -9.195 15.648 1 96.62 239 SER B C 1
ATOM 4981 O O . SER B 1 239 ? 12.453 -8.367 14.805 1 96.62 239 SER B O 1
ATOM 4983 N N . LYS B 1 240 ? 12.758 -9.016 16.984 1 97.06 240 LYS B N 1
ATOM 4984 C CA . LYS B 1 240 ? 12.258 -7.77 17.547 1 97.06 240 LYS B CA 1
ATOM 4985 C C . LYS B 1 240 ? 13.125 -6.59 17.125 1 97.06 240 LYS B C 1
ATOM 4987 O O . LYS B 1 240 ? 12.609 -5.527 16.766 1 97.06 240 LYS B O 1
ATOM 4992 N N . ASP B 1 241 ? 14.414 -6.77 17.109 1 97.38 241 ASP B N 1
ATOM 4993 C CA . ASP B 1 241 ? 15.336 -5.695 16.766 1 97.38 241 ASP B CA 1
ATOM 4994 C C . ASP B 1 241 ? 15.156 -5.273 15.305 1 97.38 241 ASP B C 1
ATOM 4996 O O . ASP B 1 241 ? 15.195 -4.082 14.992 1 97.38 241 ASP B O 1
ATOM 5000 N N . ILE B 1 242 ? 14.977 -6.238 14.406 1 97.38 242 ILE B N 1
ATOM 5001 C CA . ILE B 1 242 ? 14.773 -5.934 12.992 1 97.38 242 ILE B CA 1
ATOM 5002 C C . ILE B 1 242 ? 13.453 -5.191 12.812 1 97.38 242 ILE B C 1
ATOM 5004 O O . ILE B 1 242 ? 13.383 -4.207 12.07 1 97.38 242 ILE B O 1
ATOM 5008 N N . LYS B 1 243 ? 12.414 -5.648 13.477 1 98 243 LYS B N 1
ATOM 5009 C CA . LYS B 1 243 ? 11.133 -4.953 13.438 1 98 243 LYS B CA 1
ATOM 5010 C C . LYS B 1 243 ? 11.281 -3.494 13.859 1 98 243 LYS B C 1
ATOM 5012 O O . LYS B 1 243 ? 10.789 -2.59 13.188 1 98 243 LYS B O 1
ATOM 5017 N N . ASP B 1 244 ? 11.969 -3.279 15 1 97.69 244 ASP B N 1
ATOM 5018 C CA . ASP B 1 244 ? 12.172 -1.926 15.508 1 97.69 244 ASP B CA 1
ATOM 5019 C C . ASP B 1 244 ? 12.906 -1.059 14.492 1 97.69 244 ASP B C 1
ATOM 5021 O O . ASP B 1 244 ? 12.586 0.117 14.312 1 97.69 244 ASP B O 1
ATOM 5025 N N . LEU B 1 245 ? 13.867 -1.647 13.906 1 97.38 245 LEU B N 1
ATOM 5026 C CA . LEU B 1 245 ? 14.633 -0.901 12.914 1 97.38 245 LEU B CA 1
ATOM 5027 C C . LEU B 1 245 ? 13.758 -0.559 11.711 1 97.38 245 LEU B C 1
ATOM 5029 O O . LEU B 1 245 ? 13.875 0.53 11.141 1 97.38 245 LEU B O 1
ATOM 5033 N N . ILE B 1 246 ? 12.891 -1.481 11.266 1 98 246 ILE B N 1
ATOM 5034 C CA . ILE B 1 246 ? 11.992 -1.226 10.148 1 98 246 ILE B CA 1
ATOM 5035 C C . ILE B 1 246 ? 11.016 -0.109 10.508 1 98 246 ILE B C 1
ATOM 5037 O O . ILE B 1 246 ? 10.727 0.76 9.688 1 98 246 ILE B O 1
ATOM 5041 N N . ILE B 1 247 ? 10.508 -0.092 11.719 1 97.31 247 ILE B N 1
ATOM 5042 C CA . ILE B 1 247 ? 9.602 0.955 12.188 1 97.31 247 ILE B CA 1
ATOM 5043 C C . ILE B 1 247 ? 10.281 2.318 12.047 1 97.31 247 ILE B C 1
ATOM 5045 O O . ILE B 1 247 ? 9.625 3.312 11.727 1 97.31 247 ILE B O 1
ATOM 5049 N N . ASN B 1 248 ? 11.57 2.344 12.188 1 95.06 248 ASN B N 1
ATOM 5050 C CA . ASN B 1 248 ? 12.305 3.602 12.219 1 95.06 248 ASN B CA 1
ATOM 5051 C C . ASN B 1 248 ? 12.875 3.951 10.844 1 95.06 248 ASN B C 1
ATOM 5053 O O . ASN B 1 248 ? 13.258 5.094 10.602 1 95.06 248 ASN B O 1
ATOM 5057 N N . LYS B 1 249 ? 12.906 2.936 9.922 1 95.62 249 LYS B N 1
ATOM 5058 C CA . LYS B 1 249 ? 13.602 3.207 8.672 1 95.62 249 LYS B CA 1
ATOM 5059 C C . LYS B 1 249 ? 12.734 2.828 7.473 1 95.62 249 LYS B C 1
ATOM 5061 O O . LYS B 1 249 ? 13.008 3.236 6.34 1 95.62 249 LYS B O 1
ATOM 5066 N N . GLY B 1 250 ? 11.781 1.962 7.68 1 96.94 250 GLY B N 1
ATOM 5067 C CA . GLY B 1 250 ? 10.977 1.469 6.578 1 96.94 250 GLY B CA 1
ATOM 5068 C C . GLY B 1 250 ? 10.07 2.529 5.98 1 96.94 250 GLY B C 1
ATOM 5069 O O . GLY B 1 250 ? 8.953 2.744 6.461 1 96.94 250 GLY B O 1
ATOM 5070 N N . ARG B 1 251 ? 10.367 3.102 4.934 1 96.12 251 ARG B N 1
ATOM 5071 C CA . ARG B 1 251 ? 9.781 4.332 4.414 1 96.12 251 ARG B CA 1
ATOM 5072 C C . ARG B 1 251 ? 8.32 4.121 4.016 1 96.12 251 ARG B C 1
ATOM 5074 O O . ARG B 1 251 ? 7.477 4.988 4.246 1 96.12 251 ARG B O 1
ATOM 5081 N N . SER B 1 252 ? 8.023 2.902 3.381 1 97.44 252 SER B N 1
ATOM 5082 C CA . SER B 1 252 ? 6.645 2.672 2.953 1 97.44 252 SER B CA 1
ATOM 5083 C C . SER B 1 252 ? 5.715 2.492 4.148 1 97.44 252 SER B C 1
ATOM 5085 O O . SER B 1 252 ? 4.492 2.557 4.008 1 97.44 252 SER B O 1
ATOM 5087 N N . LEU B 1 253 ? 6.266 2.197 5.32 1 97.06 253 LEU B N 1
ATOM 5088 C CA . LEU B 1 253 ? 5.508 2.184 6.566 1 97.06 253 LEU B CA 1
ATOM 5089 C C . LEU B 1 253 ? 5.371 3.592 7.137 1 97.06 253 LEU B C 1
ATOM 5091 O O . LEU B 1 253 ? 4.281 4 7.543 1 97.06 253 LEU B O 1
ATOM 5095 N N . ILE B 1 254 ? 6.43 4.316 7.152 1 94.44 254 ILE B N 1
ATOM 5096 C CA . ILE B 1 254 ? 6.539 5.621 7.805 1 94.44 254 ILE B CA 1
ATOM 5097 C C . ILE B 1 254 ? 5.727 6.652 7.027 1 94.44 254 ILE B C 1
ATOM 5099 O O . ILE B 1 254 ? 5.059 7.5 7.625 1 94.44 254 ILE B O 1
ATOM 5103 N N . TYR B 1 255 ? 5.691 6.566 5.66 1 94.31 255 TYR B N 1
ATOM 5104 C CA . TYR B 1 255 ? 5.223 7.691 4.863 1 94.31 255 TYR B CA 1
ATOM 5105 C C . TYR B 1 255 ? 3.969 7.324 4.078 1 94.31 255 TYR B C 1
ATOM 5107 O O . TYR B 1 255 ? 3.68 7.922 3.041 1 94.31 255 TYR B O 1
ATOM 5115 N N . SER B 1 256 ? 3.273 6.32 4.52 1 95.5 256 SER B N 1
ATOM 5116 C CA . SER B 1 256 ? 1.993 5.941 3.93 1 95.5 256 SER B CA 1
ATOM 5117 C C . SER B 1 256 ? 0.918 5.773 4.996 1 95.5 256 SER B C 1
ATOM 5119 O O . SER B 1 256 ? 1.197 5.281 6.094 1 95.5 256 SER B O 1
ATOM 5121 N N . SER B 1 257 ? -0.274 6.18 4.625 1 95.12 257 SER B N 1
ATOM 5122 C CA . SER B 1 257 ? -1.394 5.953 5.531 1 95.12 257 SER B CA 1
ATOM 5123 C C . SER B 1 257 ? -1.609 4.461 5.777 1 95.12 257 SER B C 1
ATOM 5125 O O . SER B 1 257 ? -1.47 3.65 4.863 1 95.12 257 SER B O 1
ATOM 5127 N N . SER B 1 258 ? -1.972 4.148 6.965 1 94.38 258 SER B N 1
ATOM 5128 C CA . SER B 1 258 ? -2.143 2.754 7.363 1 94.38 258 SER B CA 1
ATOM 5129 C C . SER B 1 258 ? -3.475 2.197 6.867 1 94.38 258 SER B C 1
ATOM 5131 O O . SER B 1 258 ? -4.391 2.957 6.551 1 94.38 258 SER B O 1
ATOM 5133 N N . LEU B 1 259 ? -3.568 0.838 6.82 1 95.38 259 LEU B N 1
ATOM 5134 C CA . LEU B 1 259 ? -4.832 0.174 6.523 1 95.38 259 LEU B CA 1
ATOM 5135 C C . LEU B 1 259 ? -5.891 0.532 7.562 1 95.38 259 LEU B C 1
ATOM 5137 O O . LEU B 1 259 ? -5.59 0.616 8.758 1 95.38 259 LEU B O 1
ATOM 5141 N N . PRO B 1 260 ? -7.078 0.765 7.113 1 93.38 260 PRO B N 1
ATOM 5142 C CA . PRO B 1 260 ? -8.172 1.018 8.055 1 93.38 260 PRO B CA 1
ATOM 5143 C C . PRO B 1 260 ? -8.508 -0.204 8.906 1 93.38 260 PRO B C 1
ATOM 5145 O O . PRO B 1 260 ? -8.188 -1.333 8.531 1 93.38 260 PRO B O 1
ATOM 5148 N N . SER B 1 261 ? -9.188 0.048 10 1 89 261 SER B N 1
ATOM 5149 C CA . SER B 1 261 ? -9.5 -1.005 10.961 1 89 261 SER B CA 1
ATOM 5150 C C . SER B 1 261 ? -10.414 -2.059 10.336 1 89 261 SER B C 1
ATOM 5152 O O . SER B 1 261 ? -10.305 -3.244 10.656 1 89 261 SER B O 1
ATOM 5154 N N . TYR B 1 262 ? -11.328 -1.629 9.492 1 88.94 262 TYR B N 1
ATOM 5155 C CA . TYR B 1 262 ? -12.234 -2.607 8.898 1 88.94 262 TYR B CA 1
ATOM 5156 C C . TYR B 1 262 ? -11.469 -3.643 8.086 1 88.94 262 TYR B C 1
ATOM 5158 O O . TYR B 1 262 ? -11.906 -4.785 7.953 1 88.94 262 TYR B O 1
ATOM 5166 N N . HIS B 1 263 ? -10.375 -3.275 7.57 1 92.31 263 HIS B N 1
ATOM 5167 C CA . HIS B 1 263 ? -9.539 -4.234 6.859 1 92.31 263 HIS B CA 1
ATOM 5168 C C . HIS B 1 263 ? -8.898 -5.227 7.824 1 92.31 263 HIS B C 1
ATOM 5170 O O . HIS B 1 263 ? -8.766 -6.41 7.508 1 92.31 263 HIS B O 1
ATOM 5176 N N . LEU B 1 264 ? -8.477 -4.707 8.93 1 94.81 264 LEU B N 1
ATOM 5177 C CA . LEU B 1 264 ? -7.852 -5.555 9.938 1 94.81 264 LEU B CA 1
ATOM 5178 C C . LEU B 1 264 ? -8.812 -6.641 10.406 1 94.81 264 LEU B C 1
ATOM 5180 O O . LEU B 1 264 ? -8.391 -7.754 10.727 1 94.81 264 LEU B O 1
ATOM 5184 N N . TYR B 1 265 ? -10.109 -6.336 10.375 1 93.69 265 TYR B N 1
ATOM 5185 C CA . TYR B 1 265 ? -11.125 -7.348 10.664 1 93.69 265 TYR B CA 1
ATOM 5186 C C . TYR B 1 265 ? -11.016 -8.523 9.695 1 93.69 265 TYR B C 1
ATOM 5188 O O . TYR B 1 265 ? -11.039 -9.68 10.117 1 93.69 265 TYR B O 1
ATOM 5196 N N . PHE B 1 266 ? -10.867 -8.211 8.438 1 93.38 266 PHE B N 1
ATOM 5197 C CA . PHE B 1 266 ? -10.812 -9.258 7.422 1 93.38 266 PHE B CA 1
ATOM 5198 C C . PHE B 1 266 ? -9.516 -10.055 7.539 1 93.38 266 PHE B C 1
ATOM 5200 O O . PHE B 1 266 ? -9.5 -11.258 7.293 1 93.38 266 PHE B O 1
ATOM 5207 N N . ILE B 1 267 ? -8.398 -9.391 7.906 1 95.69 267 ILE B N 1
ATOM 5208 C CA . ILE B 1 267 ? -7.148 -10.109 8.156 1 95.69 267 ILE B CA 1
ATOM 5209 C C . ILE B 1 267 ? -7.336 -11.086 9.312 1 95.69 267 ILE B C 1
ATOM 5211 O O . ILE B 1 267 ? -6.875 -12.227 9.25 1 95.69 267 ILE B O 1
ATOM 5215 N N . GLN B 1 268 ? -8.023 -10.609 10.344 1 95.38 268 GLN B N 1
ATOM 5216 C CA . GLN B 1 268 ? -8.281 -11.445 11.508 1 95.38 268 GLN B CA 1
ATOM 5217 C C . GLN B 1 268 ? -9.078 -12.688 11.125 1 95.38 268 GLN B C 1
ATOM 5219 O O . GLN B 1 268 ? -8.719 -13.805 11.508 1 95.38 268 GLN B O 1
ATOM 5224 N N . VAL B 1 269 ? -10.156 -12.492 10.398 1 94.75 269 VAL B N 1
ATOM 5225 C CA . VAL B 1 269 ? -11.016 -13.586 9.969 1 94.75 269 VAL B CA 1
ATOM 5226 C C . VAL B 1 269 ? -10.227 -14.555 9.102 1 94.75 269 VAL B C 1
ATOM 5228 O O . VAL B 1 269 ? -10.312 -15.773 9.289 1 94.75 269 VAL B O 1
ATOM 5231 N N . SER B 1 270 ? -9.484 -14.023 8.164 1 94.94 270 SER B N 1
ATOM 5232 C CA . SER B 1 270 ? -8.68 -14.852 7.273 1 94.94 270 SER B CA 1
ATOM 5233 C C . SER B 1 270 ? -7.672 -15.688 8.055 1 94.94 270 SER B C 1
ATOM 5235 O O . SER B 1 270 ? -7.469 -16.859 7.758 1 94.94 270 SER B O 1
ATOM 5237 N N . LEU B 1 271 ? -6.98 -15.062 9.008 1 94.81 271 LEU B N 1
ATOM 5238 C CA . LEU B 1 271 ? -5.988 -15.742 9.836 1 94.81 271 LEU B CA 1
ATOM 5239 C C . LEU B 1 271 ? -6.602 -16.938 10.547 1 94.81 271 LEU B C 1
ATOM 5241 O O . LEU B 1 271 ? -6 -18.016 10.594 1 94.81 271 LEU B O 1
ATOM 5245 N N . GLN B 1 272 ? -7.781 -16.781 11.07 1 95.69 272 GLN B N 1
ATOM 5246 C CA . GLN B 1 272 ? -8.461 -17.859 11.766 1 95.69 272 GLN B CA 1
ATOM 5247 C C . GLN B 1 272 ? -8.703 -19.047 10.836 1 95.69 272 GLN B C 1
ATOM 5249 O O . GLN B 1 272 ? -8.469 -20.203 11.219 1 95.69 272 GLN B O 1
ATOM 5254 N N . HIS B 1 273 ? -9.102 -18.781 9.664 1 96.25 273 HIS B N 1
ATOM 5255 C CA . HIS B 1 273 ? -9.375 -19.844 8.695 1 96.25 273 HIS B CA 1
ATOM 5256 C C . HIS B 1 273 ? -8.078 -20.516 8.234 1 96.25 273 HIS B C 1
ATOM 5258 O O . HIS B 1 273 ? -8.047 -21.719 8.016 1 96.25 273 HIS B O 1
ATOM 5264 N N . VAL B 1 274 ? -7.035 -19.688 8.055 1 95.44 274 VAL B N 1
ATOM 5265 C CA . VAL B 1 274 ? -5.75 -20.25 7.652 1 95.44 274 VAL B CA 1
ATOM 5266 C C . VAL B 1 274 ? -5.27 -21.25 8.695 1 95.44 274 VAL B C 1
ATOM 5268 O O . VAL B 1 274 ? -4.707 -22.297 8.359 1 95.44 274 VAL B O 1
ATOM 5271 N N . ILE B 1 275 ? -5.488 -20.938 9.938 1 94 275 ILE B N 1
ATOM 5272 C CA . ILE B 1 275 ? -5.027 -21.75 11.055 1 94 275 ILE B CA 1
ATOM 5273 C C . ILE B 1 275 ? -5.902 -23 11.18 1 94 275 ILE B C 1
ATOM 5275 O O . ILE B 1 275 ? -5.395 -24.109 11.281 1 94 275 ILE B O 1
ATOM 5279 N N . GLU B 1 276 ? -7.203 -22.844 11.031 1 95.88 276 GLU B N 1
ATOM 5280 C CA . GLU B 1 276 ? -8.133 -23.891 11.461 1 95.88 276 GLU B CA 1
ATOM 5281 C C . GLU B 1 276 ? -8.531 -24.781 10.297 1 95.88 276 GLU B C 1
ATOM 5283 O O . GLU B 1 276 ? -8.773 -25.984 10.484 1 95.88 276 GLU B O 1
ATOM 5288 N N . ASP B 1 277 ? -8.641 -24.234 9.109 1 96.38 277 ASP B N 1
ATOM 5289 C CA . ASP B 1 277 ? -9.211 -24.984 7.988 1 96.38 277 ASP B CA 1
ATOM 5290 C C . ASP B 1 277 ? -8.117 -25.719 7.215 1 96.38 277 ASP B C 1
ATOM 5292 O O . ASP B 1 277 ? -7.98 -25.531 6.004 1 96.38 277 ASP B O 1
ATOM 5296 N N . THR B 1 278 ? -7.477 -26.641 7.816 1 95.5 278 THR B N 1
ATOM 5297 C CA . THR B 1 278 ? -6.332 -27.344 7.242 1 95.5 278 THR B CA 1
ATOM 5298 C C . THR B 1 278 ? -6.766 -28.203 6.062 1 95.5 278 THR B C 1
ATOM 5300 O O . THR B 1 278 ? -5.961 -28.516 5.184 1 95.5 278 THR B O 1
ATOM 5303 N N . TYR B 1 279 ? -8.047 -28.578 6.016 1 97.31 279 TYR B N 1
ATOM 5304 C CA . TYR B 1 279 ? -8.578 -29.391 4.934 1 97.31 279 TYR B CA 1
ATOM 5305 C C . TYR B 1 279 ? -8.453 -28.688 3.594 1 97.31 279 TYR B C 1
ATOM 5307 O O . TYR B 1 279 ? -8.359 -29.328 2.547 1 97.31 279 TYR B O 1
ATOM 5315 N N . ARG B 1 280 ? -8.43 -27.406 3.58 1 97.5 280 ARG B N 1
ATOM 5316 C CA . ARG B 1 280 ? -8.289 -26.641 2.342 1 97.5 280 ARG B CA 1
ATOM 5317 C C . ARG B 1 280 ? -6.926 -26.891 1.699 1 97.5 280 ARG B C 1
ATOM 5319 O O . ARG B 1 280 ? -6.828 -27.047 0.48 1 97.5 280 ARG B O 1
ATOM 5326 N N . ARG B 1 281 ? -5.875 -26.891 2.52 1 96 281 ARG B N 1
ATOM 5327 C CA . ARG B 1 281 ? -4.531 -27.156 2.027 1 96 281 ARG B CA 1
ATOM 5328 C C . ARG B 1 281 ? -4.414 -28.594 1.518 1 96 281 ARG B C 1
ATOM 5330 O O . ARG B 1 281 ? -3.762 -28.844 0.502 1 96 281 ARG B O 1
ATOM 5337 N N . GLU B 1 282 ? -4.977 -29.453 2.244 1 96.25 282 GLU B N 1
ATOM 5338 C CA . GLU B 1 282 ? -4.93 -30.859 1.857 1 96.25 282 GLU B CA 1
ATOM 5339 C C . GLU B 1 282 ? -5.582 -31.078 0.495 1 96.25 282 GLU B C 1
ATOM 5341 O O . GLU B 1 282 ? -5.02 -31.766 -0.365 1 96.25 282 GLU B O 1
ATOM 5346 N N . LYS B 1 283 ? -6.691 -30.484 0.358 1 97.69 283 LYS B N 1
ATOM 5347 C CA . LYS B 1 283 ? -7.379 -30.609 -0.921 1 97.69 283 LYS B CA 1
ATOM 5348 C C . LYS B 1 283 ? -6.57 -29.984 -2.049 1 97.69 283 LYS B C 1
ATOM 5350 O O . LYS B 1 283 ? -6.465 -30.547 -3.139 1 97.69 283 LYS B O 1
ATOM 5355 N N . LEU B 1 284 ? -6.074 -28.812 -1.815 1 97.62 284 LEU B N 1
ATOM 5356 C CA . LEU B 1 284 ? -5.277 -28.109 -2.82 1 97.62 284 LEU B CA 1
ATOM 5357 C C . LEU B 1 284 ? -4.07 -28.953 -3.232 1 97.62 284 LEU B C 1
ATOM 5359 O O . LEU B 1 284 ? -3.723 -29 -4.414 1 97.62 284 LEU B O 1
ATOM 5363 N N . ASN B 1 285 ? -3.436 -29.578 -2.279 1 95.5 285 ASN B N 1
ATOM 5364 C CA . ASN B 1 285 ? -2.303 -30.453 -2.561 1 95.5 285 ASN B CA 1
ATOM 5365 C C . ASN B 1 285 ? -2.715 -31.641 -3.43 1 95.5 285 ASN B C 1
ATOM 5367 O O . ASN B 1 285 ? -2 -32 -4.363 1 95.5 285 ASN B O 1
ATOM 5371 N N . ALA B 1 286 ? -3.809 -32.188 -3.098 1 97 286 ALA B N 1
ATOM 5372 C CA . ALA B 1 286 ? -4.32 -33.312 -3.883 1 97 286 ALA B CA 1
ATOM 5373 C C . ALA B 1 286 ? -4.625 -32.906 -5.316 1 97 286 ALA B C 1
ATOM 5375 O O . ALA B 1 286 ? -4.359 -33.625 -6.262 1 97 286 ALA B O 1
ATOM 5376 N N . LEU B 1 287 ? -5.223 -31.734 -5.418 1 97.94 287 LEU B N 1
ATOM 5377 C CA . LEU B 1 287 ? -5.523 -31.203 -6.738 1 97.94 287 LEU B CA 1
ATOM 5378 C C . LEU B 1 287 ? -4.246 -30.969 -7.539 1 97.94 287 LEU B C 1
ATOM 5380 O O . LEU B 1 287 ? -4.207 -31.219 -8.742 1 97.94 287 LEU B O 1
ATOM 5384 N N . SER B 1 288 ? -3.262 -30.453 -6.859 1 96.75 288 SER B N 1
ATOM 5385 C CA . SER B 1 288 ? -1.978 -30.219 -7.512 1 96.75 288 SER B CA 1
ATOM 5386 C C . SER B 1 288 ? -1.377 -31.516 -8.031 1 96.75 288 SER B C 1
ATOM 5388 O O . SER B 1 288 ? -0.834 -31.562 -9.141 1 96.75 288 SER B O 1
ATOM 5390 N N . GLU B 1 289 ? -1.467 -32.531 -7.301 1 96.5 289 GLU B N 1
ATOM 5391 C CA . GLU B 1 289 ? -0.974 -33.844 -7.707 1 96.5 289 GLU B CA 1
ATOM 5392 C C . GLU B 1 289 ? -1.766 -34.406 -8.891 1 96.5 289 GLU B C 1
ATOM 5394 O O . GLU B 1 289 ? -1.187 -34.938 -9.828 1 96.5 289 GLU B O 1
ATOM 5399 N N . TYR B 1 290 ? -3.039 -34.281 -8.75 1 98 290 TYR B N 1
ATOM 5400 C CA . TYR B 1 290 ? -3.9 -34.719 -9.836 1 98 290 TYR B CA 1
ATOM 5401 C C . TYR B 1 290 ? -3.572 -34 -11.133 1 98 290 TYR B C 1
ATOM 5403 O O . TYR B 1 290 ? -3.463 -34.594 -12.195 1 98 290 TYR B O 1
ATOM 5411 N N . PHE B 1 291 ? -3.461 -32.688 -11.047 1 98.25 291 PHE B N 1
ATOM 5412 C CA . PHE B 1 291 ? -3.062 -31.891 -12.188 1 98.25 291 PHE B CA 1
ATOM 5413 C C . PHE B 1 291 ? -1.769 -32.406 -12.797 1 98.25 291 PHE B C 1
ATOM 5415 O O . PHE B 1 291 ? -1.664 -32.531 -14.023 1 98.25 291 PHE B O 1
ATOM 5422 N N . ASN B 1 292 ? -0.791 -32.656 -11.992 1 97.5 292 ASN B N 1
ATOM 5423 C CA . ASN B 1 292 ? 0.516 -33.125 -12.453 1 97.5 292 ASN B CA 1
ATOM 5424 C C . ASN B 1 292 ? 0.414 -34.438 -13.203 1 97.5 292 ASN B C 1
ATOM 5426 O O . ASN B 1 292 ? 1.142 -34.656 -14.172 1 97.5 292 ASN B O 1
ATOM 5430 N N . HIS B 1 293 ? -0.416 -35.25 -12.742 1 97.12 293 HIS B N 1
ATOM 5431 C CA . HIS B 1 293 ? -0.628 -36.5 -13.43 1 97.12 293 HIS B CA 1
ATOM 5432 C C . HIS B 1 293 ? -1.123 -36.281 -14.859 1 97.12 293 HIS B C 1
ATOM 5434 O O . HIS B 1 293 ? -0.584 -36.844 -15.805 1 97.12 293 HIS B O 1
ATOM 5440 N N . GLN B 1 294 ? -2.139 -35.469 -15 1 96.56 294 GLN B N 1
ATOM 5441 C CA . GLN B 1 294 ? -2.67 -35.125 -16.328 1 96.56 294 GLN B CA 1
ATOM 5442 C C . GLN B 1 294 ? -1.642 -34.375 -17.156 1 96.56 294 GLN B C 1
ATOM 5444 O O . GLN B 1 294 ? -1.511 -34.625 -18.359 1 96.56 294 GLN B O 1
ATOM 5449 N N . PHE B 1 295 ? -0.982 -33.5 -16.531 1 96.5 295 PHE B N 1
ATOM 5450 C CA . PHE B 1 295 ? 0.034 -32.688 -17.172 1 96.5 295 PHE B CA 1
ATOM 5451 C C . PHE B 1 295 ? 1.127 -33.562 -17.781 1 96.5 295 PHE B C 1
ATOM 5453 O O . PHE B 1 295 ? 1.537 -33.344 -18.938 1 96.5 295 PHE B O 1
ATOM 5460 N N . MET B 1 296 ? 1.596 -34.5 -17.094 1 95.88 296 MET B N 1
ATOM 5461 C CA . MET B 1 296 ? 2.67 -35.375 -17.531 1 95.88 296 MET B CA 1
ATOM 5462 C C . MET B 1 296 ? 2.24 -36.188 -18.75 1 95.88 296 MET B C 1
ATOM 5464 O O . MET B 1 296 ? 3.061 -36.5 -19.625 1 95.88 296 MET B O 1
ATOM 5468 N N . GLU B 1 297 ? 1.026 -36.5 -18.828 1 94.06 297 GLU B N 1
ATOM 5469 C CA . GLU B 1 297 ? 0.505 -37.25 -19.953 1 94.06 297 GLU B CA 1
ATOM 5470 C C . GLU B 1 297 ? 0.526 -36.406 -21.234 1 94.06 297 GLU B C 1
ATOM 5472 O O . GLU B 1 297 ? 0.88 -36.938 -22.297 1 94.06 297 GLU B O 1
ATOM 5477 N N . LEU B 1 298 ? 0.176 -35.219 -21.125 1 93.5 298 LEU B N 1
ATOM 5478 C CA . LEU B 1 298 ? 0.055 -34.375 -22.297 1 93.5 298 LEU B CA 1
ATOM 5479 C C . LEU B 1 298 ? 1.372 -33.656 -22.594 1 93.5 298 LEU B C 1
ATOM 5481 O O . LEU B 1 298 ? 1.693 -33.406 -23.75 1 93.5 298 LEU B O 1
ATOM 5485 N N . PHE B 1 299 ? 2.109 -33.281 -21.531 1 93.5 299 PHE B N 1
ATOM 5486 C CA . PHE B 1 299 ? 3.361 -32.562 -21.656 1 93.5 299 PHE B CA 1
ATOM 5487 C C . PHE B 1 299 ? 4.496 -33.281 -20.969 1 93.5 299 PHE B C 1
ATOM 5489 O O . PHE B 1 299 ? 5.121 -32.75 -20.047 1 93.5 299 PHE B O 1
ATOM 5496 N N . PRO B 1 300 ? 4.91 -34.375 -21.469 1 92.62 300 PRO B N 1
ATOM 5497 C CA . PRO B 1 300 ? 5.863 -35.25 -20.766 1 92.62 300 PRO B CA 1
ATOM 5498 C C . PRO B 1 300 ? 7.254 -34.625 -20.656 1 92.62 300 PRO B C 1
ATOM 5500 O O . PRO B 1 300 ? 8.031 -35 -19.781 1 92.62 300 PRO B O 1
ATOM 5503 N N . ASN B 1 301 ? 7.574 -33.688 -21.391 1 92.44 301 ASN B N 1
ATOM 5504 C CA . ASN B 1 301 ? 8.93 -33.156 -21.406 1 92.44 301 ASN B CA 1
ATOM 5505 C C . ASN B 1 301 ? 9.008 -31.812 -20.672 1 92.44 301 ASN B C 1
ATOM 5507 O O . ASN B 1 301 ? 10.055 -31.156 -20.672 1 92.44 301 ASN B O 1
ATOM 5511 N N . GLN B 1 302 ? 7.945 -31.406 -20.078 1 93 302 GLN B N 1
ATOM 5512 C CA . GLN B 1 302 ? 7.957 -30.141 -19.328 1 93 302 GLN B CA 1
ATOM 5513 C C . GLN B 1 302 ? 8.078 -30.391 -17.828 1 93 302 GLN B C 1
ATOM 5515 O O . GLN B 1 302 ? 7.637 -31.422 -17.328 1 93 302 GLN B O 1
ATOM 5520 N N . PRO B 1 303 ? 8.734 -29.438 -17.156 1 89.81 303 PRO B N 1
ATOM 5521 C CA . PRO B 1 303 ? 8.914 -29.609 -15.711 1 89.81 303 PRO B CA 1
ATOM 5522 C C . PRO B 1 303 ? 7.602 -29.531 -14.93 1 89.81 303 PRO B C 1
ATOM 5524 O O . PRO B 1 303 ? 6.723 -28.734 -15.273 1 89.81 303 PRO B O 1
ATOM 5527 N N . LEU B 1 304 ? 7.551 -30.359 -13.898 1 92.56 304 LEU B N 1
ATOM 5528 C CA . LEU B 1 304 ? 6.398 -30.359 -13 1 92.56 304 LEU B CA 1
ATOM 5529 C C . LEU B 1 304 ? 6.582 -29.344 -11.883 1 92.56 304 LEU B C 1
ATOM 5531 O O . LEU B 1 304 ? 7.711 -29.016 -11.523 1 92.56 304 LEU B O 1
ATOM 5535 N N . SER B 1 305 ? 5.5 -28.797 -11.438 1 91.94 305 SER B N 1
ATOM 5536 C CA . SER B 1 305 ? 5.469 -27.922 -10.266 1 91.94 305 SER B CA 1
ATOM 5537 C C . SER B 1 305 ? 4.625 -28.531 -9.148 1 91.94 305 SER B C 1
ATOM 5539 O O . SER B 1 305 ? 3.484 -28.938 -9.375 1 91.94 305 SER B O 1
ATOM 5541 N N . ASN B 1 306 ? 5.18 -28.531 -7.938 1 90.94 306 ASN B N 1
ATOM 5542 C CA . ASN B 1 306 ? 4.434 -29.078 -6.805 1 90.94 306 ASN B CA 1
ATOM 5543 C C . ASN B 1 306 ? 3.75 -27.969 -6.008 1 90.94 306 ASN B C 1
ATOM 5545 O O . ASN B 1 306 ? 3.434 -28.141 -4.832 1 90.94 306 ASN B O 1
ATOM 5549 N N . THR B 1 307 ? 3.623 -26.844 -6.531 1 95.62 307 THR B N 1
ATOM 5550 C CA . THR B 1 307 ? 2.896 -25.719 -5.953 1 95.62 307 THR B CA 1
ATOM 5551 C C . THR B 1 307 ? 1.579 -25.5 -6.688 1 95.62 307 THR B C 1
ATOM 5553 O O . THR B 1 307 ? 1.316 -26.125 -7.715 1 95.62 307 THR B O 1
ATOM 5556 N N . PRO B 1 308 ? 0.73 -24.625 -6.188 1 95.94 308 PRO B N 1
ATOM 5557 C CA . PRO B 1 308 ? -0.529 -24.344 -6.879 1 95.94 308 PRO B CA 1
ATOM 5558 C C . PRO B 1 308 ? -0.323 -23.641 -8.219 1 95.94 308 PRO B C 1
ATOM 5560 O O . PRO B 1 308 ? -1.25 -23.547 -9.023 1 95.94 308 PRO B O 1
ATOM 5563 N N . ILE B 1 309 ? 0.783 -23.125 -8.43 1 97.12 309 ILE B N 1
ATOM 5564 C CA . ILE B 1 309 ? 1.115 -22.438 -9.672 1 97.12 309 ILE B CA 1
ATOM 5565 C C . ILE B 1 309 ? 1.681 -23.438 -10.68 1 97.12 309 ILE B C 1
ATOM 5567 O O . ILE B 1 309 ? 2.709 -24.078 -10.43 1 97.12 309 ILE B O 1
ATOM 5571 N N . LYS B 1 310 ? 0.982 -23.578 -11.797 1 96.94 310 LYS B N 1
ATOM 5572 C CA . LYS B 1 310 ? 1.393 -24.453 -12.891 1 96.94 310 LYS B CA 1
ATOM 5573 C C . LYS B 1 310 ? 1.698 -23.641 -14.148 1 96.94 310 LYS B C 1
ATOM 5575 O O . LYS B 1 310 ? 1.22 -22.516 -14.297 1 96.94 310 LYS B O 1
ATOM 5580 N N . ASN B 1 311 ? 2.549 -24.125 -14.93 1 93.88 311 ASN B N 1
ATOM 5581 C CA . ASN B 1 311 ? 2.885 -23.406 -16.156 1 93.88 311 ASN B CA 1
ATOM 5582 C C . ASN B 1 311 ? 2.953 -24.328 -17.359 1 93.88 311 ASN B C 1
ATOM 5584 O O . ASN B 1 311 ? 3.447 -25.453 -17.25 1 93.88 311 ASN B O 1
ATOM 5588 N N . ILE B 1 312 ? 2.404 -23.969 -18.391 1 94.38 312 ILE B N 1
ATOM 5589 C CA . ILE B 1 312 ? 2.467 -24.641 -19.688 1 94.38 312 ILE B CA 1
ATOM 5590 C C . ILE B 1 312 ? 3.25 -23.781 -20.688 1 94.38 312 ILE B C 1
ATOM 5592 O O . ILE B 1 312 ? 2.738 -22.766 -21.188 1 94.38 312 ILE B O 1
ATOM 5596 N N . VAL B 1 313 ? 4.402 -24.219 -20.969 1 93.25 313 VAL B N 1
ATOM 5597 C CA . VAL B 1 313 ? 5.277 -23.484 -21.875 1 93.25 313 VAL B CA 1
ATOM 5598 C C . VAL B 1 313 ? 4.855 -23.734 -23.328 1 93.25 313 VAL B C 1
ATOM 5600 O O . VAL B 1 313 ? 4.574 -24.875 -23.703 1 93.25 313 VAL B O 1
ATOM 5603 N N . CYS B 1 314 ? 4.801 -22.656 -24.062 1 92.12 314 CYS B N 1
ATOM 5604 C CA . CYS B 1 314 ? 4.398 -22.766 -25.469 1 92.12 314 CYS B CA 1
ATOM 5605 C C . CYS B 1 314 ? 5.59 -22.531 -26.391 1 92.12 314 CYS B C 1
ATOM 5607 O O . CYS B 1 314 ? 6.559 -21.875 -26.016 1 92.12 314 CYS B O 1
ATOM 5609 N N . ASP B 1 315 ? 5.516 -23.031 -27.578 1 88.31 315 ASP B N 1
ATOM 5610 C CA . ASP B 1 315 ? 6.629 -23.031 -28.531 1 88.31 315 ASP B CA 1
ATOM 5611 C C . ASP B 1 315 ? 6.824 -21.641 -29.141 1 88.31 315 ASP B C 1
ATOM 5613 O O . ASP B 1 315 ? 7.93 -21.297 -29.562 1 88.31 315 ASP B O 1
ATOM 5617 N N . SER B 1 316 ? 5.746 -20.938 -29.297 1 89.69 316 SER B N 1
ATOM 5618 C CA . SER B 1 316 ? 5.777 -19.609 -29.922 1 89.69 316 SER B CA 1
ATOM 5619 C C . SER B 1 316 ? 4.68 -18.719 -29.375 1 89.69 316 SER B C 1
ATOM 5621 O O . SER B 1 316 ? 3.752 -19.188 -28.719 1 89.69 316 SER B O 1
ATOM 5623 N N . LEU B 1 317 ? 4.887 -17.484 -29.625 1 88.5 317 LEU B N 1
ATOM 5624 C CA . LEU B 1 317 ? 3.861 -16.531 -29.25 1 88.5 317 LEU B CA 1
ATOM 5625 C C . LEU B 1 317 ? 2.533 -16.859 -29.922 1 88.5 317 LEU B C 1
ATOM 5627 O O . LEU B 1 317 ? 1.471 -16.719 -29.312 1 88.5 317 LEU B O 1
ATOM 5631 N N . ALA B 1 318 ? 2.637 -17.234 -31.172 1 89.25 318 ALA B N 1
ATOM 5632 C CA . ALA B 1 318 ? 1.436 -17.562 -31.938 1 89.25 318 ALA B CA 1
ATOM 5633 C C . ALA B 1 318 ? 0.719 -18.766 -31.344 1 89.25 318 ALA B C 1
ATOM 5635 O O . ALA B 1 318 ? -0.507 -18.766 -31.203 1 89.25 318 ALA B O 1
ATOM 5636 N N . SER B 1 319 ? 1.477 -19.75 -31.016 1 91 319 SER B N 1
ATOM 5637 C CA . SER B 1 319 ? 0.895 -20.953 -30.422 1 91 319 SER B CA 1
ATOM 5638 C C . SER B 1 319 ? 0.283 -20.641 -29.062 1 91 319 SER B C 1
ATOM 5640 O O . SER B 1 319 ? -0.791 -21.156 -28.719 1 91 319 SER B O 1
ATOM 5642 N N . ALA B 1 320 ? 0.96 -19.875 -28.234 1 92.75 320 ALA B N 1
ATOM 5643 C CA . ALA B 1 320 ? 0.464 -19.484 -26.906 1 92.75 320 ALA B CA 1
ATOM 5644 C C . ALA B 1 320 ? -0.851 -18.719 -27.016 1 92.75 320 ALA B C 1
ATOM 5646 O O . ALA B 1 320 ? -1.799 -18.984 -26.281 1 92.75 320 ALA B O 1
ATOM 5647 N N . GLN B 1 321 ? -0.85 -17.797 -27.938 1 91.38 321 GLN B N 1
ATOM 5648 C CA . GLN B 1 321 ? -2.055 -17 -28.172 1 91.38 321 GLN B CA 1
ATOM 5649 C C . GLN B 1 321 ? -3.219 -17.891 -28.609 1 91.38 321 GLN B C 1
ATOM 5651 O O . GLN B 1 321 ? -4.344 -17.719 -28.125 1 91.38 321 GLN B O 1
ATOM 5656 N N . ALA B 1 322 ? -2.941 -18.719 -29.531 1 93.19 322 ALA B N 1
ATOM 5657 C CA . ALA B 1 322 ? -3.977 -19.625 -30.031 1 93.19 322 ALA B CA 1
ATOM 5658 C C . ALA B 1 322 ? -4.547 -20.484 -28.922 1 93.19 322 ALA B C 1
ATOM 5660 O O . ALA B 1 322 ? -5.762 -20.688 -28.828 1 93.19 322 ALA B O 1
ATOM 5661 N N . GLN B 1 323 ? -3.684 -21.016 -28.109 1 94.62 323 GLN B N 1
ATOM 5662 C CA . GLN B 1 323 ? -4.121 -21.844 -27 1 94.62 323 GLN B CA 1
ATOM 5663 C C . GLN B 1 323 ? -4.922 -21.016 -25.984 1 94.62 323 GLN B C 1
ATOM 5665 O O . GLN B 1 323 ? -5.945 -21.484 -25.469 1 94.62 323 GLN B O 1
ATOM 5670 N N . TYR B 1 324 ? -4.438 -19.891 -25.688 1 95.06 324 TYR B N 1
ATOM 5671 C CA . TYR B 1 324 ? -5.137 -18.984 -24.781 1 95.06 324 TYR B CA 1
ATOM 5672 C C . TYR B 1 324 ? -6.547 -18.688 -25.297 1 95.06 324 TYR B C 1
ATOM 5674 O O . TYR B 1 324 ? -7.516 -18.781 -24.547 1 95.06 324 TYR B O 1
ATOM 5682 N N . ASP B 1 325 ? -6.652 -18.312 -26.578 1 95.44 325 ASP B N 1
ATOM 5683 C CA . ASP B 1 325 ? -7.938 -17.984 -27.188 1 95.44 325 ASP B CA 1
ATOM 5684 C C . ASP B 1 325 ? -8.883 -19.172 -27.156 1 95.44 325 ASP B C 1
ATOM 5686 O O . ASP B 1 325 ? -10.078 -19.031 -26.891 1 95.44 325 ASP B O 1
ATOM 5690 N N . MET B 1 326 ? -8.312 -20.281 -27.5 1 95.94 326 MET B N 1
ATOM 5691 C CA . MET B 1 326 ? -9.109 -21.5 -27.5 1 95.94 326 MET B CA 1
ATOM 5692 C C . MET B 1 326 ? -9.672 -21.781 -26.109 1 95.94 326 MET B C 1
ATOM 5694 O O . MET B 1 326 ? -10.867 -22.078 -25.969 1 95.94 326 MET B O 1
ATOM 5698 N N . LEU B 1 327 ? -8.836 -21.734 -25.109 1 97.69 327 LEU B N 1
ATOM 5699 C CA . LEU B 1 327 ? -9.281 -21.969 -23.734 1 97.69 327 LEU B CA 1
ATOM 5700 C C . LEU B 1 327 ? -10.367 -20.969 -23.344 1 97.69 327 LEU B C 1
ATOM 5702 O O . LEU B 1 327 ? -11.398 -21.359 -22.781 1 97.69 327 LEU B O 1
ATOM 5706 N N . PHE B 1 328 ? -10.141 -19.734 -23.672 1 96.69 328 PHE B N 1
ATOM 5707 C CA . PHE B 1 328 ? -11.094 -18.672 -23.359 1 96.69 328 PHE B CA 1
ATOM 5708 C C . PHE B 1 328 ? -12.438 -18.938 -24.031 1 96.69 328 PHE B C 1
ATOM 5710 O O . PHE B 1 328 ? -13.492 -18.812 -23.406 1 96.69 328 PHE B O 1
ATOM 5717 N N . GLU B 1 329 ? -12.391 -19.312 -25.25 1 96.44 329 GLU B N 1
ATOM 5718 C CA . GLU B 1 329 ? -13.602 -19.594 -26.016 1 96.44 329 GLU B CA 1
ATOM 5719 C C . GLU B 1 329 ? -14.375 -20.766 -25.406 1 96.44 329 GLU B C 1
ATOM 5721 O O . GLU B 1 329 ? -15.594 -20.844 -25.547 1 96.44 329 GLU B O 1
ATOM 5726 N N . HIS B 1 330 ? -13.648 -21.609 -24.781 1 97.31 330 HIS B N 1
ATOM 5727 C CA . HIS B 1 330 ? -14.281 -22.781 -24.203 1 97.31 330 HIS B CA 1
ATOM 5728 C C . HIS B 1 330 ? -14.57 -22.562 -22.719 1 97.31 330 HIS B C 1
ATOM 5730 O O . HIS B 1 330 ? -14.734 -23.531 -21.969 1 97.31 330 HIS B O 1
ATOM 5736 N N . GLY B 1 331 ? -14.492 -21.375 -22.25 1 97.62 331 GLY B N 1
ATOM 5737 C CA . GLY B 1 331 ? -14.938 -21.047 -20.922 1 97.62 331 GLY B CA 1
ATOM 5738 C C . GLY B 1 331 ? -13.875 -21.234 -19.859 1 97.62 331 GLY B C 1
ATOM 5739 O O . GLY B 1 331 ? -14.188 -21.469 -18.688 1 97.62 331 GLY B O 1
ATOM 5740 N N . ILE B 1 332 ? -12.648 -21.25 -20.25 1 98.31 332 ILE B N 1
ATOM 5741 C CA . ILE B 1 332 ? -11.531 -21.422 -19.328 1 98.31 332 ILE B CA 1
ATOM 5742 C C . ILE B 1 332 ? -10.641 -20.172 -19.359 1 98.31 332 ILE B C 1
ATOM 5744 O O . ILE B 1 332 ? -10.164 -19.766 -20.422 1 98.31 332 ILE B O 1
ATOM 5748 N N . PHE B 1 333 ? -10.477 -19.562 -18.188 1 97.25 333 PHE B N 1
ATOM 5749 C CA . PHE B 1 333 ? -9.711 -18.328 -18.078 1 97.25 333 PHE B CA 1
ATOM 5750 C C . PHE B 1 333 ? -8.367 -18.578 -17.406 1 97.25 333 PHE B C 1
ATOM 5752 O O . PHE B 1 333 ? -8.328 -18.938 -16.219 1 97.25 333 PHE B O 1
ATOM 5759 N N . VAL B 1 334 ? -7.289 -18.469 -18.125 1 97 334 VAL B N 1
ATOM 5760 C CA . VAL B 1 334 ? -5.938 -18.688 -17.625 1 97 334 VAL B CA 1
ATOM 5761 C C . VAL B 1 334 ? -5.102 -17.422 -17.812 1 97 334 VAL B C 1
ATOM 5763 O O . VAL B 1 334 ? -5.535 -16.484 -18.484 1 97 334 VAL B O 1
ATOM 5766 N N . SER B 1 335 ? -3.961 -17.391 -17.156 1 94.56 335 SER B N 1
ATOM 5767 C CA . SER B 1 335 ? -3.053 -16.266 -17.344 1 94.56 335 SER B CA 1
ATOM 5768 C C . SER B 1 335 ? -2.125 -16.484 -18.531 1 94.56 335 SER B C 1
ATOM 5770 O O . SER B 1 335 ? -1.579 -17.578 -18.688 1 94.56 335 SER B O 1
ATOM 5772 N N . TYR B 1 336 ? -2.051 -15.469 -19.312 1 92.06 336 TYR B N 1
ATOM 5773 C CA . TYR B 1 336 ? -1.167 -15.477 -20.469 1 92.06 336 TYR B CA 1
ATOM 5774 C C . TYR B 1 336 ? 0.038 -14.57 -20.25 1 92.06 336 TYR B C 1
ATOM 5776 O O . TYR B 1 336 ? -0.095 -13.344 -20.219 1 92.06 336 TYR B O 1
ATOM 5784 N N . LEU B 1 337 ? 1.176 -15.188 -20.047 1 88.75 337 LEU B N 1
ATOM 5785 C CA . LEU B 1 337 ? 2.398 -14.445 -19.766 1 88.75 337 LEU B CA 1
ATOM 5786 C C . LEU B 1 337 ? 3.33 -14.438 -20.969 1 88.75 337 LEU B C 1
ATOM 5788 O O . LEU B 1 337 ? 3.467 -15.453 -21.656 1 88.75 337 LEU B O 1
ATOM 5792 N N . ARG B 1 338 ? 3.869 -13.336 -21.281 1 83.44 338 ARG B N 1
ATOM 5793 C CA . ARG B 1 338 ? 4.801 -13.164 -22.391 1 83.44 338 ARG B CA 1
ATOM 5794 C C . ARG B 1 338 ? 5.941 -12.227 -22.016 1 83.44 338 ARG B C 1
ATOM 5796 O O . ARG B 1 338 ? 5.988 -11.719 -20.891 1 83.44 338 ARG B O 1
ATOM 5803 N N . TYR B 1 339 ? 6.871 -12.094 -22.859 1 77.62 339 TYR B N 1
ATOM 5804 C CA . TYR B 1 339 ? 7.957 -11.148 -22.641 1 77.62 339 TYR B CA 1
ATOM 5805 C C . TYR B 1 339 ? 7.414 -9.75 -22.328 1 77.62 339 TYR B C 1
ATOM 5807 O O . TYR B 1 339 ? 6.43 -9.32 -22.938 1 77.62 339 TYR B O 1
ATOM 5815 N N . PRO B 1 340 ? 8.023 -9.047 -21.359 1 73.38 340 PRO B N 1
ATOM 5816 C CA . PRO B 1 340 ? 9.273 -9.297 -20.656 1 73.38 340 PRO B CA 1
ATOM 5817 C C . PRO B 1 340 ? 9.062 -10.047 -19.344 1 73.38 340 PRO B C 1
ATOM 5819 O O . PRO B 1 340 ? 10.023 -10.305 -18.609 1 73.38 340 PRO B O 1
ATOM 5822 N N . THR B 1 341 ? 7.902 -10.43 -19.047 1 74.88 341 THR B N 1
ATOM 5823 C CA . THR B 1 341 ? 7.637 -11.125 -17.797 1 74.88 341 THR B CA 1
ATOM 5824 C C . THR B 1 341 ? 8.305 -12.5 -17.781 1 74.88 341 THR B C 1
ATOM 5826 O O . THR B 1 341 ? 8.836 -12.93 -16.766 1 74.88 341 THR B O 1
ATOM 5829 N N . VAL B 1 342 ? 8.219 -13.148 -18.969 1 80.88 342 VAL B N 1
ATOM 5830 C CA . VAL B 1 342 ? 8.859 -14.445 -19.141 1 80.88 342 VAL B CA 1
ATOM 5831 C C . VAL B 1 342 ? 9.617 -14.484 -20.453 1 80.88 342 VAL B C 1
ATOM 5833 O O . VAL B 1 342 ? 9.281 -13.758 -21.391 1 80.88 342 VAL B O 1
ATOM 5836 N N . SER B 1 343 ? 10.617 -15.289 -20.5 1 81.06 343 SER B N 1
ATOM 5837 C CA . SER B 1 343 ? 11.406 -15.422 -21.719 1 81.06 343 SER B CA 1
ATOM 5838 C C . SER B 1 343 ? 10.664 -16.234 -22.766 1 81.06 343 SER B C 1
ATOM 5840 O O . SER B 1 343 ? 10.758 -15.953 -23.969 1 81.06 343 SER B O 1
ATOM 5842 N N . GLN B 1 344 ? 9.938 -17.234 -22.359 1 87.25 344 GLN B N 1
ATOM 5843 C CA . GLN B 1 344 ? 9.102 -18.047 -23.234 1 87.25 344 GLN B CA 1
ATOM 5844 C C . GLN B 1 344 ? 7.621 -17.859 -22.906 1 87.25 344 GLN B C 1
ATOM 5846 O O . GLN B 1 344 ? 7.23 -17.844 -21.75 1 87.25 344 GLN B O 1
ATOM 5851 N N . PRO B 1 345 ? 6.895 -17.688 -24.047 1 90.81 345 PRO B N 1
ATOM 5852 C CA . PRO B 1 345 ? 5.457 -17.547 -23.781 1 90.81 345 PRO B CA 1
ATOM 5853 C C . PRO B 1 345 ? 4.883 -18.703 -22.984 1 90.81 345 PRO B C 1
ATOM 5855 O O . PRO B 1 345 ? 5.23 -19.859 -23.234 1 90.81 345 PRO B O 1
ATOM 5858 N N . THR B 1 346 ? 4.07 -18.359 -22.031 1 93.75 346 THR B N 1
ATOM 5859 C CA . THR B 1 346 ? 3.613 -19.375 -21.094 1 93.75 346 THR B CA 1
ATOM 5860 C C . THR B 1 346 ? 2.168 -19.109 -20.672 1 93.75 346 THR B C 1
ATOM 5862 O O . THR B 1 346 ? 1.751 -17.969 -20.547 1 93.75 346 THR B O 1
ATOM 5865 N N . LEU B 1 347 ? 1.393 -20.203 -20.578 1 95.5 347 LEU B N 1
ATOM 5866 C CA . LEU B 1 347 ? 0.113 -20.156 -19.875 1 95.5 347 LEU B CA 1
ATOM 5867 C C . LEU B 1 347 ? 0.273 -20.578 -18.422 1 95.5 347 LEU B C 1
ATOM 5869 O O . LEU B 1 347 ? 0.765 -21.672 -18.141 1 95.5 347 LEU B O 1
ATOM 5873 N N . ARG B 1 348 ? -0.049 -19.703 -17.562 1 96.12 348 ARG B N 1
ATOM 5874 C CA . ARG B 1 348 ? 0.035 -19.984 -16.141 1 96.12 348 ARG B CA 1
ATOM 5875 C C . ARG B 1 348 ? -1.327 -20.391 -15.578 1 96.12 348 ARG B C 1
ATOM 5877 O O . ARG B 1 348 ? -2.326 -19.719 -15.82 1 96.12 348 ARG B O 1
ATOM 5884 N N . ILE B 1 349 ? -1.296 -21.5 -14.938 1 97.38 349 ILE B N 1
ATOM 5885 C CA . ILE B 1 349 ? -2.49 -22.016 -14.281 1 97.38 349 ILE B CA 1
ATOM 5886 C C . ILE B 1 349 ? -2.344 -21.906 -12.766 1 97.38 349 ILE B C 1
ATOM 5888 O O . ILE B 1 349 ? -1.363 -22.375 -12.195 1 97.38 349 ILE B O 1
ATOM 5892 N N . SER B 1 350 ? -3.258 -21.25 -12.164 1 97.19 350 SER B N 1
ATOM 5893 C CA . SER B 1 350 ? -3.309 -21.172 -10.703 1 97.19 350 SER B CA 1
ATOM 5894 C C . SER B 1 350 ? -4.438 -22.031 -10.148 1 97.19 350 SER B C 1
ATOM 5896 O O . SER B 1 350 ? -5.613 -21.766 -10.398 1 97.19 350 SER B O 1
ATOM 5898 N N . LEU B 1 351 ? -4.09 -23.016 -9.406 1 98 351 LEU B N 1
ATOM 5899 C CA . LEU B 1 351 ? -5.086 -23.875 -8.773 1 98 351 LEU B CA 1
ATOM 5900 C C . LEU B 1 351 ? -5.562 -23.266 -7.457 1 98 351 LEU B C 1
ATOM 5902 O O . LEU B 1 351 ? -4.785 -22.625 -6.742 1 98 351 LEU B O 1
ATOM 5906 N N . SER B 1 352 ? -6.805 -23.438 -7.16 1 96.75 352 SER B N 1
ATOM 5907 C CA . SER B 1 352 ? -7.367 -23.016 -5.883 1 96.75 352 SER B CA 1
ATOM 5908 C C . SER B 1 352 ? -8.18 -24.125 -5.234 1 96.75 352 SER B C 1
ATOM 5910 O O . SER B 1 352 ? -8.555 -25.094 -5.898 1 96.75 352 SER B O 1
ATOM 5912 N N . TYR B 1 353 ? -8.445 -23.906 -3.971 1 97.31 353 TYR B N 1
ATOM 5913 C CA . TYR B 1 353 ? -9.258 -24.797 -3.162 1 97.31 353 TYR B CA 1
ATOM 5914 C C . TYR B 1 353 ? -10.594 -25.078 -3.838 1 97.31 353 TYR B C 1
ATOM 5916 O O . TYR B 1 353 ? -11.148 -26.172 -3.693 1 97.31 353 TYR B O 1
ATOM 5924 N N . PHE B 1 354 ? -11.141 -24.188 -4.594 1 97.25 354 PHE B N 1
ATOM 5925 C CA . PHE B 1 354 ? -12.492 -24.266 -5.121 1 97.25 354 PHE B CA 1
ATOM 5926 C C . PHE B 1 354 ? -12.547 -25.188 -6.332 1 97.25 354 PHE B C 1
ATOM 5928 O O . PHE B 1 354 ? -13.625 -25.656 -6.715 1 97.25 354 PHE B O 1
ATOM 5935 N N . HIS B 1 355 ? -11.398 -25.469 -6.984 1 98.56 355 HIS B N 1
ATOM 5936 C CA . HIS B 1 355 ? -11.391 -26.344 -8.156 1 98.56 355 HIS B CA 1
ATOM 5937 C C . HIS B 1 355 ? -11.672 -27.781 -7.762 1 98.56 355 HIS B C 1
ATOM 5939 O O . HIS B 1 355 ? -11.539 -28.156 -6.59 1 98.56 355 HIS B O 1
ATOM 5945 N N . ASP B 1 356 ? -12.117 -28.5 -8.656 1 98 356 ASP B N 1
ATOM 5946 C CA . ASP B 1 356 ? -12.211 -29.953 -8.516 1 98 356 ASP B CA 1
ATOM 5947 C C . ASP B 1 356 ? -11.578 -30.656 -9.711 1 98 356 ASP B C 1
ATOM 5949 O O . ASP B 1 356 ? -11.039 -30.016 -10.609 1 98 356 ASP B O 1
ATOM 5953 N N . THR B 1 357 ? -11.578 -32 -9.625 1 98.25 357 THR B N 1
ATOM 5954 C CA . THR B 1 357 ? -10.906 -32.781 -10.664 1 98.25 357 THR B CA 1
ATOM 5955 C C . THR B 1 357 ? -11.586 -32.562 -12.016 1 98.25 357 THR B C 1
ATOM 5957 O O . THR B 1 357 ? -10.93 -32.594 -13.055 1 98.25 357 THR B O 1
ATOM 5960 N N . ASP B 1 358 ? -12.867 -32.281 -12.008 1 98.44 358 ASP B N 1
ATOM 5961 C CA . ASP B 1 358 ? -13.594 -32.031 -13.25 1 98.44 358 ASP B CA 1
ATOM 5962 C C . ASP B 1 358 ? -13.102 -30.766 -13.938 1 98.44 358 ASP B C 1
ATOM 5964 O O . ASP B 1 358 ? -13.047 -30.703 -15.172 1 98.44 358 ASP B O 1
ATOM 5968 N N . ASP B 1 359 ? -12.844 -29.766 -13.156 1 98.56 359 ASP B N 1
ATOM 5969 C CA . ASP B 1 359 ? -12.297 -28.531 -13.703 1 98.56 359 ASP B CA 1
ATOM 5970 C C . ASP B 1 359 ? -10.969 -28.797 -14.406 1 98.56 359 ASP B C 1
ATOM 5972 O O . ASP B 1 359 ? -10.719 -28.266 -15.5 1 98.56 359 ASP B O 1
ATOM 5976 N N . ILE B 1 360 ? -10.133 -29.562 -13.789 1 98.38 360 ILE B N 1
ATOM 5977 C CA . ILE B 1 360 ? -8.82 -29.906 -14.328 1 98.38 360 ILE B CA 1
ATOM 5978 C C . ILE B 1 360 ? -8.992 -30.75 -15.586 1 98.38 360 ILE B C 1
ATOM 5980 O O . ILE B 1 360 ? -8.328 -30.516 -16.594 1 98.38 360 ILE B O 1
ATOM 5984 N N . ASP B 1 361 ? -9.898 -31.734 -15.5 1 98.25 361 ASP B N 1
ATOM 5985 C CA . ASP B 1 361 ? -10.18 -32.562 -16.672 1 98.25 361 ASP B CA 1
ATOM 5986 C C . ASP B 1 361 ? -10.633 -31.703 -17.844 1 98.25 361 ASP B C 1
ATOM 5988 O O . ASP B 1 361 ? -10.203 -31.922 -18.984 1 98.25 361 ASP B O 1
ATOM 5992 N N . ARG B 1 362 ? -11.469 -30.797 -17.594 1 97.81 362 ARG B N 1
ATOM 5993 C CA . ARG B 1 362 ? -11.961 -29.922 -18.656 1 97.81 362 ARG B CA 1
ATOM 5994 C C . ARG B 1 362 ? -10.812 -29.141 -19.297 1 97.81 362 ARG B C 1
ATOM 5996 O O . ARG B 1 362 ? -10.758 -29.016 -20.531 1 97.81 362 ARG B O 1
ATOM 6003 N N . LEU B 1 363 ? -9.961 -28.594 -18.484 1 98 363 LEU B N 1
ATOM 6004 C CA . LEU B 1 363 ? -8.789 -27.875 -18.984 1 98 363 LEU B CA 1
ATOM 6005 C C . LEU B 1 363 ? -7.988 -28.75 -19.938 1 98 363 LEU B C 1
ATOM 6007 O O . LEU B 1 363 ? -7.73 -28.359 -21.078 1 98 363 LEU B O 1
ATOM 6011 N N . PHE B 1 364 ? -7.688 -29.969 -19.562 1 97.31 364 PHE B N 1
ATOM 6012 C CA . PHE B 1 364 ? -6.805 -30.812 -20.344 1 97.31 364 PHE B CA 1
ATOM 6013 C C . PHE B 1 364 ? -7.547 -31.391 -21.547 1 97.31 364 PHE B C 1
ATOM 6015 O O . PHE B 1 364 ? -6.949 -31.609 -22.609 1 97.31 364 PHE B O 1
ATOM 6022 N N . ASN B 1 365 ? -8.828 -31.625 -21.406 1 96.5 365 ASN B N 1
ATOM 6023 C CA . ASN B 1 365 ? -9.609 -32.094 -22.547 1 96.5 365 ASN B CA 1
ATOM 6024 C C . ASN B 1 365 ? -9.617 -31.062 -23.672 1 96.5 365 ASN B C 1
ATOM 6026 O O . ASN B 1 365 ? -9.484 -31.406 -24.844 1 96.5 365 ASN B O 1
ATOM 6030 N N . VAL B 1 366 ? -9.797 -29.797 -23.297 1 96.06 366 VAL B N 1
ATOM 6031 C CA . VAL B 1 366 ? -9.789 -28.734 -24.281 1 96.06 366 VAL B CA 1
ATOM 6032 C C . VAL B 1 366 ? -8.398 -28.625 -24.906 1 96.06 366 VAL B C 1
ATOM 6034 O O . VAL B 1 366 ? -8.266 -28.438 -26.125 1 96.06 366 VAL B O 1
ATOM 6037 N N . MET B 1 367 ? -7.379 -28.766 -24.156 1 94.69 367 MET B N 1
ATOM 6038 C CA . MET B 1 367 ? -6.008 -28.641 -24.641 1 94.69 367 MET B CA 1
ATOM 6039 C C . MET B 1 367 ? -5.664 -29.781 -25.578 1 94.69 367 MET B C 1
ATOM 6041 O O . MET B 1 367 ? -4.926 -29.609 -26.547 1 94.69 367 MET B O 1
ATOM 6045 N N . LYS B 1 368 ? -6.176 -30.938 -25.297 1 92.12 368 LYS B N 1
ATOM 6046 C CA . LYS B 1 368 ? -5.973 -32.094 -26.172 1 92.12 368 LYS B CA 1
ATOM 6047 C C . LYS B 1 368 ? -6.602 -31.875 -27.531 1 92.12 368 LYS B C 1
ATOM 6049 O O . LYS B 1 368 ? -6.051 -32.312 -28.562 1 92.12 368 LYS B O 1
ATOM 6054 N N . GLN B 1 369 ? -7.734 -31.297 -27.516 1 87 369 GLN B N 1
ATOM 6055 C CA . GLN B 1 369 ? -8.422 -31 -28.781 1 87 369 GLN B CA 1
ATOM 6056 C C . GLN B 1 369 ? -7.594 -30.062 -29.656 1 87 369 GLN B C 1
ATOM 6058 O O . GLN B 1 369 ? -7.57 -30.203 -30.875 1 87 369 GLN B O 1
ATOM 6063 N N . TYR B 1 370 ? -7.035 -29.109 -29.062 1 79.5 370 TYR B N 1
ATOM 6064 C CA . TYR B 1 370 ? -6.172 -28.188 -29.781 1 79.5 370 TYR B CA 1
ATOM 6065 C C . TYR B 1 370 ? -4.984 -28.906 -30.406 1 79.5 370 TYR B C 1
ATOM 6067 O O . TYR B 1 370 ? -4.602 -28.625 -31.547 1 79.5 370 TYR B O 1
ATOM 6075 N N . ASP B 1 371 ? -4.402 -29.719 -29.672 1 76.31 371 ASP B N 1
ATOM 6076 C CA . ASP B 1 371 ? -3.234 -30.453 -30.141 1 76.31 371 ASP B CA 1
ATOM 6077 C C . ASP B 1 371 ? -3.6 -31.391 -31.297 1 76.31 371 ASP B C 1
ATOM 6079 O O . ASP B 1 371 ? -2.828 -31.531 -32.25 1 76.31 371 ASP B O 1
ATOM 6083 N N . GLU B 1 372 ? -4.891 -31.953 -31.172 1 68.38 372 GLU B N 1
ATOM 6084 C CA . GLU B 1 372 ? -5.34 -32.875 -32.219 1 68.38 372 GLU B CA 1
ATOM 6085 C C . GLU B 1 372 ? -5.781 -32.125 -33.469 1 68.38 372 GLU B C 1
ATOM 6087 O O . GLU B 1 372 ? -5.723 -32.656 -34.562 1 68.38 372 GLU B O 1
ATOM 6092 N N . GLY B 1 373 ? -6.445 -30.953 -33.25 1 61.97 373 GLY B N 1
ATOM 6093 C CA . GLY B 1 373 ? -6.855 -30.172 -34.406 1 61.97 373 GLY B CA 1
ATOM 6094 C C . GLY B 1 373 ? -5.691 -29.547 -35.125 1 61.97 373 GLY B C 1
ATOM 6095 O O . GLY B 1 373 ? -5.828 -29.141 -36.281 1 61.97 373 GLY B O 1
ATOM 6096 N N . ASP B 1 374 ? -4.777 -29 -34.5 1 49.28 374 ASP B N 1
ATOM 6097 C CA . ASP B 1 374 ? -3.598 -28.578 -35.25 1 49.28 374 ASP B CA 1
ATOM 6098 C C . ASP B 1 374 ? -2.994 -29.75 -36.031 1 49.28 374 ASP B C 1
ATOM 6100 O O . ASP B 1 374 ? -1.995 -29.578 -36.719 1 49.28 374 ASP B O 1
ATOM 6104 N N . SER B 1 375 ? -3.334 -31.016 -35.781 1 38.41 375 SER B N 1
ATOM 6105 C CA . SER B 1 375 ? -2.904 -31.984 -36.781 1 38.41 375 SER B CA 1
ATOM 6106 C C . SER B 1 375 ? -3.676 -31.812 -38.094 1 38.41 375 SER B C 1
ATOM 6108 O O . SER B 1 375 ? -3.387 -32.469 -39.094 1 38.41 375 SER B O 1
ATOM 6110 N N . TYR B 1 376 ? -4.883 -31.359 -38.062 1 33.53 376 TYR B N 1
ATOM 6111 C CA . TYR B 1 376 ? -5.555 -31.141 -39.344 1 33.53 376 TYR B CA 1
ATOM 6112 C C . TYR B 1 376 ? -5.062 -29.844 -40 1 33.53 376 TYR B C 1
ATOM 6114 O O . TYR B 1 376 ? -5.645 -29.391 -40.969 1 33.53 376 TYR B O 1
ATOM 6122 N N . VAL B 1 377 ? -4.199 -29.109 -39.5 1 31.75 377 VAL B N 1
ATOM 6123 C CA . VAL B 1 377 ? -3.74 -28.203 -40.562 1 31.75 377 VAL B CA 1
ATOM 6124 C C . VAL B 1 377 ? -2.738 -28.906 -41.469 1 31.75 377 VAL B C 1
ATOM 6126 O O . VAL B 1 377 ? -1.823 -29.578 -40.969 1 31.75 377 VAL B O 1
#

Nearest PDB structures (foldseek):
  7pob-assembly1_A  TM=9.192E-01  e=3.298E-34  Thermus thermophilus
  8guh-assembly1_A  TM=9.098E-01  e=2.331E-34  Sphingobacterium multivorum
  7s5m-assembly2_C  TM=8.898E-01  e=3.083E-30  Mycolicibacterium smegmatis MC2 155
  6m4n-assembly1_E  TM=8.987E-01  e=9.955E-24  Homo sapiens
  8c82-assembly1_B  TM=8.267E-01  e=1.329E-23  Saccharomyces cerevisiae

Solvent-accessible surface area (backbone atoms only — not comparable to full-atom values): 38559 Å² total; per-residue (Å²): 120,60,65,67,58,52,50,47,52,35,47,75,69,70,58,64,62,71,74,43,61,24,60,34,53,57,80,38,31,30,27,43,94,90,36,70,20,45,47,20,39,37,38,28,29,46,40,41,30,69,55,86,75,55,69,67,61,50,51,53,46,45,69,62,28,33,45,46,67,29,32,16,37,70,62,56,25,25,54,50,62,55,57,54,52,25,50,52,50,14,66,74,69,65,40,79,24,46,45,80,36,72,24,29,40,40,32,34,42,13,63,43,36,66,51,54,98,52,58,44,41,35,38,32,39,63,68,45,53,65,33,52,54,49,9,43,57,55,46,67,57,48,70,45,75,24,55,68,89,33,62,68,51,40,48,54,57,53,66,69,61,71,57,84,77,48,32,40,32,40,40,37,40,41,32,35,88,74,50,18,49,66,52,62,61,69,59,51,44,50,50,23,63,76,64,66,32,47,36,38,35,36,27,34,74,29,50,87,60,76,69,69,89,76,60,81,75,45,52,32,37,35,24,35,30,26,17,39,39,24,25,73,19,12,30,36,36,24,44,60,69,56,50,51,39,32,66,62,43,11,51,58,55,59,63,22,64,50,75,37,43,66,52,51,51,45,38,51,54,21,50,51,45,63,70,67,48,53,64,34,52,53,48,34,50,51,49,35,51,52,48,46,56,56,43,42,72,77,41,68,87,56,83,85,39,96,38,54,31,34,52,47,79,35,93,34,65,66,55,36,49,52,51,50,51,51,36,44,75,72,34,33,41,62,30,80,45,39,65,88,82,30,95,56,26,27,40,28,37,25,47,31,36,57,54,52,70,65,56,53,49,50,54,52,54,55,53,49,48,51,62,56,50,62,60,73,101,121,62,66,67,57,53,51,49,50,34,46,74,70,69,58,66,61,72,73,43,61,24,59,33,53,57,82,37,33,31,28,44,92,90,36,70,21,46,47,20,40,38,38,28,30,45,41,40,29,68,57,86,75,57,68,66,60,52,52,53,46,42,70,62,29,33,43,47,65,29,31,17,37,69,62,54,24,24,53,49,64,56,57,53,51,25,50,52,49,14,66,75,66,64,40,79,25,48,46,79,37,74,23,29,40,42,30,34,42,13,62,44,37,66,51,54,99,52,58,44,40,35,39,32,40,62,69,45,53,65,32,51,55,49,10,43,56,55,45,67,57,50,71,45,75,26,55,67,89,33,60,68,52,39,48,55,58,53,68,68,61,71,57,83,76,48,32,39,32,40,38,37,42,40,33,34,90,76,50,18,49,66,54,62,61,67,61,51,41,51,50,24,62,76,66,66,32,46,37,38,36,34,27,37,74,32,51,87,59,75,73,62,82,86,56,78,75,47,54,32,36,35,22,35,29,26,17,38,38,25,26,78,19,12,29,35,38,24,44,59,68,57,49,51,40,34,66,63,43,10,52,58,54,59,62,23,64,51,76,38,44,63,54,51,52,47,40,52,55,21,52,53,45,63,68,68,48,54,66,34,52,54,49,35,51,50,49,34,51,52,47,48,55,58,43,43,72,77,41,67,87,56,81,86,39,96,38,51,30,34,52,46,78,34,94,34,64,68,55,36,48,51,51,51,52,52,37,44,75,70,34,34,41,62,30,81,46,39,65,87,83,31,94,56,25,28,41,29,36,24,48,32,37,59,53,51,71,65,59,52,48,50,54,52,54,54,52,48,49,52,62,55,50,62,62,71,104

Organism: Staphylococcus epidermidis (strain ATCC 35984 / DSM 28319 / BCRC 17069 / CCUG 31568 / BM 3577 / RP62A) (NCBI:txid176279)

Sequence (754 aa):
MDIKAQLKQIQDKGLYREFQPIQSVEKQYIYINDQSYINFTSNDYLGIGQVEYQPQNFLDFIKTYSIHLSSSRLVSGNSVVYQQLEQEMCNYLNFEDALIFNSGYDANLAVFNIFKNNNVVIFSDQQNHASIIDGIKLSGLSKVIYQHLNYDDLESHLARHTNPDVQKVIVSDSVFSTNGTKADINRLVHLKQRYNAILIIDASHSLGLNLFEYHADIDIVTSSLSKAWGAHGGLILSSKDIKDLIINKGRSLIYSSSLPSYHLYFIQVSLQHVIEDTYRREKLNALSEYFNHQFMELFPNQPLSNTPIKNIVCDSLASAQAQYDMLFEHGIFVSYLRYPTVSQPTLRISLSYFHDTDDIDRLFNVMKQYDEGDSYVMDIKAQLKQIQDKGLYREFQPIQSVEKQYIYINDQSYINFTSNDYLGIGQVEYQPQNFLDFIKTYSIHLSSSRLVSGNSVVYQQLEQEMCNYLNFEDALIFNSGYDANLAVFNIFKNNNVVIFSDQQNHASIIDGIKLSGLSKVIYQHLNYDDLESHLARHTNPDVQKVIVSDSVFSTNGTKADINRLVHLKQRYNAILIIDASHSLGLNLFEYHADIDIVTSSLSKAWGAHGGLILSSKDIKDLIINKGRSLIYSSSLPSYHLYFIQVSLQHVIEDTYRREKLNALSEYFNHQFMELFPNQPLSNTPIKNIVCDSLASAQAQYDMLFEHGIFVSYLRYPTVSQPTLRISLSYFHDTDDIDRLFNVMKQYDEGDSYV

Foldseek 3Di:
DDPVVVQVVCVVVVNDDDDQDWDDDDQQWTAGPNAIFRHQAALQALCLLPDDDDVVVLVVQCVVWPFFQFAFCPPSHNTVLQVVLQVVVCVQVVFATKGWFQWLLLVLLLLCQLCAPAQEEEEEEPQADPSVVVSCVNSVHHYDYFYHLPVVRVLVVLVVPPPPRYAYEYEHEQARQAARDGHPVVSVLVSCVVSVHAYEYECASPPLLPPDDDPPSHAKYKYGCCGNLSAGTIMIGHHPVSVVSSCVGRCSNNGDGGRTSSSSVSSVSSSVCSRPVCVSSVQSQVLLVLLQVLCCVVPVPDDGHSGQKHKDFDPDPVRLVVLQVQSVVVRHHWDWDDPPSDPTTMTIGGHHSSDDSVNSVSSSVSVVVVVVVVVVD/DDPVVVQVVCVVVVNDDDDQDWDDDDQQWTAGPNAIFRHQAALQALCLLVDDDDPVVLVVQCVVWPFFQFAFCPPSHNTVLQVVLQVVVCVLQVFATKGWFQWLLLVLLLLCQLCAPAQEEEEEEPQADVSNVVSCVNSVHHYDYFYHLPVVRVLVVLVVPPPPRYAYEYEHEQARQAARDGHPVVSVLVSCVVSVHAYEYEDASPPLLPPDDGPPSHAKYKYGCCGNLSAGTIMIGHHPVSVVSSCVGRCSNNGDGGRTSSRSVSSVSSSVCSRPVCVSSVLSQVLLVLLQVLCCVVPVPDDGHSGQKHKDFDPDPVRLVVLQVQSVVVRHHWDWDDPPSDPTTMTIGGHHSSDDSVNSVVSSVSVVVVVVVVVVD

Secondary structure (DSSP, 8-state):
--HHHHHHHHHHTT------EE-EEETTEEEETTEEEEE-----TTSGGGPPP-HHHHHHHHHHS-S---S-TTTT-EEHHHHHHHHHHHHHHT-SEEEEES-HHHHHHHHGGGGTTS-EEEEEETT--HHHHHHHHHHT-EEEEEPTT-HHHHHHHHHH---TTSEEEEEEESB-TTT--B--HHHHHHHHHHTTEEEEEE-TTTTTTT--S--TT-SEEEEESSSTT-SS-EEEEE-HHHHHHHHHH-HHHHTSPPPPHHHHHHHHHHHHHHHH-HHHHHHHHHHHHHHHHHHHHH-TTSPP-SSSEEEEE-SSHHHHHHHHHHHHHTTEE-EEE-TTT-SS-EEEEE--TT--HHHHHHHHHHHHHHHHHTT--/--HHHHHHHHHHTT------EE-EEETTEEEETTEEEEE-----TTSGGGPPP-HHHHHHHHHHS-S---S-TTTT-EEHHHHHHHHHHHHHHT-SEEEEES-HHHHHHHHGGGGTTS-EEEEEETT--HHHHHHHHHHT-EEEEEPTT-HHHHHHHHHH---TTSEEEEEEESB-TTT--B--HHHHHHHHHHTTEEEEEE-TTTTTTT-S--STT-SEEEEESSSTT-S--EEEEE-HHHHHHHHHH-HHHHTSPPPPHHHHHHHHHHHHHHHH-HHHHHHHHHHHHHHHHHHHHH-TTSPP-SSSEEEEE-SSHHHHHHHHHHHHHTTEE-EEE-TTT-SS-EEEEE--TT--HHHHHHHHHHHHHHHHHTT--

pLDDT: mean 93.2, std 8.26, range [31.75, 98.88]